Protein AF-0000000066211619 (afdb_homodimer)

Organism: Haloferax volcanii (strain ATCC 29605 / DSM 3757 / JCM 8879 / NBRC 14742 / NCIMB 2012 / VKM B-1768 / DS2) (NCBI:txid309800)

Solvent-accessible surface area (backbone atoms only — not comparable to full-atom values): 19968 Å² total; per-residue (Å²): 134,81,67,78,81,76,78,72,97,61,62,59,57,43,45,52,89,62,43,47,38,65,43,46,45,49,38,51,68,45,54,43,38,48,19,34,53,42,21,38,51,20,50,51,50,45,52,51,26,39,74,70,73,47,41,88,61,36,38,62,27,35,48,36,31,19,40,16,41,16,38,34,56,48,48,56,48,30,57,58,33,42,36,70,83,24,34,74,75,64,59,66,71,50,35,52,47,41,27,70,66,41,67,28,67,66,36,42,49,48,45,41,50,30,16,41,72,68,26,62,15,24,20,32,38,23,42,27,55,81,78,70,39,69,43,64,33,36,21,32,64,51,21,30,37,49,40,76,58,43,42,81,37,42,51,44,72,52,36,59,72,65,42,30,90,84,44,52,90,43,54,67,59,46,55,56,34,47,50,49,23,30,25,51,67,47,30,38,52,45,45,53,50,50,43,65,72,66,98,133,81,68,77,79,76,78,71,96,59,62,57,56,43,45,50,89,60,43,48,38,65,43,45,45,48,39,50,68,46,54,44,38,46,20,34,52,42,22,38,53,19,51,50,52,44,52,52,26,38,75,69,72,46,40,88,62,35,37,63,27,34,46,36,30,19,38,16,41,16,39,34,56,47,49,56,46,32,57,58,33,43,36,72,84,24,36,74,75,63,61,67,70,50,35,52,48,40,28,69,67,43,68,27,65,66,36,42,49,47,45,40,50,31,14,41,72,66,26,63,15,25,20,31,36,23,42,28,55,82,77,70,40,70,42,64,33,35,20,32,64,49,20,32,35,47,40,76,58,43,43,81,39,40,52,42,72,54,35,59,72,67,43,31,91,85,44,52,89,42,54,68,60,46,56,56,34,47,49,49,23,31,26,48,66,47,30,39,51,45,46,54,50,49,44,66,72,67,97

InterPro domains:
  IPR001189 Manganese/iron superoxide dismutase [PIRSF000349] (2-196)
  IPR001189 Manganese/iron superoxide dismutase [PR01703] (6-17)
  IPR001189 Manganese/iron superoxide dismutase [PR01703] (27-40)
  IPR001189 Manganese/iron superoxide dismutase [PR01703] (66-79)
  IPR001189 Manganese/iron superoxide dismutase [PR01703] (155-167)
  IPR019831 Manganese/iron superoxide dismutase, N-terminal [PF00081] (2-83)
  IPR019832 Manganese/iron superoxide dismutase, C-terminal [PF02777] (90-188)
  IPR019833 Manganese/iron superoxide dismutase, binding site [PS00088] (157-164)
  IPR036314 Manganese/iron superoxide dismutase, C-terminal domain superfamily [G3DSA:3.55.40.20] (84-197)
  IPR036314 Manganese/iron superoxide dismutase, C-terminal domain superfamily [SSF54719] (86-196)
  IPR036324 Manganese/iron superoxide dismutase, N-terminal domain superfamily [G3DSA:1.10.287.990] (20-83)
  IPR036324 Manganese/iron superoxide dismutase, N-terminal domain superfamily [SSF46609] (1-87)
  IPR050265 Iron/Manganese Superoxide Dismutase [PTHR11404] (3-195)
  IPR054865 Superoxide dismutase [Mn], archaeal [NF041312] (4-199)

Sequence (398 aa):
MSYELDPLPYEYDALEPHISEQVLTWHHDTHHQGYVNGWNAAEETLAENREAGEFGSSAGALRNVTHNGSGHILHDLFWQNMSPEGGDEPEGALAERIAEDFGSYEAWKGEFEAAAGAAGGWALLVYDSFSNQLRNVVVDKHDQGALWGSHPILALDVWEHSYYHDYGPARGDFVSAFFEVVDWDEPAARYEQAVELFEMSYELDPLPYEYDALEPHISEQVLTWHHDTHHQGYVNGWNAAEETLAENREAGEFGSSAGALRNVTHNGSGHILHDLFWQNMSPEGGDEPEGALAERIAEDFGSYEAWKGEFEAAAGAAGGWALLVYDSFSNQLRNVVVDKHDQGALWGSHPILALDVWEHSYYHDYGPARGDFVSAFFEVVDWDEPAARYEQAVELFE

pLDDT: mean 97.93, std 1.96, range [76.12, 98.94]

Foldseek 3Di:
DADDQDDQPDQLCFLPPLFHSVLSCCVRVPVLRVLRVQLRVLVVVCVVCVVVVHCVCVVVSVVSNQLSVLSNVQVVQASVQFGSPAQDDADDPVQVQCCVQQVHPVSVVVVQLVLLVVAQFKWFWWQQLVVRHIDIWHYHRRHRTDDPRIGTLYIDTQHCSNPCVPQNPPSSSSSNSSSRTGDNVRSVVVSVVSVVVRD/DADDQDDQPDQLCFLPPLFHSVLSCCVRVPVLRVLRVQLRVLVVVCVVCVVVVHCVCVVVSVVSNQLSVLSNVQVVQASVQFGSPAQDDADDPVQVQCCVQQVHPVSVVVVQLVLLVVAQFKWFWWQQLVVRHIDIWHYHRRHRTDDPRIGTLYIDTQHCSNPCVPQNPPSSSSSNSSSRTGDNVRSVVVSVVSVVVRD

Radius of gyration: 21.37 Å; Cα contacts (8 Å, |Δi|>4): 737; chains: 2; bounding box: 43×57×49 Å

Nearest PDB structures (foldseek):
  2p4k-assembly1_D  TM=9.548E-01  e=1.136E-19  Homo sapiens
  8vhw-assembly1_B  TM=9.535E-01  e=1.202E-19  Homo sapiens
  3c3t-assembly1_A  TM=9.528E-01  e=1.507E-19  Homo sapiens
  2cw2-assembly1_B  TM=8.379E-01  e=4.107E-17  Perkinsus marinus
  1coj-assembly1_A  TM=9.242E-01  e=1.631E-15  Aquifex pyrophilus

Secondary structure (DSSP, 8-state):
-----PPPSS-TTTTTTTS-HHHHHHIIIIIIHHHHHHHHHHHHHHHHHHHHT--TTHHHHHHHHHHHHHHHHHHHHHHHTB-TT------HHHHHHHHHHHSSHHHHHHHHHHHHHH-SSEEEEEEETTTTEEEEEEEBTTTBSPPTTEEEEEEEE-SGGGTHHHHTT-HHHHHHHHTTTB-THHHHHHHHHHHHHH-/-----PPPSS-TTTTTTTS-HHHHHHIIIIIIHHHHHHHHHHHHHHHHHHHHT--TTHHHHHHHHHHHHHHHHHHHHHHHTB-TT------HHHHHHHHHHHSSHHHHHHHHHHHHHH-SSEEEEEEETTTTEEEEEEEBTTTBSPPTTEEEEEEEE-SGGGTHHHHTT-HHHHHHHHTTTB-THHHHHHHHHHHHHH-

Structure (mmCIF, N/CA/C/O backbone):
data_AF-0000000066211619-model_v1
#
loop_
_entity.id
_entity.type
_entity.pdbx_description
1 polymer 'Superoxide dismutase'
#
loop_
_atom_site.group_PDB
_atom_site.id
_atom_site.type_symbol
_atom_site.label_atom_id
_atom_site.label_alt_id
_atom_site.label_comp_id
_atom_site.label_asym_id
_atom_site.label_entity_id
_atom_site.label_seq_id
_atom_site.pdbx_PDB_ins_code
_atom_site.Cartn_x
_atom_site.Cartn_y
_atom_site.Cartn_z
_atom_site.occupancy
_atom_site.B_iso_or_equiv
_atom_site.auth_seq_id
_atom_site.auth_comp_id
_atom_site.auth_asym_id
_atom_site.auth_atom_id
_atom_site.pdbx_PDB_model_num
ATOM 1 N N . MET A 1 1 ? 20.672 5.18 6.254 1 77.44 1 MET A N 1
ATOM 2 C CA . MET A 1 1 ? 20.406 3.748 6.156 1 77.44 1 MET A CA 1
ATOM 3 C C . MET A 1 1 ? 20.625 3.248 4.73 1 77.44 1 MET A C 1
ATOM 5 O O . MET A 1 1 ? 20.438 3.994 3.77 1 77.44 1 MET A O 1
ATOM 9 N N . SER A 1 2 ? 21.25 2.07 4.629 1 91.31 2 SER A N 1
ATOM 10 C CA . SER A 1 2 ? 21.469 1.497 3.307 1 91.31 2 SER A CA 1
ATOM 11 C C . SER A 1 2 ? 20.875 0.096 3.205 1 91.31 2 SER A C 1
ATOM 13 O O . SER A 1 2 ? 20.891 -0.66 4.18 1 91.31 2 SER A O 1
ATOM 15 N N . TYR A 1 3 ? 20.359 -0.18 2.02 1 97.25 3 TYR A N 1
ATOM 16 C CA . TYR A 1 3 ? 19.766 -1.48 1.733 1 97.25 3 TYR A CA 1
ATOM 17 C C . TYR A 1 3 ? 20.688 -2.316 0.845 1 97.25 3 TYR A C 1
ATOM 19 O O . TYR A 1 3 ? 21.5 -1.771 0.099 1 97.25 3 TYR A O 1
ATOM 27 N N . GLU A 1 4 ? 20.516 -3.611 1.01 1 98.12 4 GLU A N 1
ATOM 28 C CA . GLU A 1 4 ? 21.359 -4.531 0.244 1 98.12 4 GLU A CA 1
ATOM 29 C C . GLU A 1 4 ? 20.516 -5.625 -0.411 1 98.12 4 GLU A C 1
ATOM 31 O O . GLU A 1 4 ? 19.391 -5.879 0.004 1 98.12 4 GLU A O 1
ATOM 36 N N . LEU A 1 5 ? 21.062 -6.242 -1.399 1 98.38 5 LEU A N 1
ATOM 37 C CA . LEU A 1 5 ? 20.438 -7.371 -2.086 1 98.38 5 LEU A CA 1
ATOM 38 C C . LEU A 1 5 ? 20.875 -8.695 -1.456 1 98.38 5 LEU A C 1
ATOM 40 O O . LEU A 1 5 ? 22.047 -9.047 -1.496 1 98.38 5 LEU A O 1
ATOM 44 N N . ASP A 1 6 ? 19.969 -9.422 -0.883 1 97.81 6 ASP A N 1
ATOM 45 C CA . ASP A 1 6 ? 20.266 -10.742 -0.341 1 97.81 6 ASP A CA 1
ATOM 46 C C . ASP A 1 6 ? 20.484 -11.758 -1.46 1 97.81 6 ASP A C 1
ATOM 48 O O . ASP A 1 6 ? 19.906 -11.633 -2.543 1 97.81 6 ASP A O 1
ATOM 52 N N . PRO A 1 7 ? 21.312 -12.789 -1.156 1 98 7 PRO A N 1
ATOM 53 C CA . PRO A 1 7 ? 21.406 -13.875 -2.137 1 98 7 PRO A CA 1
ATOM 54 C C . PRO A 1 7 ? 20.094 -14.625 -2.318 1 98 7 PRO A C 1
ATOM 56 O O . PRO A 1 7 ? 19.234 -14.602 -1.43 1 98 7 PRO A O 1
ATOM 59 N N . LEU A 1 8 ? 19.984 -15.227 -3.496 1 97.81 8 LEU A N 1
ATOM 60 C CA . LEU A 1 8 ? 18.828 -16.109 -3.693 1 97.81 8 LEU A CA 1
ATOM 61 C C . LEU A 1 8 ? 18.828 -17.234 -2.67 1 97.81 8 LEU A C 1
ATOM 63 O O . LEU A 1 8 ? 19.891 -17.703 -2.25 1 97.81 8 LEU A O 1
ATOM 67 N N . PRO A 1 9 ? 17.656 -17.672 -2.309 1 97 9 PRO A N 1
ATOM 68 C CA . PRO A 1 9 ? 17.578 -18.766 -1.345 1 97 9 PRO A CA 1
ATOM 69 C C . PRO A 1 9 ? 17.828 -20.125 -1.986 1 97 9 PRO A C 1
ATOM 71 O O . PRO A 1 9 ? 17.75 -21.156 -1.31 1 97 9 PRO A O 1
ATOM 74 N N . TYR A 1 10 ? 18.125 -20.266 -3.275 1 97.94 10 TYR A N 1
ATOM 75 C CA . TYR A 1 10 ? 18.438 -21.469 -4.051 1 97.94 10 TYR A CA 1
ATOM 76 C C . TYR A 1 10 ? 19.391 -21.141 -5.195 1 97.94 10 TYR A C 1
ATOM 78 O O . TYR A 1 10 ? 19.672 -19.969 -5.461 1 97.94 10 TYR A O 1
ATOM 86 N N . GLU A 1 11 ? 19.875 -22.25 -5.805 1 98.25 11 GLU A N 1
ATOM 87 C CA . GLU A 1 11 ? 20.781 -22.062 -6.93 1 98.25 11 GLU A CA 1
ATOM 88 C C . GLU A 1 11 ? 20.078 -21.422 -8.117 1 98.25 11 GLU A C 1
ATOM 90 O O . GLU A 1 11 ? 18.859 -21.547 -8.266 1 98.25 11 GLU A O 1
ATOM 95 N N . TYR A 1 12 ? 20.781 -20.766 -8.953 1 98.44 12 TYR A N 1
ATOM 96 C CA . TYR A 1 12 ? 20.219 -20.031 -10.078 1 98.44 12 TYR A CA 1
ATOM 97 C C . TYR A 1 12 ? 19.516 -20.969 -11.055 1 98.44 12 TYR A C 1
ATOM 99 O O . TYR A 1 12 ? 18.656 -20.531 -11.82 1 98.44 12 TYR A O 1
ATOM 107 N N . ASP A 1 13 ? 19.859 -22.203 -11.07 1 98.56 13 ASP A N 1
ATOM 108 C CA . ASP A 1 13 ? 19.219 -23.125 -12.008 1 98.56 13 ASP A CA 1
ATOM 109 C C . ASP A 1 13 ? 18.172 -23.984 -11.297 1 98.56 13 ASP A C 1
ATOM 111 O O . ASP A 1 13 ? 17.672 -24.953 -11.867 1 98.56 13 ASP A O 1
ATOM 115 N N . ALA A 1 14 ? 17.875 -23.641 -10.102 1 98.44 14 ALA A N 1
ATOM 116 C CA . ALA A 1 14 ? 17.078 -24.5 -9.234 1 98.44 14 ALA A CA 1
ATOM 117 C C . ALA A 1 14 ? 15.625 -24.562 -9.727 1 98.44 14 ALA A C 1
ATOM 119 O O . ALA A 1 14 ? 14.914 -25.531 -9.438 1 98.44 14 ALA A O 1
ATOM 120 N N . LEU A 1 15 ? 15.148 -23.562 -10.453 1 98.62 15 LEU A N 1
ATOM 121 C CA . LEU A 1 15 ? 13.734 -23.484 -10.797 1 98.62 15 LEU A CA 1
ATOM 122 C C . LEU A 1 15 ? 13.484 -23.969 -12.219 1 98.62 15 LEU A C 1
ATOM 124 O O . LEU A 1 15 ? 12.367 -23.859 -12.727 1 98.62 15 LEU A O 1
ATOM 128 N N . GLU A 1 16 ? 14.555 -24.484 -12.805 1 98.44 16 GLU A N 1
ATOM 129 C CA . GLU A 1 16 ? 14.383 -25.078 -14.125 1 98.44 16 GLU A CA 1
ATOM 130 C C . GLU A 1 16 ? 13.531 -26.328 -14.062 1 98.44 16 GLU A C 1
ATOM 132 O O . GLU A 1 16 ? 13.57 -27.062 -13.07 1 98.44 16 GLU A O 1
ATOM 137 N N . PRO A 1 17 ? 12.719 -26.547 -15.094 1 98.19 17 PRO A N 1
ATOM 138 C CA . PRO A 1 17 ? 12.68 -25.844 -16.391 1 98.19 17 PRO A CA 1
ATOM 139 C C . PRO A 1 17 ? 11.68 -24.703 -16.406 1 98.19 17 PRO A C 1
ATOM 141 O O . PRO A 1 17 ? 11.422 -24.125 -17.469 1 98.19 17 PRO A O 1
ATOM 144 N N . HIS A 1 18 ? 11.102 -24.375 -15.336 1 98.62 18 HIS A N 1
ATOM 145 C CA . HIS A 1 18 ? 9.992 -23.422 -15.32 1 98.62 18 HIS A CA 1
ATOM 146 C C . HIS A 1 18 ? 10.492 -21.984 -15.438 1 98.62 18 HIS A C 1
ATOM 148 O O . HIS A 1 18 ? 9.844 -21.156 -16.062 1 98.62 18 HIS A O 1
ATOM 154 N N . ILE A 1 19 ? 11.633 -21.656 -14.797 1 98.56 19 ILE A N 1
ATOM 155 C CA . ILE A 1 19 ? 12.352 -20.391 -14.93 1 98.56 19 ILE A CA 1
ATOM 156 C C . ILE A 1 19 ? 13.844 -20.672 -15.133 1 98.56 19 ILE A C 1
ATOM 158 O O . ILE A 1 19 ? 14.469 -21.359 -14.328 1 98.56 19 ILE A O 1
ATOM 162 N N . SER A 1 20 ? 14.398 -20.094 -16.125 1 98.81 20 SER A N 1
ATOM 163 C CA . SER A 1 20 ? 15.758 -20.453 -16.516 1 98.81 20 SER A CA 1
ATOM 164 C C . SER A 1 20 ? 16.781 -19.766 -15.617 1 98.81 20 SER A C 1
ATOM 166 O O . SER A 1 20 ? 16.484 -18.719 -15.023 1 98.81 20 SER A O 1
ATOM 168 N N . GLU A 1 21 ? 17.938 -20.359 -15.609 1 98.69 21 GLU A N 1
ATOM 169 C CA . GLU A 1 21 ? 19.078 -19.766 -14.922 1 98.69 21 GLU A CA 1
ATOM 170 C C . GLU A 1 21 ? 19.344 -18.344 -15.406 1 98.69 21 GLU A C 1
ATOM 172 O O . GLU A 1 21 ? 19.656 -17.453 -14.609 1 98.69 21 GLU A O 1
ATOM 177 N N . GLN A 1 22 ? 19.219 -18.156 -16.641 1 98.69 22 GLN A N 1
ATOM 178 C CA . GLN A 1 22 ? 19.5 -16.844 -17.234 1 98.69 22 GLN A CA 1
ATOM 179 C C . GLN A 1 22 ? 18.516 -15.797 -16.734 1 98.69 22 GLN A C 1
ATOM 181 O O . GLN A 1 22 ? 18.922 -14.68 -16.391 1 98.69 22 GLN A O 1
ATOM 186 N N . VAL A 1 23 ? 17.266 -16.125 -16.688 1 98.75 23 VAL A N 1
ATOM 187 C CA . VAL A 1 23 ? 16.25 -15.203 -16.188 1 98.75 23 VAL A CA 1
ATOM 188 C C . VAL A 1 23 ? 16.516 -14.867 -14.727 1 98.75 23 VAL A C 1
ATOM 190 O O . VAL A 1 23 ? 16.5 -13.695 -14.336 1 98.75 23 VAL A O 1
ATOM 193 N N . LEU A 1 24 ? 16.781 -15.859 -13.914 1 98.62 24 LEU A N 1
ATOM 194 C CA . LEU A 1 24 ? 17.047 -15.602 -12.5 1 98.62 24 LEU A CA 1
ATOM 195 C C . LEU A 1 24 ? 18.266 -14.695 -12.328 1 98.62 24 LEU A C 1
ATOM 197 O O . LEU A 1 24 ? 18.266 -13.805 -11.477 1 98.62 24 LEU A O 1
ATOM 201 N N . THR A 1 25 ? 19.266 -14.969 -13.172 1 98.69 25 THR A N 1
ATOM 202 C CA . THR A 1 25 ? 20.484 -14.188 -13.086 1 98.69 25 THR A CA 1
ATOM 203 C C . THR A 1 25 ? 20.234 -12.727 -13.422 1 98.69 25 THR A C 1
ATOM 205 O O . THR A 1 25 ? 20.562 -11.828 -12.641 1 98.69 25 THR A O 1
ATOM 208 N N . TRP A 1 26 ? 19.578 -12.445 -14.555 1 98.75 26 TRP A N 1
ATOM 209 C CA . TRP A 1 26 ? 19.297 -11.078 -14.961 1 98.75 26 TRP A CA 1
ATOM 210 C C . TRP A 1 26 ? 18.328 -10.414 -13.977 1 98.75 26 TRP A C 1
ATOM 212 O O . TRP A 1 26 ? 18.531 -9.266 -13.578 1 98.75 26 TRP A O 1
ATOM 222 N N . HIS A 1 27 ? 17.359 -11.18 -13.602 1 98.81 27 HIS A N 1
ATOM 223 C CA . HIS A 1 27 ? 16.281 -10.672 -12.758 1 98.81 27 HIS A CA 1
ATOM 224 C C . HIS A 1 27 ? 16.797 -10.289 -11.375 1 98.81 27 HIS A C 1
ATOM 226 O O . HIS A 1 27 ? 16.5 -9.195 -10.883 1 98.81 27 HIS A O 1
ATOM 232 N N . HIS A 1 28 ? 17.547 -11.156 -10.75 1 98.75 28 HIS A N 1
ATOM 233 C CA . HIS A 1 28 ? 18.078 -10.922 -9.414 1 98.75 28 HIS A CA 1
ATOM 234 C C . HIS A 1 28 ? 19.25 -9.953 -9.438 1 98.75 28 HIS A C 1
ATOM 236 O O . HIS A 1 28 ? 19.219 -8.914 -8.773 1 98.75 28 HIS A O 1
ATOM 242 N N . ASP A 1 29 ? 20.219 -10.188 -10.281 1 98.62 29 ASP A N 1
ATOM 243 C CA . ASP A 1 29 ? 21.5 -9.492 -10.188 1 98.62 29 ASP A CA 1
ATOM 244 C C . ASP A 1 29 ? 21.422 -8.109 -10.82 1 98.62 29 ASP A C 1
ATOM 246 O O . ASP A 1 29 ? 22.203 -7.215 -10.484 1 98.62 29 ASP A O 1
ATOM 250 N N . THR A 1 30 ? 20.484 -7.949 -11.766 1 98.56 30 THR A N 1
ATOM 251 C CA . THR A 1 30 ? 20.438 -6.668 -12.469 1 98.56 30 THR A CA 1
ATOM 252 C C . THR A 1 30 ? 19.188 -5.879 -12.062 1 98.56 30 THR A C 1
ATOM 254 O O . THR A 1 30 ? 19.297 -4.789 -11.5 1 98.56 30 THR A O 1
ATOM 257 N N . HIS A 1 31 ? 18.062 -6.422 -12.297 1 98.69 31 HIS A N 1
ATOM 258 C CA . HIS A 1 31 ? 16.828 -5.672 -12.07 1 98.69 31 HIS A CA 1
ATOM 259 C C . HIS A 1 31 ? 16.609 -5.438 -10.578 1 98.69 31 HIS A C 1
ATOM 261 O O . HIS A 1 31 ? 16.375 -4.301 -10.156 1 98.69 31 HIS A O 1
ATOM 267 N N . HIS A 1 32 ? 16.625 -6.52 -9.734 1 98.81 32 HIS A N 1
ATOM 268 C CA . HIS A 1 32 ? 16.438 -6.348 -8.297 1 98.81 32 HIS A CA 1
ATOM 269 C C . HIS A 1 32 ? 17.516 -5.465 -7.703 1 98.81 32 HIS A C 1
ATOM 271 O O . HIS A 1 32 ? 17.234 -4.578 -6.895 1 98.81 32 HIS A O 1
ATOM 277 N N . GLN A 1 33 ? 18.781 -5.676 -8.164 1 98.81 33 GLN A N 1
ATOM 278 C CA . GLN A 1 33 ? 19.875 -4.816 -7.715 1 98.81 33 GLN A CA 1
ATOM 279 C C . GLN A 1 33 ? 19.578 -3.352 -8.047 1 98.81 33 GLN A C 1
ATOM 281 O O . GLN A 1 33 ? 19.922 -2.459 -7.262 1 98.81 33 GLN A O 1
ATOM 286 N N . GLY A 1 34 ? 19.031 -3.105 -9.234 1 98.81 34 GLY A N 1
ATOM 287 C CA . GLY A 1 34 ? 18.688 -1.747 -9.617 1 98.81 34 GLY A CA 1
ATOM 288 C C . GLY A 1 34 ? 17.734 -1.074 -8.648 1 98.81 34 GLY A C 1
ATOM 289 O O . GLY A 1 34 ? 17.875 0.113 -8.352 1 98.81 34 GLY A O 1
ATOM 290 N N . TYR A 1 35 ? 16.781 -1.808 -8.133 1 98.81 35 TYR A N 1
ATOM 291 C CA . TYR A 1 35 ? 15.82 -1.253 -7.18 1 98.81 35 TYR A CA 1
ATOM 292 C C . TYR A 1 35 ? 16.5 -0.932 -5.852 1 98.81 35 TYR A C 1
ATOM 294 O O . TYR A 1 35 ? 16.188 0.076 -5.215 1 98.81 35 TYR A O 1
ATOM 302 N N . VAL A 1 36 ? 17.422 -1.798 -5.434 1 98.81 36 VAL A N 1
ATOM 303 C CA . VAL A 1 36 ? 18.172 -1.548 -4.211 1 98.81 36 VAL A CA 1
ATOM 304 C C . VAL A 1 36 ? 18.984 -0.261 -4.355 1 98.81 36 VAL A C 1
ATOM 306 O O . VAL A 1 36 ? 18.938 0.606 -3.479 1 98.81 36 VAL A O 1
ATOM 309 N N . ASN A 1 37 ? 19.672 -0.141 -5.527 1 98.88 37 ASN A N 1
ATOM 310 C CA . ASN A 1 37 ? 20.453 1.062 -5.789 1 98.88 37 ASN A CA 1
ATOM 311 C C . ASN A 1 37 ? 19.578 2.309 -5.816 1 98.88 37 ASN A C 1
ATOM 313 O O . ASN A 1 37 ? 19.938 3.338 -5.242 1 98.88 37 ASN A O 1
ATOM 317 N N . GLY A 1 38 ? 18.469 2.17 -6.492 1 98.81 38 GLY A N 1
ATOM 318 C CA . GLY A 1 38 ? 17.547 3.299 -6.598 1 98.81 38 GLY A CA 1
ATOM 319 C C . GLY A 1 38 ? 17 3.75 -5.258 1 98.81 38 GLY A C 1
ATOM 320 O O . GLY A 1 38 ? 16.859 4.949 -5.012 1 98.81 38 GLY A O 1
ATOM 321 N N . TRP A 1 39 ? 16.672 2.773 -4.395 1 98.62 39 TRP A N 1
ATOM 322 C CA . TRP A 1 39 ? 16.188 3.09 -3.059 1 98.62 39 TRP A CA 1
ATOM 323 C C . TRP A 1 39 ? 17.234 3.846 -2.254 1 98.62 39 TRP A C 1
ATOM 325 O O . TRP A 1 39 ? 16.953 4.898 -1.68 1 98.62 39 TRP A O 1
ATOM 335 N N . ASN A 1 40 ? 18.438 3.363 -2.275 1 98.81 40 ASN A N 1
ATOM 336 C CA . ASN A 1 40 ? 19.531 4.004 -1.548 1 98.81 40 ASN A CA 1
ATOM 337 C C . ASN A 1 40 ? 19.781 5.422 -2.047 1 98.81 40 ASN A C 1
ATOM 339 O O . ASN A 1 40 ? 19.969 6.344 -1.249 1 98.81 40 ASN A O 1
ATOM 343 N N . ALA A 1 41 ? 19.766 5.594 -3.35 1 98.81 41 ALA A N 1
ATOM 344 C CA . ALA A 1 41 ? 19.984 6.914 -3.928 1 98.81 41 ALA A CA 1
ATOM 345 C C . ALA A 1 41 ? 18.891 7.891 -3.518 1 98.81 41 ALA A C 1
ATOM 347 O O . ALA A 1 41 ? 19.156 9.062 -3.238 1 98.81 41 ALA A O 1
ATOM 348 N N . ALA A 1 42 ? 17.688 7.434 -3.496 1 98.69 42 ALA A N 1
ATOM 349 C CA . ALA A 1 42 ? 16.562 8.281 -3.111 1 98.69 42 ALA A CA 1
ATOM 350 C C . ALA A 1 42 ? 16.656 8.703 -1.648 1 98.69 42 ALA A C 1
ATOM 352 O O . ALA A 1 42 ? 16.375 9.852 -1.305 1 98.69 42 ALA A O 1
ATOM 353 N N . GLU A 1 43 ? 17.047 7.75 -0.814 1 98.38 43 GLU A N 1
ATOM 354 C CA . GLU A 1 43 ? 17.234 8.055 0.6 1 98.38 43 GLU A CA 1
ATOM 355 C C . GLU A 1 43 ? 18.297 9.141 0.787 1 98.38 43 GLU A C 1
ATOM 357 O O . GLU A 1 43 ? 18.141 10.039 1.62 1 98.38 43 GLU A O 1
ATOM 362 N N . GLU A 1 44 ? 19.344 9.008 0.05 1 98.5 44 GLU A N 1
ATOM 363 C CA . GLU A 1 44 ? 20.406 10.008 0.126 1 98.5 44 GLU A CA 1
ATOM 364 C C . GLU A 1 44 ? 19.891 11.391 -0.265 1 98.5 44 GLU A C 1
ATOM 366 O O . GLU A 1 44 ? 20.203 12.383 0.396 1 98.5 44 GLU A O 1
ATOM 371 N N . THR A 1 45 ? 19.141 11.438 -1.305 1 98.69 45 THR A N 1
ATOM 372 C CA . THR A 1 45 ? 18.562 12.711 -1.757 1 98.69 45 THR A CA 1
ATOM 373 C C . THR A 1 45 ? 17.688 13.32 -0.675 1 98.69 45 THR A C 1
ATOM 375 O O . THR A 1 45 ? 17.766 14.523 -0.407 1 98.69 45 THR A O 1
ATOM 378 N N . LEU A 1 46 ? 16.891 12.562 -0.027 1 98.56 46 LEU A N 1
ATOM 379 C CA . LEU A 1 46 ? 16 13.055 1.02 1 98.56 46 LEU A CA 1
ATOM 380 C C . LEU A 1 46 ? 16.797 13.586 2.205 1 98.56 46 LEU A C 1
ATOM 382 O O . LEU A 1 46 ? 16.484 14.633 2.762 1 98.56 46 LEU A O 1
ATOM 386 N N . ALA A 1 47 ? 17.812 12.852 2.58 1 97.88 47 ALA A N 1
ATOM 387 C CA . ALA A 1 47 ? 18.656 13.289 3.689 1 97.88 47 ALA A CA 1
ATOM 388 C C . ALA A 1 47 ? 19.312 14.633 3.383 1 97.88 47 ALA A C 1
ATOM 390 O O . ALA A 1 47 ? 19.359 15.523 4.234 1 97.88 47 ALA A O 1
ATOM 391 N N . GLU A 1 48 ? 19.797 14.742 2.186 1 98.25 48 GLU A N 1
ATOM 392 C CA . GLU A 1 48 ? 20.422 15.992 1.762 1 98.25 48 GLU A CA 1
ATOM 393 C C . GLU A 1 48 ? 19.438 17.141 1.775 1 98.25 48 GLU A C 1
ATOM 395 O O . GLU A 1 48 ? 19.766 18.266 2.184 1 98.25 48 GLU A O 1
ATOM 400 N N . ASN A 1 49 ? 18.25 16.906 1.287 1 98.62 49 ASN A N 1
ATOM 401 C CA . ASN A 1 49 ? 17.203 17.922 1.279 1 98.62 49 ASN A CA 1
ATOM 402 C C . ASN A 1 49 ? 16.875 18.406 2.689 1 98.62 49 ASN A C 1
ATOM 404 O O . ASN A 1 49 ? 16.766 19.609 2.926 1 98.62 49 ASN A O 1
ATOM 408 N N . ARG A 1 50 ? 16.766 17.5 3.617 1 97.94 50 ARG A N 1
ATOM 409 C CA . ARG A 1 50 ? 16.453 17.859 4.996 1 97.94 50 ARG A CA 1
ATOM 410 C C . ARG A 1 50 ? 17.578 18.656 5.637 1 97.94 50 ARG A C 1
ATOM 412 O O . ARG A 1 50 ? 17.328 19.656 6.328 1 97.94 50 ARG A O 1
ATOM 419 N N . GLU A 1 51 ? 18.734 18.219 5.418 1 96.62 51 GLU A N 1
ATOM 420 C CA . GLU A 1 51 ? 19.906 18.922 5.957 1 96.62 51 GLU A CA 1
ATOM 421 C C . GLU A 1 51 ? 19.984 20.344 5.414 1 96.62 51 GLU A C 1
ATOM 423 O O . GLU A 1 51 ? 20.281 21.281 6.16 1 96.62 51 GLU A O 1
ATOM 428 N N . ALA A 1 52 ? 19.672 20.562 4.191 1 97.81 52 ALA A N 1
ATOM 429 C CA . ALA A 1 52 ? 19.781 21.859 3.539 1 97.81 52 ALA A CA 1
ATOM 430 C C . ALA A 1 52 ? 18.547 22.719 3.818 1 97.81 52 ALA A C 1
ATOM 432 O O . ALA A 1 52 ? 18.578 23.938 3.617 1 97.81 52 ALA A O 1
ATOM 433 N N . GLY A 1 53 ? 17.484 22.078 4.254 1 97.75 53 GLY A N 1
ATOM 434 C CA . GLY A 1 53 ? 16.219 22.781 4.402 1 97.75 53 GLY A CA 1
ATOM 435 C C . GLY A 1 53 ? 15.594 23.172 3.078 1 97.75 53 GLY A C 1
ATOM 436 O O . GLY A 1 53 ? 14.961 24.234 2.975 1 97.75 53 GLY A O 1
ATOM 437 N N . GLU A 1 54 ? 15.945 22.453 2.021 1 98.19 54 GLU A N 1
ATOM 438 C CA . GLU A 1 54 ? 15.414 22.641 0.673 1 98.19 54 GLU A CA 1
ATOM 439 C C . GLU A 1 54 ? 14.617 21.406 0.224 1 98.19 54 GLU A C 1
ATOM 441 O O . GLU A 1 54 ? 15.172 20.312 0.095 1 98.19 54 GLU A O 1
ATOM 446 N N . PHE A 1 55 ? 13.375 21.609 -0.142 1 98.5 55 PHE A N 1
ATOM 447 C CA . PHE A 1 55 ? 12.508 20.453 -0.291 1 98.5 55 PHE A CA 1
ATOM 448 C C . PHE A 1 55 ? 11.977 20.344 -1.714 1 98.5 55 PHE A C 1
ATOM 450 O O . PHE A 1 55 ? 11.109 19.516 -2.004 1 98.5 55 PHE A O 1
ATOM 457 N N . GLY A 1 56 ? 12.469 21.125 -2.646 1 97.94 56 GLY A N 1
ATOM 458 C CA . GLY A 1 56 ? 11.961 21.188 -4.008 1 97.94 56 GLY A CA 1
ATOM 459 C C . GLY A 1 56 ? 11.992 19.844 -4.715 1 97.94 56 GLY A C 1
ATOM 460 O O . GLY A 1 56 ? 11.117 19.547 -5.539 1 97.94 56 GLY A O 1
ATOM 461 N N . SER A 1 57 ? 12.984 18.984 -4.422 1 98.44 57 SER A N 1
ATOM 462 C CA . SER A 1 57 ? 13.109 17.703 -5.094 1 98.44 57 SER A CA 1
ATOM 463 C C . SER A 1 57 ? 12.586 16.562 -4.219 1 98.44 57 SER A C 1
ATOM 465 O O . SER A 1 57 ? 12.711 15.398 -4.574 1 98.44 57 SER A O 1
ATOM 467 N N . SER A 1 58 ? 11.992 16.922 -3.082 1 98.75 58 SER A N 1
ATOM 468 C CA . SER A 1 58 ? 11.633 15.898 -2.098 1 98.75 58 SER A CA 1
ATOM 469 C C . SER A 1 58 ? 10.492 15.023 -2.6 1 98.75 58 SER A C 1
ATOM 471 O O . SER A 1 58 ? 10.516 13.805 -2.426 1 98.75 58 SER A O 1
ATOM 473 N N . ALA A 1 59 ? 9.531 15.617 -3.266 1 98.69 59 ALA A N 1
ATOM 474 C CA . ALA A 1 59 ? 8.406 14.812 -3.74 1 98.69 59 ALA A CA 1
ATOM 475 C C . ALA A 1 59 ? 8.867 13.742 -4.723 1 98.69 59 ALA A C 1
ATOM 477 O O . ALA A 1 59 ? 8.422 12.594 -4.648 1 98.69 59 ALA A O 1
ATOM 478 N N . GLY A 1 60 ? 9.719 14.156 -5.668 1 98.69 60 GLY A N 1
ATOM 479 C CA . GLY A 1 60 ? 10.281 13.195 -6.598 1 98.69 60 GLY A CA 1
ATOM 480 C C . GLY A 1 60 ? 11.078 12.102 -5.914 1 98.69 60 GLY A C 1
ATOM 481 O O . GLY A 1 60 ? 10.961 10.922 -6.266 1 98.69 60 GLY A O 1
ATOM 482 N N . ALA A 1 61 ? 11.898 12.477 -4.926 1 98.81 61 ALA A N 1
ATOM 483 C CA . ALA A 1 61 ? 12.695 11.508 -4.18 1 98.81 61 ALA A CA 1
ATOM 484 C C . ALA A 1 61 ? 11.805 10.555 -3.393 1 98.81 61 ALA A C 1
ATOM 486 O O . ALA A 1 61 ? 12.094 9.359 -3.303 1 98.81 61 ALA A O 1
ATOM 487 N N . LEU A 1 62 ? 10.734 11.078 -2.818 1 98.88 62 LEU A N 1
ATOM 488 C CA . LEU A 1 62 ? 9.781 10.242 -2.096 1 98.88 62 LEU A CA 1
ATOM 489 C C . LEU A 1 62 ? 9.156 9.203 -3.023 1 98.88 62 LEU A C 1
ATOM 491 O O . LEU A 1 62 ? 9.031 8.039 -2.654 1 98.88 62 LEU A O 1
ATOM 495 N N . ARG A 1 63 ? 8.781 9.594 -4.234 1 98.81 63 ARG A N 1
ATOM 496 C CA . ARG A 1 63 ? 8.242 8.648 -5.207 1 98.81 63 ARG A CA 1
ATOM 497 C C . ARG A 1 63 ? 9.266 7.574 -5.562 1 98.81 63 ARG A C 1
ATOM 499 O O . ARG A 1 63 ? 8.914 6.41 -5.746 1 98.81 63 ARG A O 1
ATOM 506 N N . ASN A 1 64 ? 10.492 8 -5.629 1 98.81 64 ASN A N 1
ATOM 507 C CA . ASN A 1 64 ? 11.547 7.047 -5.934 1 98.81 64 ASN A CA 1
ATOM 508 C C . ASN A 1 64 ? 11.758 6.062 -4.789 1 98.81 64 ASN A C 1
ATOM 510 O O . ASN A 1 64 ? 12.062 4.891 -5.02 1 98.81 64 ASN A O 1
ATOM 514 N N . VAL A 1 65 ? 11.664 6.555 -3.518 1 98.69 65 VAL A N 1
ATOM 515 C CA . VAL A 1 65 ? 11.734 5.652 -2.375 1 98.69 65 VAL A CA 1
ATOM 516 C C . VAL A 1 65 ? 10.625 4.609 -2.479 1 98.69 65 VAL A C 1
ATOM 518 O O . VAL A 1 65 ? 10.875 3.41 -2.332 1 98.69 65 VAL A O 1
ATOM 521 N N . THR A 1 66 ? 9.445 5.016 -2.791 1 98.75 66 THR A N 1
ATOM 522 C CA . THR A 1 66 ? 8.289 4.121 -2.82 1 98.75 66 THR A CA 1
ATOM 523 C C . THR A 1 66 ? 8.414 3.117 -3.961 1 98.75 66 THR A C 1
ATOM 525 O O . THR A 1 66 ? 8.211 1.917 -3.764 1 98.75 66 THR A O 1
ATOM 528 N N . HIS A 1 67 ? 8.773 3.6 -5.148 1 98.62 67 HIS A N 1
ATOM 529 C CA . HIS A 1 67 ? 8.898 2.73 -6.312 1 98.62 67 HIS A CA 1
ATOM 530 C C . HIS A 1 67 ? 9.992 1.684 -6.109 1 98.62 67 HIS A C 1
ATOM 532 O O . HIS A 1 67 ? 9.734 0.483 -6.23 1 98.62 67 HIS A O 1
ATOM 538 N N . ASN A 1 68 ? 11.18 2.168 -5.734 1 98.75 68 ASN A N 1
ATOM 539 C CA . ASN A 1 68 ? 12.32 1.266 -5.613 1 98.75 68 ASN A CA 1
ATOM 540 C C . ASN A 1 68 ? 12.219 0.397 -4.363 1 98.75 68 ASN A C 1
ATOM 542 O O . ASN A 1 68 ? 12.594 -0.777 -4.387 1 98.75 68 ASN A O 1
ATOM 546 N N . GLY A 1 69 ? 11.742 0.985 -3.289 1 98.62 69 GLY A N 1
ATOM 547 C CA . GLY A 1 69 ? 11.531 0.206 -2.08 1 98.62 69 GLY A CA 1
ATOM 548 C C . GLY A 1 69 ? 10.523 -0.915 -2.266 1 98.62 69 GLY A C 1
ATOM 549 O O . GLY A 1 69 ? 10.773 -2.053 -1.86 1 98.62 69 GLY A O 1
ATOM 550 N N . SER A 1 70 ? 9.383 -0.6 -2.859 1 98.75 70 SER A N 1
ATOM 551 C CA . SER A 1 70 ? 8.375 -1.62 -3.143 1 98.75 70 SER A CA 1
ATOM 552 C C . SER A 1 70 ? 8.914 -2.68 -4.094 1 98.75 70 SER A C 1
ATOM 554 O O . SER A 1 70 ? 8.625 -3.869 -3.939 1 98.75 70 SER A O 1
ATOM 556 N N . GLY A 1 71 ? 9.703 -2.18 -5.098 1 98.69 71 GLY A N 1
ATOM 557 C CA . GLY A 1 71 ? 10.375 -3.133 -5.965 1 98.69 71 GLY A CA 1
ATOM 558 C C . GLY A 1 71 ? 11.25 -4.109 -5.207 1 98.69 71 GLY A C 1
ATOM 559 O O . GLY A 1 71 ? 11.227 -5.312 -5.473 1 98.69 71 GLY A O 1
ATOM 560 N N . HIS A 1 72 ? 12.008 -3.605 -4.301 1 98.75 72 HIS A N 1
ATOM 561 C CA . HIS A 1 72 ? 12.898 -4.43 -3.492 1 98.75 72 HIS A CA 1
ATOM 562 C C . HIS A 1 72 ? 12.109 -5.395 -2.613 1 98.75 72 HIS A C 1
ATOM 564 O O . HIS A 1 72 ? 12.352 -6.605 -2.635 1 98.75 72 HIS A O 1
ATOM 570 N N . ILE A 1 73 ? 11.125 -4.902 -1.9 1 98.25 73 ILE A N 1
ATOM 571 C CA . ILE A 1 73 ? 10.344 -5.664 -0.926 1 98.25 73 ILE A CA 1
ATOM 572 C C . ILE A 1 73 ? 9.586 -6.785 -1.632 1 98.25 73 ILE A C 1
ATOM 574 O O . ILE A 1 73 ? 9.609 -7.934 -1.184 1 98.25 73 ILE A O 1
ATOM 578 N N . LEU A 1 74 ? 9.016 -6.5 -2.771 1 98.62 74 LEU A N 1
ATOM 579 C CA . LEU A 1 74 ? 8.211 -7.492 -3.479 1 98.62 74 LEU A CA 1
ATOM 580 C C . LEU A 1 74 ? 9.102 -8.547 -4.129 1 98.62 74 LEU A C 1
ATOM 582 O O . LEU A 1 74 ? 8.734 -9.719 -4.199 1 98.62 74 LEU A O 1
ATOM 586 N N . HIS A 1 75 ? 10.289 -8.117 -4.621 1 98.88 75 HIS A N 1
ATOM 587 C CA . HIS A 1 75 ? 11.195 -9.109 -5.188 1 98.88 75 HIS A CA 1
ATOM 588 C C . HIS A 1 75 ? 11.703 -10.062 -4.113 1 98.88 75 HIS A C 1
ATOM 590 O O . HIS A 1 75 ? 11.828 -11.266 -4.355 1 98.88 75 HIS A O 1
ATOM 596 N N . ASP A 1 76 ? 12.008 -9.477 -2.961 1 98.06 76 ASP A N 1
ATOM 597 C CA . ASP A 1 76 ? 12.422 -10.344 -1.858 1 98.06 76 ASP A CA 1
ATOM 598 C C . ASP A 1 76 ? 11.383 -11.422 -1.58 1 98.06 76 ASP A C 1
ATOM 600 O O . ASP A 1 76 ? 11.719 -12.594 -1.418 1 98.06 76 ASP A O 1
ATOM 604 N N . LEU A 1 77 ? 10.18 -11.031 -1.532 1 98.12 77 LEU A N 1
ATOM 605 C CA . LEU A 1 77 ? 9.078 -11.961 -1.3 1 98.12 77 LEU A CA 1
ATOM 606 C C . LEU A 1 77 ? 8.961 -12.961 -2.445 1 98.12 77 LEU A C 1
ATOM 608 O O . LEU A 1 77 ? 8.773 -14.156 -2.215 1 98.12 77 LEU A O 1
ATOM 612 N N . PHE A 1 78 ? 9.078 -12.5 -3.664 1 98.81 78 PHE A N 1
ATOM 613 C CA . PHE A 1 78 ? 8.945 -13.305 -4.875 1 98.81 78 PHE A CA 1
ATOM 614 C C . PHE A 1 78 ? 9.938 -14.453 -4.871 1 98.81 78 PHE A C 1
ATOM 616 O O . PHE A 1 78 ? 9.57 -15.602 -5.152 1 98.81 78 PHE A O 1
ATOM 623 N N . TRP A 1 79 ? 11.172 -14.141 -4.539 1 98.69 79 TRP A N 1
ATOM 624 C CA . TRP A 1 79 ? 12.18 -15.195 -4.5 1 98.69 79 TRP A CA 1
ATOM 625 C C . TRP A 1 79 ? 11.844 -16.234 -3.449 1 98.69 79 TRP A C 1
ATOM 627 O O . TRP A 1 79 ? 11.984 -17.438 -3.691 1 98.69 79 TRP A O 1
ATOM 637 N N . GLN A 1 80 ? 11.359 -15.773 -2.336 1 97.75 80 GLN A N 1
ATOM 638 C CA . GLN A 1 80 ? 11.086 -16.656 -1.212 1 97.75 80 GLN A CA 1
ATOM 639 C C . GLN A 1 80 ? 9.844 -17.516 -1.475 1 97.75 80 GLN A C 1
ATOM 641 O O . GLN A 1 80 ? 9.672 -18.578 -0.864 1 97.75 80 GLN A O 1
ATOM 646 N N . ASN A 1 81 ? 9.039 -17.109 -2.408 1 97.38 81 ASN A N 1
ATOM 647 C CA . ASN A 1 81 ? 7.789 -17.797 -2.719 1 97.38 81 ASN A CA 1
ATOM 648 C C . ASN A 1 81 ? 8.023 -19.016 -3.607 1 97.38 81 ASN A C 1
ATOM 650 O O . ASN A 1 81 ? 7.09 -19.766 -3.885 1 97.38 81 ASN A O 1
ATOM 654 N N . MET A 1 82 ? 9.258 -19.219 -4.043 1 98.5 82 MET A N 1
ATOM 655 C CA . MET A 1 82 ? 9.516 -20.281 -5.008 1 98.5 82 MET A CA 1
ATOM 656 C C . MET A 1 82 ? 10.578 -21.25 -4.492 1 98.5 82 MET A C 1
ATOM 658 O O . MET A 1 82 ? 11.422 -20.859 -3.678 1 98.5 82 MET A O 1
ATOM 662 N N . SER A 1 83 ? 10.508 -22.438 -4.957 1 97.56 83 SER A N 1
ATOM 663 C CA . SER A 1 83 ? 11.5 -23.469 -4.648 1 97.56 83 SER A CA 1
ATOM 664 C C . SER A 1 83 ? 11.484 -24.578 -5.691 1 97.56 83 SER A C 1
ATOM 666 O O . SER A 1 83 ? 10.469 -24.797 -6.355 1 97.56 83 SER A O 1
ATOM 668 N N . PRO A 1 84 ? 12.625 -25.297 -5.828 1 96.75 84 PRO A N 1
ATOM 669 C CA . PRO A 1 84 ? 12.641 -26.438 -6.75 1 96.75 84 PRO A CA 1
ATOM 670 C C . PRO A 1 84 ? 11.68 -27.547 -6.328 1 96.75 84 PRO A C 1
ATOM 672 O O . PRO A 1 84 ? 11.328 -28.406 -7.141 1 96.75 84 PRO A O 1
ATOM 675 N N . GLU A 1 85 ? 11.273 -27.531 -5.094 1 95.5 85 GLU A N 1
ATOM 676 C CA . GLU A 1 85 ? 10.367 -28.547 -4.57 1 95.5 85 GLU A CA 1
ATOM 677 C C . GLU A 1 85 ? 8.938 -28.031 -4.496 1 95.5 85 GLU A C 1
ATOM 679 O O . GLU A 1 85 ? 8.078 -28.656 -3.867 1 95.5 85 GLU A O 1
ATOM 684 N N . GLY A 1 86 ? 8.734 -26.922 -5.129 1 95.12 86 GLY A N 1
ATOM 685 C CA . GLY A 1 86 ? 7.414 -26.312 -5.082 1 95.12 86 GLY A CA 1
ATOM 686 C C . GLY A 1 86 ? 6.418 -26.984 -6.012 1 95.12 86 GLY A C 1
ATOM 687 O O . GLY A 1 86 ? 6.703 -28.047 -6.574 1 95.12 86 GLY A O 1
ATOM 688 N N . GLY A 1 87 ? 5.145 -26.344 -6.078 1 93.06 87 GLY A N 1
ATOM 689 C CA . GLY A 1 87 ? 4.168 -26.781 -7.066 1 93.06 87 GLY A CA 1
ATOM 690 C C . GLY A 1 87 ? 2.918 -27.375 -6.449 1 93.06 87 GLY A C 1
ATOM 691 O O . GLY A 1 87 ? 1.926 -27.609 -7.145 1 93.06 87 GLY A O 1
ATOM 692 N N . ASP A 1 88 ? 2.832 -27.672 -5.207 1 92.5 88 ASP A N 1
ATOM 693 C CA . ASP A 1 88 ? 1.652 -28.234 -4.559 1 92.5 88 ASP A CA 1
ATOM 694 C C . ASP A 1 88 ? 0.592 -27.172 -4.312 1 92.5 88 ASP A C 1
ATOM 696 O O . ASP A 1 88 ? 0.605 -26.109 -4.957 1 92.5 88 ASP A O 1
ATOM 700 N N . GLU A 1 89 ? -0.408 -27.531 -3.672 1 96.38 89 GLU A N 1
ATOM 701 C CA . GLU A 1 89 ? -1.418 -26.594 -3.193 1 96.38 89 GLU A CA 1
ATOM 702 C C . GLU A 1 89 ? -1.222 -26.281 -1.713 1 96.38 89 GLU A C 1
ATOM 704 O O . GLU A 1 89 ? -0.59 -27.047 -0.988 1 96.38 89 GLU A O 1
ATOM 709 N N . PRO A 1 90 ? -1.704 -25.094 -1.356 1 97.81 90 PRO A N 1
ATOM 710 C CA . PRO A 1 90 ? -1.584 -24.812 0.076 1 97.81 90 PRO A CA 1
ATOM 711 C C . PRO A 1 90 ? -2.35 -25.812 0.941 1 97.81 90 PRO A C 1
ATOM 713 O O . PRO A 1 90 ? -3.334 -26.406 0.486 1 97.81 90 PRO A O 1
ATOM 716 N N . GLU A 1 91 ? -1.932 -26 2.176 1 97.19 91 GLU A N 1
ATOM 717 C CA . GLU A 1 91 ? -2.578 -26.844 3.178 1 97.19 91 GLU A CA 1
ATOM 718 C C . GLU A 1 91 ? -2.766 -26.094 4.492 1 97.19 91 GLU A C 1
ATOM 720 O O . GLU A 1 91 ? -2.352 -24.938 4.621 1 97.19 91 GLU A O 1
ATOM 725 N N . GLY A 1 92 ? -3.482 -26.703 5.406 1 97.69 92 GLY A N 1
ATOM 726 C CA . GLY A 1 92 ? -3.609 -26.156 6.742 1 97.69 92 GLY A CA 1
ATOM 727 C C . GLY A 1 92 ? -4.426 -24.875 6.785 1 97.69 92 GLY A C 1
ATOM 728 O O . GLY A 1 92 ? -5.426 -24.75 6.074 1 97.69 92 GLY A O 1
ATOM 729 N N . ALA A 1 93 ? -4 -24 7.648 1 98.31 93 ALA A N 1
ATOM 730 C CA . ALA A 1 93 ? -4.777 -22.797 7.949 1 98.31 93 ALA A CA 1
ATOM 731 C C . ALA A 1 93 ? -4.941 -21.922 6.707 1 98.31 93 ALA A C 1
ATOM 733 O O . ALA A 1 93 ? -6 -21.328 6.496 1 98.31 93 ALA A O 1
ATOM 734 N N . LEU A 1 94 ? -3.908 -21.828 5.91 1 98.62 94 LEU A N 1
ATOM 735 C CA . LEU A 1 94 ? -3.994 -21.016 4.707 1 98.62 94 LEU A CA 1
ATOM 736 C C . LEU A 1 94 ? -5.027 -21.578 3.736 1 98.62 94 LEU A C 1
ATOM 738 O O . LEU A 1 94 ? -5.836 -20.828 3.18 1 98.62 94 LEU A O 1
ATOM 742 N N . ALA A 1 95 ? -4.992 -22.844 3.502 1 98.5 95 ALA A N 1
ATOM 743 C CA . ALA A 1 95 ? -5.957 -23.484 2.617 1 98.5 95 ALA A CA 1
ATOM 744 C C . ALA A 1 95 ? -7.387 -23.266 3.111 1 98.5 95 ALA A C 1
ATOM 746 O O . ALA A 1 95 ? -8.289 -23 2.316 1 98.5 95 ALA A O 1
ATOM 747 N N . GLU A 1 96 ? -7.547 -23.438 4.383 1 98.56 96 GLU A N 1
ATOM 748 C CA . GLU A 1 96 ? -8.867 -23.234 4.98 1 98.56 96 GLU A CA 1
ATOM 749 C C . GLU A 1 96 ? -9.352 -21.797 4.777 1 98.56 96 GLU A C 1
ATOM 751 O O . GLU A 1 96 ? -10.523 -21.578 4.453 1 98.56 96 GLU A O 1
ATOM 756 N N . ARG A 1 97 ? -8.453 -20.875 4.965 1 98.62 97 ARG A N 1
ATOM 757 C CA . ARG A 1 97 ? -8.828 -19.469 4.793 1 98.62 97 ARG A CA 1
ATOM 758 C C . ARG A 1 97 ? -9.148 -19.156 3.334 1 98.62 97 ARG A C 1
ATOM 760 O O . ARG A 1 97 ? -10.07 -18.406 3.041 1 98.62 97 ARG A O 1
ATOM 767 N N . ILE A 1 98 ? -8.367 -19.672 2.426 1 98.62 98 ILE A N 1
ATOM 768 C CA . ILE A 1 98 ? -8.641 -19.5 1.005 1 98.62 98 ILE A CA 1
ATOM 769 C C . ILE A 1 98 ? -10.039 -20.016 0.678 1 98.62 98 ILE A C 1
ATOM 771 O O . ILE A 1 98 ? -10.82 -19.344 0.001 1 98.62 98 ILE A O 1
ATOM 775 N N . ALA A 1 99 ? -10.328 -21.156 1.171 1 98.25 99 ALA A N 1
ATOM 776 C CA . ALA A 1 99 ? -11.656 -21.719 0.933 1 98.25 99 ALA A CA 1
ATOM 777 C C . ALA A 1 99 ? -12.742 -20.828 1.529 1 98.25 99 ALA A C 1
ATOM 779 O O . ALA A 1 99 ? -13.805 -20.625 0.923 1 98.25 99 ALA A O 1
ATOM 780 N N . GLU A 1 100 ? -12.516 -20.312 2.635 1 98 100 GLU A N 1
ATOM 781 C CA . GLU A 1 100 ? -13.484 -19.469 3.322 1 98 100 GLU A CA 1
ATOM 782 C C . GLU A 1 100 ? -13.695 -18.156 2.576 1 98 100 GLU A C 1
ATOM 784 O O . GLU A 1 100 ? -14.836 -17.734 2.375 1 98 100 GLU A O 1
ATOM 789 N N . ASP A 1 101 ? -12.648 -17.562 2.143 1 98.19 101 ASP A N 1
ATOM 790 C CA . ASP A 1 101 ? -12.727 -16.203 1.615 1 98.19 101 ASP A CA 1
ATOM 791 C C . ASP A 1 101 ? -13.078 -16.203 0.13 1 98.19 101 ASP A C 1
ATOM 793 O O . ASP A 1 101 ? -13.688 -15.258 -0.371 1 98.19 101 ASP A O 1
ATOM 797 N N . PHE A 1 102 ? -12.695 -17.281 -0.537 1 98.5 102 PHE A N 1
ATOM 798 C CA . PHE A 1 102 ? -12.859 -17.266 -1.985 1 98.5 102 PHE A CA 1
ATOM 799 C C . PHE A 1 102 ? -13.852 -18.344 -2.422 1 98.5 102 PHE A C 1
ATOM 801 O O . PHE A 1 102 ? -14.273 -18.375 -3.578 1 98.5 102 PHE A O 1
ATOM 808 N N . GLY A 1 103 ? -14.203 -19.234 -1.552 1 97.75 103 GLY A N 1
ATOM 809 C CA . GLY A 1 103 ? -15.086 -20.344 -1.864 1 97.75 103 GLY A CA 1
ATOM 810 C C . GLY A 1 103 ? -14.336 -21.641 -2.143 1 97.75 103 GLY A C 1
ATOM 811 O O . GLY A 1 103 ? -14.766 -22.719 -1.724 1 97.75 103 GLY A O 1
ATOM 812 N N . SER A 1 104 ? -13.242 -21.594 -2.869 1 97.44 104 SER A N 1
ATOM 813 C CA . SER A 1 104 ? -12.398 -22.734 -3.178 1 97.44 104 SER A CA 1
ATOM 814 C C . SER A 1 104 ? -11.016 -22.297 -3.645 1 97.44 104 SER A C 1
ATOM 816 O O . SER A 1 104 ? -10.805 -21.109 -3.947 1 97.44 104 SER A O 1
ATOM 818 N N . TYR A 1 105 ? -10.125 -23.266 -3.617 1 97.81 105 TYR A N 1
ATOM 819 C CA . TYR A 1 105 ? -8.805 -23.016 -4.18 1 97.81 105 TYR A CA 1
ATOM 820 C C . TYR A 1 105 ? -8.898 -22.641 -5.648 1 97.81 105 TYR A C 1
ATOM 822 O O . TYR A 1 105 ? -8.211 -21.719 -6.105 1 97.81 105 TYR A O 1
ATOM 830 N N . GLU A 1 106 ? -9.75 -23.281 -6.387 1 97.38 106 GLU A N 1
ATOM 831 C CA . GLU A 1 106 ? -9.922 -23.016 -7.812 1 97.38 106 GLU A CA 1
ATOM 832 C C . GLU A 1 106 ? -10.461 -21.609 -8.055 1 97.38 106 GLU A C 1
ATOM 834 O O . GLU A 1 106 ? -10.039 -20.938 -9 1 97.38 106 GLU A O 1
ATOM 839 N N . ALA A 1 107 ? -11.391 -21.25 -7.25 1 98.12 107 ALA A N 1
ATOM 840 C CA . ALA A 1 107 ? -11.945 -19.906 -7.371 1 98.12 107 ALA A 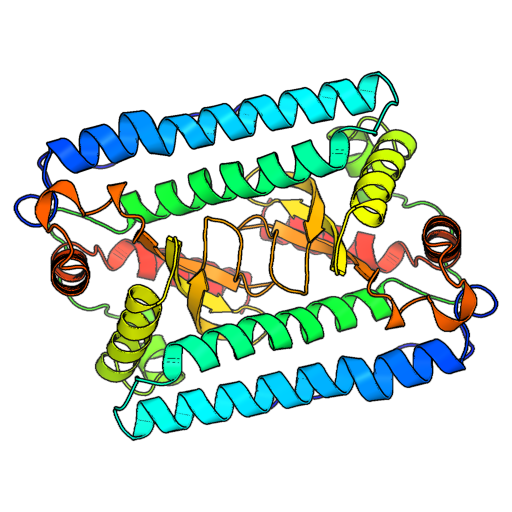CA 1
ATOM 841 C C . ALA A 1 107 ? -10.883 -18.844 -7.086 1 98.12 107 ALA A C 1
ATOM 843 O O . ALA A 1 107 ? -10.781 -17.844 -7.805 1 98.12 107 ALA A O 1
ATOM 844 N N . TRP A 1 108 ? -10.102 -19.078 -6.02 1 98.69 108 TRP A N 1
ATOM 845 C CA . TRP A 1 108 ? -9 -18.188 -5.719 1 98.69 108 TRP A CA 1
ATOM 846 C C . TRP A 1 108 ? -8.039 -18.094 -6.895 1 98.69 108 TRP A C 1
ATOM 848 O O . TRP A 1 108 ? -7.668 -16.984 -7.32 1 98.69 108 TRP A O 1
ATOM 858 N N . LYS A 1 109 ? -7.605 -19.219 -7.383 1 98.44 109 LYS A N 1
ATOM 859 C CA . LYS A 1 109 ? -6.586 -19.297 -8.422 1 98.44 109 LYS A CA 1
ATOM 860 C C . LYS A 1 109 ? -7.055 -18.609 -9.711 1 98.44 109 LYS A C 1
ATOM 862 O O . LYS A 1 109 ? -6.285 -17.906 -10.359 1 98.44 109 LYS A O 1
ATOM 867 N N . GLY A 1 110 ? -8.305 -18.891 -10.078 1 98.5 110 GLY A N 1
ATOM 868 C CA . GLY A 1 110 ? -8.844 -18.203 -11.242 1 98.5 110 GLY A CA 1
ATOM 869 C C . GLY A 1 110 ? -8.781 -16.688 -11.133 1 98.5 110 GLY A C 1
ATOM 870 O O . GLY A 1 110 ? -8.383 -16.016 -12.086 1 98.5 110 GLY A O 1
ATOM 871 N N . GLU A 1 111 ? -9.234 -16.172 -10.016 1 98.88 111 GLU A N 1
ATOM 872 C CA . GLU A 1 111 ? -9.172 -14.734 -9.766 1 98.88 111 GLU A CA 1
ATOM 873 C C . GLU A 1 111 ? -7.734 -14.234 -9.773 1 98.88 111 GLU A C 1
ATOM 875 O O . GLU A 1 111 ? -7.449 -13.164 -10.32 1 98.88 111 GLU A O 1
ATOM 880 N N . PHE A 1 112 ? -6.824 -14.977 -9.195 1 98.88 112 PHE A N 1
ATOM 881 C CA . PHE A 1 112 ? -5.41 -14.625 -9.141 1 98.88 112 PHE A CA 1
ATOM 882 C C . PHE A 1 112 ? -4.805 -14.578 -10.539 1 98.88 112 PHE A C 1
ATOM 884 O O . PHE A 1 112 ? -4.031 -13.672 -10.859 1 98.88 112 PHE A O 1
ATOM 891 N N . GLU A 1 113 ? -5.137 -15.523 -11.328 1 98.81 113 GLU A N 1
ATOM 892 C CA . GLU A 1 113 ? -4.637 -15.57 -12.703 1 98.81 113 GLU A CA 1
ATOM 893 C C . GLU A 1 113 ? -5.176 -14.398 -13.523 1 98.81 113 GLU A C 1
ATOM 895 O O . GLU A 1 113 ? -4.48 -13.867 -14.391 1 98.81 113 GLU A O 1
ATOM 900 N N . ALA A 1 114 ? -6.445 -14.047 -13.266 1 98.81 114 ALA A N 1
ATOM 901 C CA . ALA A 1 114 ? -6.992 -12.859 -13.906 1 98.81 114 ALA A CA 1
ATOM 902 C C . ALA A 1 114 ? -6.191 -11.617 -13.523 1 98.81 114 ALA A C 1
ATOM 904 O O . ALA A 1 114 ? -5.902 -10.766 -14.367 1 98.81 114 ALA A O 1
ATOM 905 N N . ALA A 1 115 ? -5.84 -11.5 -12.266 1 98.88 115 ALA A N 1
ATOM 906 C CA . ALA A 1 115 ? -5 -10.398 -11.805 1 98.88 115 ALA A CA 1
ATOM 907 C C . ALA A 1 115 ? -3.646 -10.406 -12.516 1 98.88 115 ALA A C 1
ATOM 909 O O . ALA A 1 115 ? -3.197 -9.375 -13.016 1 98.88 115 ALA A O 1
ATOM 910 N N . ALA A 1 116 ? -3.041 -11.547 -12.562 1 98.88 116 ALA A N 1
ATOM 911 C CA . ALA A 1 116 ? -1.729 -11.695 -13.188 1 98.88 116 ALA A CA 1
ATOM 912 C C . ALA A 1 116 ? -1.776 -11.32 -14.664 1 98.88 116 ALA A C 1
ATOM 914 O O . ALA A 1 116 ? -0.838 -10.719 -15.188 1 98.88 116 ALA A O 1
ATOM 915 N N . GLY A 1 117 ? -2.812 -11.688 -15.273 1 98.62 117 GLY A N 1
ATOM 916 C CA . GLY A 1 117 ? -2.957 -11.414 -16.703 1 98.62 117 GLY A CA 1
ATOM 917 C C . GLY A 1 117 ? -3.115 -9.938 -17.016 1 98.62 117 GLY A C 1
ATOM 918 O O . GLY A 1 117 ? -2.727 -9.484 -18.094 1 98.62 117 GLY A O 1
ATOM 919 N N . ALA A 1 118 ? -3.627 -9.211 -16.078 1 98.5 118 ALA A N 1
ATOM 920 C CA . ALA A 1 118 ? -3.982 -7.82 -16.344 1 98.5 118 ALA A CA 1
ATOM 921 C C . ALA A 1 118 ? -2.947 -6.863 -15.766 1 98.5 118 ALA A C 1
ATOM 923 O O . ALA A 1 118 ? -2.918 -5.684 -16.109 1 98.5 118 ALA A O 1
ATOM 924 N N . ALA A 1 119 ? -2.068 -7.312 -14.922 1 98.56 119 ALA A N 1
ATOM 925 C CA . ALA A 1 119 ? -1.191 -6.438 -14.148 1 98.56 119 ALA A CA 1
ATOM 926 C C . ALA A 1 119 ? -0.013 -5.957 -14.984 1 98.56 119 ALA A C 1
ATOM 928 O O . ALA A 1 119 ? 0.524 -6.707 -15.805 1 98.56 119 ALA A O 1
ATOM 929 N N . GLY A 1 120 ? 0.385 -4.75 -14.719 1 98.12 120 GLY A N 1
ATOM 930 C CA . GLY A 1 120 ? 1.591 -4.219 -15.336 1 98.12 120 GLY A CA 1
ATOM 931 C C . GLY A 1 120 ? 2.855 -4.57 -14.578 1 98.12 120 GLY A C 1
ATOM 932 O O . GLY A 1 120 ? 3.965 -4.34 -15.062 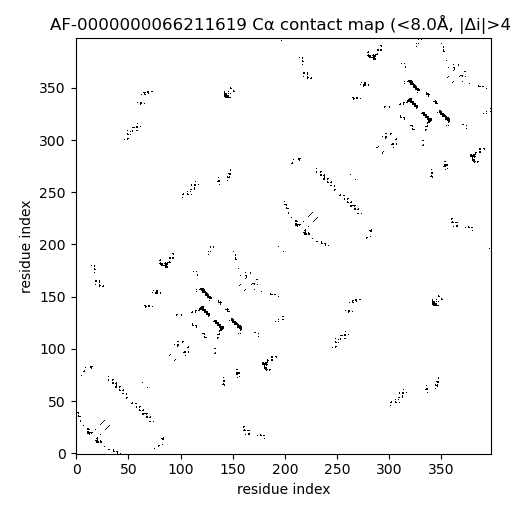1 98.12 120 GLY A O 1
ATOM 933 N N . GLY A 1 121 ? 2.652 -5.168 -13.367 1 98.56 121 GLY A N 1
ATOM 934 C CA . GLY A 1 121 ? 3.818 -5.438 -12.539 1 98.56 121 GLY A CA 1
ATOM 935 C C . GLY A 1 121 ? 3.699 -6.723 -11.734 1 98.56 121 GLY A C 1
ATOM 936 O O . GLY A 1 121 ? 4.516 -7.633 -11.891 1 98.56 121 GLY A O 1
ATOM 937 N N . TRP A 1 122 ? 2.609 -6.77 -10.875 1 98.88 122 TRP A N 1
ATOM 938 C CA . TRP A 1 122 ? 2.529 -7.887 -9.938 1 98.88 122 TRP A CA 1
ATOM 939 C C . TRP A 1 122 ? 1.085 -8.344 -9.758 1 98.88 122 TRP A C 1
ATOM 941 O O . TRP A 1 122 ? 0.161 -7.523 -9.781 1 98.88 122 TRP A O 1
ATOM 951 N N . ALA A 1 123 ? 0.834 -9.602 -9.562 1 98.94 123 ALA A N 1
ATOM 952 C CA . ALA A 1 123 ? -0.332 -10.148 -8.867 1 98.94 123 ALA A CA 1
ATOM 953 C C . ALA A 1 123 ? 0.03 -10.602 -7.461 1 98.94 123 ALA A C 1
ATOM 955 O O . ALA A 1 123 ? 0.982 -11.367 -7.273 1 98.94 123 ALA A O 1
ATOM 956 N N . LEU A 1 124 ? -0.717 -10.164 -6.48 1 98.94 124 LEU A N 1
ATOM 957 C CA . LEU A 1 124 ? -0.414 -10.523 -5.102 1 98.94 124 LEU A CA 1
ATOM 958 C C . LEU A 1 124 ? -1.617 -11.188 -4.434 1 98.94 124 LEU A C 1
ATOM 960 O O . LEU A 1 124 ? -2.762 -10.82 -4.711 1 98.94 124 LEU A O 1
ATOM 964 N N . LEU A 1 125 ? -1.354 -12.133 -3.625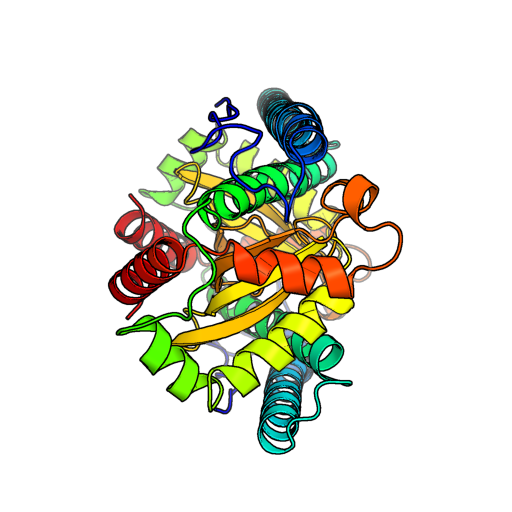 1 98.94 125 LEU A N 1
ATOM 965 C CA . LEU A 1 125 ? -2.242 -12.492 -2.525 1 98.94 125 LEU A CA 1
ATOM 966 C C . LEU A 1 125 ? -1.845 -11.766 -1.244 1 98.94 125 LEU A C 1
ATOM 968 O O . LEU A 1 125 ? -0.688 -11.828 -0.824 1 98.94 125 LEU A O 1
ATOM 972 N N . VAL A 1 126 ? -2.771 -11.062 -0.662 1 98.81 126 VAL A N 1
ATOM 973 C CA . VAL A 1 126 ? -2.469 -10.289 0.535 1 98.81 126 VAL A CA 1
ATOM 974 C C . VAL A 1 126 ? -3.434 -10.664 1.655 1 98.81 126 VAL A C 1
ATOM 976 O O . VAL A 1 126 ? -4.508 -11.219 1.398 1 98.81 126 VAL A O 1
ATOM 979 N N . TYR A 1 127 ? -3.014 -10.484 2.865 1 98.69 127 TYR A N 1
ATOM 980 C CA . TYR A 1 127 ? -3.922 -10.445 4.004 1 98.69 127 TYR A CA 1
ATOM 981 C C . TYR A 1 127 ? -4.375 -9.016 4.293 1 98.69 127 TYR A C 1
ATOM 983 O O . TYR A 1 127 ? -3.555 -8.148 4.609 1 98.69 127 TYR A O 1
ATOM 991 N N . ASP A 1 128 ? -5.574 -8.75 4.109 1 97.56 128 ASP A N 1
ATOM 992 C CA . ASP A 1 128 ? -6.195 -7.465 4.406 1 97.56 128 ASP A CA 1
ATOM 993 C C . ASP A 1 128 ? -6.586 -7.371 5.879 1 97.56 128 ASP A C 1
ATOM 995 O O . ASP A 1 128 ? -7.582 -7.957 6.301 1 97.56 128 ASP A O 1
ATOM 999 N N . SER A 1 129 ? -5.867 -6.574 6.641 1 96 129 SER A N 1
ATOM 1000 C CA . SER A 1 129 ? -6.082 -6.523 8.086 1 96 129 SER A CA 1
ATOM 1001 C C . SER A 1 129 ? -7.293 -5.664 8.43 1 96 129 SER A C 1
ATOM 1003 O O . SER A 1 129 ? -7.789 -5.711 9.555 1 96 129 SER A O 1
ATOM 1005 N N . PHE A 1 130 ? -7.715 -4.836 7.469 1 94.88 130 PHE A N 1
ATOM 1006 C CA . PHE A 1 130 ? -8.906 -4.031 7.711 1 94.88 130 PHE A CA 1
ATOM 1007 C C . PHE A 1 130 ? -10.148 -4.91 7.77 1 94.88 130 PHE A C 1
ATOM 1009 O O . PHE A 1 130 ? -10.992 -4.742 8.648 1 94.88 130 PHE A O 1
ATOM 1016 N N . SER A 1 131 ? -10.211 -5.891 6.836 1 95.12 131 SER A N 1
ATOM 1017 C CA . SER A 1 131 ? -11.398 -6.73 6.734 1 95.12 131 SER A CA 1
ATOM 1018 C C . SER A 1 131 ? -11.133 -8.125 7.285 1 95.12 131 SER A C 1
ATOM 1020 O O . SER A 1 131 ? -12.047 -8.953 7.363 1 95.12 131 SER A O 1
ATOM 1022 N N . ASN A 1 132 ? -9.898 -8.438 7.645 1 96.56 132 ASN A N 1
ATOM 1023 C CA . ASN A 1 132 ? -9.484 -9.758 8.117 1 96.56 132 ASN A CA 1
ATOM 1024 C C . ASN A 1 132 ? -9.797 -10.844 7.086 1 96.56 132 ASN A C 1
ATOM 1026 O O . ASN A 1 132 ? -10.438 -11.844 7.41 1 96.56 132 ASN A O 1
ATOM 1030 N N . GLN A 1 133 ? -9.336 -10.617 5.918 1 97.44 133 GLN A N 1
ATOM 1031 C CA . GLN A 1 133 ? -9.547 -11.586 4.852 1 97.44 133 GLN A CA 1
ATOM 1032 C C . GLN A 1 133 ? -8.359 -11.633 3.898 1 97.44 133 GLN A C 1
ATOM 1034 O O . GLN A 1 133 ? -7.547 -10.703 3.867 1 97.44 133 GLN A O 1
ATOM 1039 N N . LEU A 1 134 ? -8.273 -12.711 3.174 1 98.69 134 LEU A N 1
ATOM 1040 C CA . LEU A 1 134 ? -7.355 -12.781 2.043 1 98.69 134 LEU A CA 1
ATOM 1041 C C . LEU A 1 134 ? -7.953 -12.109 0.812 1 98.69 134 LEU A C 1
ATOM 1043 O O . LEU A 1 134 ? -9.156 -12.219 0.561 1 98.69 134 LEU A O 1
ATOM 1047 N N . ARG A 1 135 ? -7.055 -11.43 0.06 1 98.5 135 ARG A N 1
ATOM 1048 C CA . ARG A 1 135 ? -7.465 -10.773 -1.179 1 98.5 135 ARG A CA 1
ATOM 1049 C C . ARG A 1 135 ? -6.375 -10.883 -2.242 1 98.5 135 ARG A C 1
ATOM 1051 O O . ARG A 1 135 ? -5.188 -10.836 -1.928 1 98.5 135 ARG A O 1
ATOM 1058 N N . ASN A 1 136 ? -6.832 -11.039 -3.492 1 98.88 136 ASN A N 1
ATOM 1059 C CA . ASN A 1 136 ? -5.922 -10.781 -4.605 1 98.88 136 ASN A CA 1
ATOM 1060 C C . ASN A 1 136 ? -5.863 -9.297 -4.953 1 98.88 136 ASN A C 1
ATOM 1062 O O . ASN A 1 136 ? -6.867 -8.594 -4.84 1 98.88 136 ASN A O 1
ATOM 1066 N N . VAL A 1 137 ? -4.734 -8.828 -5.344 1 98.69 137 VAL A N 1
ATOM 1067 C CA . VAL A 1 137 ? -4.637 -7.438 -5.789 1 98.69 137 VAL A CA 1
ATOM 1068 C C . VAL A 1 137 ? -3.807 -7.363 -7.066 1 98.69 137 VAL A C 1
ATOM 1070 O O . VAL A 1 137 ? -2.879 -8.156 -7.262 1 98.69 137 VAL A O 1
ATOM 1073 N N . VAL A 1 138 ? -4.199 -6.453 -7.93 1 98.88 138 VAL A N 1
ATOM 1074 C CA . VAL A 1 138 ? -3.473 -6.113 -9.148 1 98.88 138 VAL A CA 1
ATOM 1075 C C . VAL A 1 138 ? -2.539 -4.934 -8.883 1 98.88 138 VAL A C 1
ATOM 1077 O O . VAL A 1 138 ? -2.982 -3.869 -8.438 1 98.88 138 VAL A O 1
ATOM 1080 N N . VAL A 1 139 ? -1.276 -5.09 -9.117 1 98.69 139 VAL A N 1
ATOM 1081 C CA . VAL A 1 139 ? -0.31 -4.027 -8.852 1 98.69 139 VAL A CA 1
ATOM 1082 C C . VAL A 1 139 ? 0.425 -3.66 -10.133 1 98.69 139 VAL A C 1
ATOM 1084 O O . VAL A 1 139 ? 1.098 -4.5 -10.734 1 98.69 139 VAL A O 1
ATOM 1087 N N . ASP A 1 140 ? 0.27 -2.432 -10.57 1 98.25 140 ASP A N 1
ATOM 1088 C CA . ASP A 1 140 ? 1.054 -1.898 -11.68 1 98.25 140 ASP A CA 1
ATOM 1089 C C . ASP A 1 140 ? 2.352 -1.265 -11.18 1 98.25 140 ASP A C 1
ATOM 1091 O O . ASP A 1 140 ? 2.398 -0.725 -10.07 1 98.25 140 ASP A O 1
ATOM 1095 N N . LYS A 1 141 ? 3.404 -1.39 -11.969 1 96.62 141 LYS A N 1
ATOM 1096 C CA . LYS A 1 141 ? 4.742 -0.99 -11.531 1 96.62 141 LYS A CA 1
ATOM 1097 C C . LYS A 1 141 ? 5.125 -1.682 -10.227 1 96.62 141 LYS A C 1
ATOM 1099 O O . LYS A 1 141 ? 5.023 -2.904 -10.117 1 96.62 141 LYS A O 1
ATOM 1104 N N . HIS A 1 142 ? 5.414 -1.068 -9.211 1 98.31 142 HIS A N 1
ATOM 1105 C CA . HIS A 1 142 ? 5.73 -1.666 -7.914 1 98.31 142 HIS A CA 1
ATOM 1106 C C . HIS A 1 142 ? 4.828 -1.11 -6.82 1 98.31 142 HIS A C 1
ATOM 1108 O O . HIS A 1 142 ? 4.703 -1.711 -5.75 1 98.31 142 HIS A O 1
ATOM 1114 N N . ASP A 1 143 ? 4.176 -0.005 -7.148 1 98.12 143 ASP A N 1
ATOM 1115 C CA . ASP A 1 143 ? 3.592 0.74 -6.039 1 98.12 143 ASP A CA 1
ATOM 1116 C C . ASP A 1 143 ? 2.238 1.334 -6.426 1 98.12 143 ASP A C 1
ATOM 1118 O O . ASP A 1 143 ? 1.814 2.346 -5.863 1 98.12 143 ASP A O 1
ATOM 1122 N N . GLN A 1 144 ? 1.57 0.77 -7.461 1 98 144 GLN A N 1
ATOM 1123 C CA . GLN A 1 144 ? 0.241 1.199 -7.883 1 98 144 GLN A CA 1
ATOM 1124 C C . GLN A 1 144 ? -0.768 0.061 -7.762 1 98 144 GLN A C 1
ATOM 1126 O O . GLN A 1 144 ? -0.775 -0.86 -8.586 1 98 144 GLN A O 1
ATOM 1131 N N . GLY A 1 145 ? -1.6 0.183 -6.707 1 97.81 145 GLY A N 1
ATOM 1132 C CA . GLY A 1 145 ? -2.607 -0.85 -6.527 1 97.81 145 GLY A CA 1
ATOM 1133 C C . GLY A 1 145 ? -2.551 -1.512 -5.164 1 97.81 145 GLY A C 1
ATOM 1134 O O . GLY A 1 145 ? -3.039 -2.629 -4.992 1 97.81 145 GLY A O 1
ATOM 1135 N N . ALA A 1 146 ? -1.969 -0.871 -4.227 1 96.69 146 ALA A N 1
ATOM 1136 C CA . ALA A 1 146 ? -1.939 -1.4 -2.865 1 96.69 146 ALA A CA 1
ATOM 1137 C C . ALA A 1 146 ? -3.18 -0.975 -2.084 1 96.69 146 ALA A C 1
ATOM 1139 O O . ALA A 1 146 ? -3.514 0.211 -2.037 1 96.69 146 ALA A O 1
ATOM 1140 N N . LEU A 1 147 ? -3.83 -1.931 -1.553 1 98 147 LEU A N 1
ATOM 1141 C CA . LEU A 1 147 ? -4.859 -1.642 -0.562 1 98 147 LEU A CA 1
ATOM 1142 C C . LEU A 1 147 ? -4.238 -1.33 0.795 1 98 147 LEU A C 1
ATOM 1144 O O . LEU A 1 147 ? -3.549 -2.172 1.375 1 98 147 LEU A O 1
ATOM 1148 N N . TRP A 1 148 ? -4.457 -0.139 1.309 1 97.81 148 TRP A N 1
ATOM 1149 C CA . TRP A 1 148 ? -3.869 0.238 2.59 1 97.81 148 TRP A CA 1
ATOM 1150 C C . TRP A 1 148 ? -4.309 -0.719 3.693 1 97.81 148 TRP A C 1
ATOM 1152 O O . TRP A 1 148 ? -5.492 -1.05 3.805 1 97.81 148 TRP A O 1
ATOM 1162 N N . GLY A 1 149 ? -3.318 -1.221 4.465 1 96.12 149 GLY A N 1
ATOM 1163 C CA . GLY A 1 149 ? -3.584 -2.189 5.516 1 96.12 149 GLY A CA 1
ATOM 1164 C C . GLY A 1 149 ? -3.439 -3.627 5.055 1 96.12 149 GLY A C 1
ATOM 1165 O O . GLY A 1 149 ? -3.631 -4.559 5.836 1 96.12 149 GLY A O 1
ATOM 1166 N N . SER A 1 150 ? -3.082 -3.791 3.826 1 97.44 150 SER A N 1
ATOM 1167 C CA . SER A 1 150 ? -2.895 -5.145 3.316 1 97.44 150 SER A CA 1
ATOM 1168 C C . SER A 1 150 ? -1.439 -5.582 3.432 1 97.44 150 SER A C 1
ATOM 1170 O O . SER A 1 150 ? -0.529 -4.754 3.371 1 97.44 150 SER A O 1
ATOM 1172 N N . HIS A 1 151 ? -1.188 -6.871 3.564 1 97.62 151 HIS A N 1
ATOM 1173 C CA . HIS A 1 151 ? 0.118 -7.48 3.785 1 97.62 151 HIS A CA 1
ATOM 1174 C C . HIS A 1 151 ? 0.38 -8.602 2.785 1 97.62 151 HIS A C 1
ATOM 1176 O O . HIS A 1 151 ? -0.285 -9.641 2.82 1 97.62 151 HIS A O 1
ATOM 1182 N N . PRO A 1 152 ? 1.324 -8.453 1.938 1 98.19 152 PRO A N 1
ATOM 1183 C CA . PRO A 1 152 ? 1.573 -9.453 0.9 1 98.19 152 PRO A CA 1
ATOM 1184 C C . PRO A 1 152 ? 1.934 -10.82 1.475 1 98.19 152 PRO A C 1
ATOM 1186 O O . PRO A 1 152 ? 2.727 -10.914 2.414 1 98.19 152 PRO A O 1
ATOM 1189 N N . ILE A 1 153 ? 1.39 -11.867 0.869 1 98.06 153 ILE A N 1
ATOM 1190 C CA . ILE A 1 153 ? 1.609 -13.242 1.294 1 98.06 153 ILE A CA 1
ATOM 1191 C C . ILE A 1 153 ? 2.236 -14.039 0.153 1 98.06 153 ILE A C 1
ATOM 1193 O O . ILE A 1 153 ? 3.102 -14.891 0.383 1 98.06 153 ILE A O 1
ATOM 1197 N N . LEU A 1 154 ? 1.748 -13.812 -1.022 1 98.69 154 LEU A N 1
ATOM 1198 C CA . LEU A 1 154 ? 2.246 -14.398 -2.262 1 98.69 154 LEU A CA 1
ATOM 1199 C C . LEU A 1 154 ? 2.418 -13.336 -3.336 1 98.69 154 LEU A C 1
ATOM 1201 O O . LEU A 1 154 ? 1.556 -12.469 -3.502 1 98.69 154 LEU A O 1
ATOM 1205 N N . ALA A 1 155 ? 3.537 -13.352 -4.027 1 98.81 155 ALA A N 1
ATOM 1206 C CA . ALA A 1 155 ? 3.812 -12.359 -5.066 1 98.81 155 ALA A CA 1
ATOM 1207 C C . ALA A 1 155 ? 4.23 -13.023 -6.371 1 98.81 155 ALA A C 1
ATOM 1209 O O . ALA A 1 155 ? 5.098 -13.906 -6.375 1 98.81 155 ALA A O 1
ATOM 1210 N N . LEU A 1 156 ? 3.615 -12.656 -7.422 1 98.88 156 LEU A N 1
ATOM 1211 C CA . LEU A 1 156 ? 4 -13.062 -8.773 1 98.88 156 LEU A CA 1
ATOM 1212 C C . LEU A 1 156 ? 4.406 -11.852 -9.609 1 98.88 156 LEU A C 1
ATOM 1214 O O . LEU A 1 156 ? 3.586 -10.969 -9.859 1 98.88 156 LEU A O 1
ATOM 1218 N N . ASP A 1 157 ? 5.676 -11.812 -9.961 1 98.88 157 ASP A N 1
ATOM 1219 C CA . ASP A 1 157 ? 6.199 -10.773 -10.844 1 98.88 157 ASP A CA 1
ATOM 1220 C C . ASP A 1 157 ? 5.809 -11.047 -12.297 1 98.88 157 ASP A C 1
ATOM 1222 O O . ASP A 1 157 ? 6.211 -12.062 -12.875 1 98.88 157 ASP A O 1
ATOM 1226 N N . VAL A 1 158 ? 5.113 -10.125 -12.93 1 98.75 158 VAL A N 1
ATOM 1227 C CA . VAL A 1 158 ? 4.723 -10.367 -14.312 1 98.75 158 VAL A CA 1
ATOM 1228 C C . VAL A 1 158 ? 5.328 -9.289 -15.211 1 98.75 158 VAL A C 1
ATOM 1230 O O . VAL A 1 158 ? 4.844 -9.055 -16.328 1 98.75 158 VAL A O 1
ATOM 1233 N N . TRP A 1 159 ? 6.273 -8.492 -14.703 1 98.44 159 TRP A N 1
ATOM 1234 C CA . TRP A 1 159 ? 7.09 -7.699 -15.617 1 98.44 159 TRP A CA 1
ATOM 1235 C C . TRP A 1 159 ? 7.715 -8.578 -16.688 1 98.44 159 TRP A C 1
ATOM 1237 O O . TRP A 1 159 ? 8.117 -9.711 -16.422 1 98.44 159 TRP A O 1
ATOM 1247 N N . GLU A 1 160 ? 7.969 -8.055 -17.797 1 98 160 GLU A N 1
ATOM 1248 C CA . GLU A 1 160 ? 8.461 -8.844 -18.922 1 98 160 GLU A CA 1
ATOM 1249 C C . GLU A 1 160 ? 9.836 -9.438 -18.609 1 98 160 GLU A C 1
ATOM 1251 O O . GLU A 1 160 ? 10.148 -10.547 -19.062 1 98 160 GLU A O 1
ATOM 1256 N N . HIS A 1 161 ? 10.625 -8.766 -17.859 1 98.19 161 HIS A N 1
ATOM 1257 C CA . HIS A 1 161 ? 11.953 -9.289 -17.562 1 98.19 161 HIS A CA 1
ATOM 1258 C C . HIS A 1 161 ? 11.859 -10.578 -16.75 1 98.19 161 HIS A C 1
ATOM 1260 O O . HIS A 1 161 ? 12.852 -11.312 -16.625 1 98.19 161 HIS A O 1
ATOM 1266 N N . SER A 1 162 ? 10.734 -10.852 -16.188 1 98.31 162 SER A N 1
ATOM 1267 C CA . SER A 1 162 ? 10.562 -12.023 -15.336 1 98.31 162 SER A CA 1
ATOM 1268 C C . SER A 1 162 ? 10.312 -13.281 -16.172 1 98.31 162 SER A C 1
ATOM 1270 O O . SER A 1 162 ? 10.477 -14.398 -15.68 1 98.31 162 SER A O 1
ATOM 1272 N N . TYR A 1 163 ? 9.867 -13.078 -17.438 1 98.19 163 TYR A N 1
ATOM 1273 C CA . TYR A 1 163 ? 9.43 -14.312 -18.062 1 98.19 163 TYR A CA 1
ATOM 1274 C C . TYR A 1 163 ? 9.656 -14.273 -19.578 1 98.19 163 TYR A C 1
ATOM 1276 O O . TYR A 1 163 ? 9.602 -15.305 -20.25 1 98.19 163 TYR A O 1
ATOM 1284 N N . TYR A 1 164 ? 9.945 -13.086 -20.172 1 98.44 164 TYR A N 1
ATOM 1285 C CA . TYR A 1 164 ? 9.867 -12.938 -21.625 1 98.44 164 TYR A CA 1
ATOM 1286 C C . TYR A 1 164 ? 10.953 -13.75 -22.312 1 98.44 164 TYR A C 1
ATOM 1288 O O . TYR A 1 164 ? 10.742 -14.281 -23.406 1 98.44 164 TYR A O 1
ATOM 1296 N N . HIS A 1 165 ? 12.094 -13.828 -21.734 1 98.62 165 HIS A N 1
ATOM 1297 C CA . HIS A 1 165 ? 13.172 -14.641 -22.281 1 98.62 165 HIS A CA 1
ATOM 1298 C C . HIS A 1 165 ? 12.742 -16.094 -22.453 1 98.62 165 HIS A C 1
ATOM 1300 O O . HIS A 1 165 ? 13.078 -16.734 -23.453 1 98.62 165 HIS A O 1
ATOM 1306 N N . ASP A 1 166 ? 12.039 -16.672 -21.562 1 98.75 166 ASP A N 1
ATOM 1307 C CA . ASP A 1 166 ? 11.68 -18.094 -21.547 1 98.75 166 ASP A CA 1
ATOM 1308 C C . ASP A 1 166 ? 10.383 -18.344 -22.312 1 98.75 166 ASP A C 1
ATOM 1310 O O . ASP A 1 166 ? 10.234 -19.375 -22.969 1 98.75 166 ASP A O 1
ATOM 1314 N N . TYR A 1 167 ? 9.469 -17.328 -22.281 1 98.75 167 TYR A N 1
ATOM 1315 C CA . TYR A 1 167 ? 8.109 -17.641 -22.734 1 98.75 167 TYR A CA 1
ATOM 1316 C C . TYR A 1 167 ? 7.664 -16.672 -23.828 1 98.75 167 TYR A C 1
ATOM 1318 O O . TYR A 1 167 ? 6.578 -16.828 -24.391 1 98.75 167 TYR A O 1
ATOM 1326 N N . GLY A 1 168 ? 8.43 -15.711 -24.203 1 98.38 168 GLY A N 1
ATOM 1327 C CA . GLY A 1 168 ? 7.973 -14.695 -25.125 1 98.38 168 GLY A CA 1
ATOM 1328 C C . GLY A 1 168 ? 6.699 -14 -24.688 1 98.38 168 GLY A C 1
ATOM 1329 O O . GLY A 1 168 ? 6.582 -13.602 -23.516 1 98.38 168 GLY A O 1
ATOM 1330 N N . PRO A 1 169 ? 5.711 -13.82 -25.625 1 97.94 169 PRO A N 1
ATOM 1331 C CA . PRO A 1 169 ? 4.484 -13.109 -25.25 1 97.94 169 PRO A CA 1
ATOM 1332 C C . PRO A 1 169 ? 3.514 -13.984 -24.469 1 97.94 169 PRO A C 1
ATOM 1334 O O . PRO A 1 169 ? 2.447 -13.516 -24.047 1 97.94 169 PRO A O 1
ATOM 1337 N N . ALA A 1 170 ? 3.873 -15.281 -24.219 1 98.5 170 ALA A N 1
ATOM 1338 C CA . ALA A 1 170 ? 2.953 -16.234 -23.594 1 98.5 170 ALA A CA 1
ATOM 1339 C C . ALA A 1 170 ? 2.967 -16.094 -22.078 1 98.5 170 ALA A C 1
ATOM 1341 O O . ALA A 1 170 ? 3.385 -17.016 -21.359 1 98.5 170 ALA A O 1
ATOM 1342 N N . ARG A 1 171 ? 2.361 -15.055 -21.594 1 98.44 171 ARG A N 1
ATOM 1343 C CA . ARG A 1 171 ? 2.312 -14.773 -20.172 1 98.44 171 ARG A CA 1
ATOM 1344 C C . ARG A 1 171 ? 1.537 -15.859 -19.422 1 98.44 171 ARG A C 1
ATOM 1346 O O . ARG A 1 171 ? 1.905 -16.234 -18.312 1 98.44 171 ARG A O 1
ATOM 1353 N N . GLY A 1 172 ? 0.501 -16.25 -19.953 1 98.56 172 GLY A N 1
ATOM 1354 C CA . GLY A 1 172 ? -0.294 -17.297 -19.328 1 98.56 172 GLY A CA 1
ATOM 1355 C C . GLY A 1 172 ? 0.5 -18.562 -19.047 1 98.56 172 GLY A C 1
ATOM 1356 O O . GLY A 1 172 ? 0.338 -19.156 -17.984 1 98.56 172 GLY A O 1
ATOM 1357 N N . ASP A 1 173 ? 1.371 -18.953 -20 1 98.75 173 ASP A N 1
ATOM 1358 C CA . ASP A 1 173 ? 2.23 -20.109 -19.797 1 98.75 173 ASP A CA 1
ATOM 1359 C C . ASP A 1 173 ? 3.197 -19.891 -18.641 1 98.75 173 ASP A C 1
ATOM 1361 O O . ASP A 1 173 ? 3.479 -20.812 -17.875 1 98.75 173 ASP A O 1
ATOM 1365 N N . PHE A 1 174 ? 3.678 -18.75 -18.531 1 98.81 174 PHE A N 1
ATOM 1366 C CA . PHE A 1 174 ? 4.562 -18.406 -17.422 1 98.81 174 PHE A CA 1
ATOM 1367 C C . PHE A 1 174 ? 3.82 -18.484 -16.094 1 98.81 174 PHE A C 1
ATOM 1369 O O . PHE A 1 174 ? 4.344 -19.047 -15.117 1 98.81 174 PHE A O 1
ATOM 1376 N N . VAL A 1 175 ? 2.607 -17.922 -16.031 1 98.81 175 VAL A N 1
ATOM 1377 C CA . VAL A 1 175 ? 1.822 -17.969 -14.805 1 98.81 175 VAL A CA 1
ATOM 1378 C C . VAL A 1 175 ? 1.604 -19.422 -14.398 1 98.81 175 VAL A C 1
ATOM 1380 O O . VAL A 1 175 ? 1.732 -19.766 -13.219 1 98.81 175 VAL A O 1
ATOM 1383 N N . SER A 1 176 ? 1.321 -20.25 -15.391 1 98.38 176 SER A N 1
ATOM 1384 C CA . SER A 1 176 ? 1.174 -21.672 -15.109 1 98.38 176 SER A CA 1
ATOM 1385 C C . SER A 1 176 ? 2.471 -22.281 -14.578 1 98.38 176 SER A C 1
ATOM 1387 O O . SER A 1 176 ? 2.451 -23.078 -13.641 1 98.38 176 SER A O 1
ATOM 1389 N N . ALA A 1 177 ? 3.559 -21.906 -15.172 1 98.56 177 ALA A N 1
ATOM 1390 C CA . ALA A 1 177 ? 4.871 -22.391 -14.75 1 98.56 177 ALA A CA 1
ATOM 1391 C C . ALA A 1 177 ? 5.199 -21.922 -13.336 1 98.56 177 ALA A C 1
ATOM 1393 O O . ALA A 1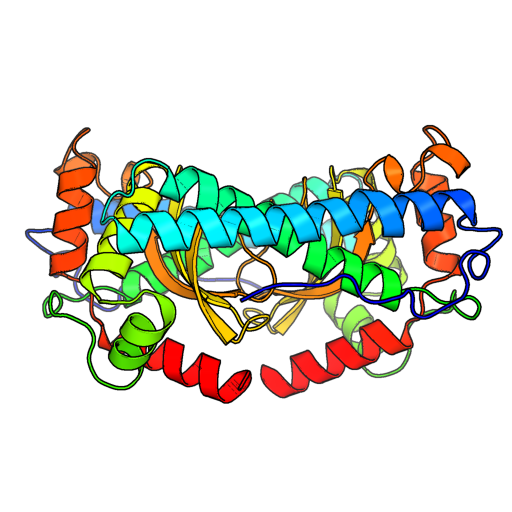 177 ? 5.828 -22.656 -12.562 1 98.56 177 ALA A O 1
ATOM 1394 N N . PHE A 1 178 ? 4.809 -20.719 -13 1 98.69 178 PHE A N 1
ATOM 1395 C CA . PHE A 1 178 ? 5 -20.188 -11.656 1 98.69 178 PHE A CA 1
ATOM 1396 C C . PHE A 1 178 ? 4.375 -21.094 -10.617 1 98.69 178 PHE A C 1
ATOM 1398 O O . PHE A 1 178 ? 4.996 -21.406 -9.594 1 98.69 178 PHE A O 1
ATOM 1405 N N . PHE A 1 179 ? 3.188 -21.547 -10.852 1 98.69 179 PHE A N 1
ATOM 1406 C CA . PHE A 1 179 ? 2.477 -22.359 -9.875 1 98.69 179 PHE A CA 1
ATOM 1407 C C . PHE A 1 179 ? 3.145 -23.734 -9.719 1 98.69 179 PHE A C 1
ATOM 1409 O O . PHE A 1 179 ? 2.875 -24.453 -8.758 1 98.69 179 PHE A O 1
ATOM 1416 N N . GLU A 1 180 ? 4.094 -24.078 -10.625 1 98.5 180 GLU A N 1
ATOM 1417 C CA . GLU A 1 180 ? 4.844 -25.328 -10.516 1 98.5 180 GLU A CA 1
ATOM 1418 C C . GLU A 1 180 ? 6 -25.188 -9.531 1 98.5 180 GLU A C 1
ATOM 1420 O O . GLU A 1 180 ? 6.586 -26.188 -9.109 1 98.5 180 GLU A O 1
ATOM 1425 N N . VAL A 1 181 ? 6.309 -24.016 -9.141 1 98.56 181 VAL A N 1
ATOM 1426 C CA . VAL A 1 181 ? 7.48 -23.844 -8.289 1 98.56 181 VAL A CA 1
ATOM 1427 C C . VAL A 1 181 ? 7.094 -23.062 -7.031 1 98.56 181 VAL A C 1
ATOM 1429 O O . VAL A 1 181 ? 7.941 -22.797 -6.176 1 98.56 181 VAL A O 1
ATOM 1432 N N . VAL A 1 182 ? 5.863 -22.719 -6.805 1 98.56 182 VAL A N 1
ATOM 1433 C CA . VAL A 1 182 ? 5.434 -22.016 -5.602 1 98.56 182 VAL A CA 1
ATOM 1434 C C . VAL A 1 182 ? 5.691 -22.891 -4.371 1 98.56 182 VAL A C 1
ATOM 1436 O O . VAL A 1 182 ? 5.266 -24.047 -4.324 1 98.56 182 VAL A O 1
ATOM 1439 N N . ASP A 1 183 ? 6.41 -22.375 -3.441 1 98 183 ASP A N 1
ATOM 1440 C CA . ASP A 1 183 ? 6.633 -22.984 -2.139 1 98 183 ASP A CA 1
ATOM 1441 C C . ASP A 1 183 ? 5.605 -22.5 -1.117 1 98 183 ASP A C 1
ATOM 1443 O O . ASP A 1 183 ? 5.875 -21.578 -0.355 1 98 183 ASP A O 1
ATOM 1447 N N . TRP A 1 184 ? 4.543 -23.172 -0.945 1 98.12 184 TRP A N 1
ATOM 1448 C CA . TRP A 1 184 ? 3.375 -22.719 -0.2 1 98.12 184 TRP A CA 1
ATOM 1449 C C . TRP A 1 184 ? 3.674 -22.641 1.294 1 98.12 184 TRP A C 1
ATOM 1451 O O . TRP A 1 184 ? 2.91 -22.062 2.061 1 98.12 184 TRP A O 1
ATOM 1461 N N . ASP A 1 185 ? 4.781 -23.219 1.729 1 97.19 185 ASP A N 1
ATOM 1462 C CA . ASP A 1 185 ? 5.16 -23.094 3.135 1 97.19 185 ASP A CA 1
ATOM 1463 C C . ASP A 1 185 ? 5.43 -21.641 3.508 1 97.19 185 ASP A C 1
ATOM 1465 O O . ASP A 1 185 ? 5.113 -21.219 4.617 1 97.19 185 ASP A O 1
ATOM 1469 N N . GLU A 1 186 ? 6 -20.922 2.584 1 96.94 186 GLU A N 1
ATOM 1470 C CA . GLU A 1 186 ? 6.355 -19.531 2.854 1 96.94 186 GLU A CA 1
ATOM 1471 C C . GLU A 1 186 ? 5.109 -18.656 2.955 1 96.94 186 GLU A C 1
ATOM 1473 O O . GLU A 1 186 ? 4.922 -17.953 3.945 1 96.94 186 GLU A O 1
ATOM 1478 N N . PRO A 1 187 ? 4.195 -18.688 1.95 1 97.88 187 PRO A N 1
ATOM 1479 C CA . PRO A 1 187 ? 2.947 -17.922 2.102 1 9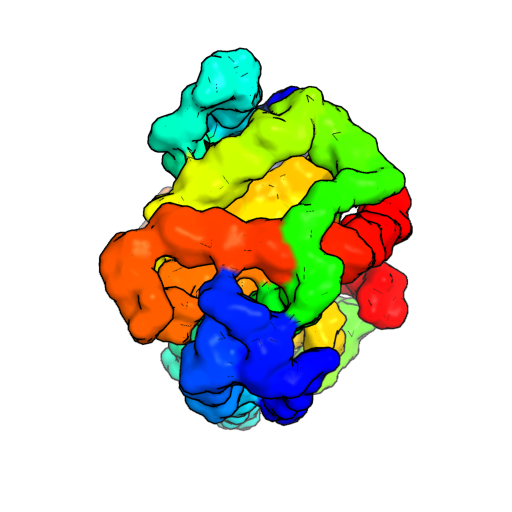7.88 187 PRO A CA 1
ATOM 1480 C C . PRO A 1 187 ? 2.15 -18.359 3.334 1 97.88 187 PRO A C 1
ATOM 1482 O O . PRO A 1 187 ? 1.531 -17.516 3.992 1 97.88 187 PRO A O 1
ATOM 1485 N N . ALA A 1 188 ? 2.172 -19.656 3.629 1 98.25 188 ALA A N 1
ATOM 1486 C CA . ALA A 1 188 ? 1.453 -20.141 4.805 1 98.25 188 ALA A CA 1
ATOM 1487 C C . ALA A 1 188 ? 2.02 -19.531 6.086 1 98.25 188 ALA A C 1
ATOM 1489 O O . ALA A 1 188 ? 1.267 -19.094 6.965 1 98.25 188 ALA A O 1
ATOM 1490 N N . ALA A 1 189 ? 3.326 -19.531 6.188 1 98 189 ALA A N 1
ATOM 1491 C CA . ALA A 1 189 ? 3.979 -18.938 7.352 1 98 189 ALA A CA 1
ATOM 1492 C C . ALA A 1 189 ? 3.658 -17.453 7.469 1 98 189 ALA A C 1
ATOM 1494 O O . ALA A 1 189 ? 3.387 -16.953 8.562 1 98 189 ALA A O 1
ATOM 1495 N N . ARG A 1 190 ? 3.688 -16.734 6.398 1 97.81 190 ARG A N 1
ATOM 1496 C CA . ARG A 1 190 ? 3.393 -15.305 6.395 1 97.81 190 ARG A CA 1
ATOM 1497 C C . ARG A 1 190 ? 1.94 -15.047 6.781 1 97.81 190 ARG A C 1
ATOM 1499 O O . ARG A 1 190 ? 1.642 -14.078 7.48 1 97.81 190 ARG A O 1
ATOM 1506 N N . TYR A 1 191 ? 1.08 -15.891 6.238 1 98.5 191 TYR A N 1
ATOM 1507 C CA . TYR A 1 191 ? -0.327 -15.789 6.609 1 98.5 191 TYR A CA 1
ATOM 1508 C C . TYR A 1 191 ? -0.508 -15.938 8.117 1 98.5 191 TYR A C 1
ATOM 1510 O O . TYR A 1 191 ? -1.196 -15.133 8.742 1 98.5 191 TYR A O 1
ATOM 1518 N N . GLU A 1 192 ? 0.099 -16.938 8.68 1 98.19 192 GLU A N 1
ATOM 1519 C CA . GLU A 1 192 ? -0.016 -17.188 10.109 1 98.19 192 GLU A CA 1
ATOM 1520 C C . GLU A 1 192 ? 0.53 -16 10.914 1 98.19 192 GLU A C 1
ATOM 1522 O O . GLU A 1 192 ? -0.042 -15.625 11.945 1 98.19 192 GLU A O 1
ATOM 1527 N N . GLN A 1 193 ? 1.596 -15.445 10.469 1 96.75 193 GLN A N 1
ATOM 1528 C CA . GLN A 1 193 ? 2.172 -14.281 11.125 1 96.75 193 GLN A CA 1
ATOM 1529 C C . GLN A 1 193 ? 1.216 -13.094 11.07 1 96.75 193 GLN A C 1
ATOM 1531 O O . GLN A 1 193 ? 1.067 -12.359 12.055 1 96.75 193 GLN A O 1
ATOM 1536 N N . ALA A 1 194 ? 0.641 -12.867 9.914 1 96.62 194 ALA A N 1
ATOM 1537 C CA . ALA A 1 194 ? -0.304 -11.758 9.758 1 96.62 194 ALA A CA 1
ATOM 1538 C C . ALA A 1 194 ? -1.506 -11.93 10.688 1 96.62 194 ALA A C 1
ATOM 1540 O O . ALA A 1 194 ? -1.939 -10.977 11.336 1 96.62 194 ALA A O 1
ATOM 1541 N N . VAL A 1 195 ? -1.99 -13.164 10.695 1 97.12 195 VAL A N 1
ATOM 1542 C CA . VAL A 1 195 ? -3.137 -13.461 11.555 1 97.12 195 VAL A CA 1
ATOM 1543 C C . VAL A 1 195 ? -2.768 -13.219 13.016 1 97.12 195 VAL A C 1
ATOM 1545 O O . VAL A 1 195 ? -3.549 -12.633 13.773 1 97.12 195 VAL A O 1
ATOM 1548 N N . GLU A 1 196 ? -1.63 -13.664 13.445 1 95.62 196 GLU A N 1
ATOM 1549 C CA . GLU A 1 196 ? -1.157 -13.469 14.812 1 95.62 196 GLU A CA 1
ATOM 1550 C C . GLU A 1 196 ? -1.05 -11.984 15.164 1 95.62 196 GLU A C 1
ATOM 1552 O O . GLU A 1 196 ? -1.356 -11.586 16.281 1 95.62 196 GLU A O 1
ATOM 1557 N N . LEU A 1 197 ? -0.7 -11.203 14.234 1 94 197 LEU A N 1
ATOM 1558 C CA . LEU A 1 197 ? -0.473 -9.781 14.477 1 94 197 LEU A CA 1
ATOM 1559 C C . LEU A 1 197 ? -1.793 -9.016 14.5 1 94 197 LEU A C 1
ATOM 1561 O O . LEU A 1 197 ? -1.95 -8.062 15.266 1 94 197 LEU A O 1
ATOM 1565 N N . PHE A 1 198 ? -2.799 -9.438 13.656 1 93.44 198 PHE A N 1
ATOM 1566 C CA . PHE A 1 198 ? -3.879 -8.5 13.383 1 93.44 198 PHE A CA 1
ATOM 1567 C C . PHE A 1 198 ? -5.219 -9.062 13.844 1 93.44 198 PHE A C 1
ATOM 1569 O O . PHE A 1 198 ? -6.23 -8.359 13.836 1 93.44 198 PHE A O 1
ATOM 1576 N N . GLU A 1 199 ? -5.176 -10.406 14.031 1 90.88 199 GLU A N 1
ATOM 1577 C CA . GLU A 1 199 ? -6.406 -10.977 14.562 1 90.88 199 GLU A CA 1
ATOM 1578 C C . GLU A 1 199 ? -6.273 -11.273 16.062 1 90.88 199 GLU A C 1
ATOM 1580 O O . GLU A 1 199 ? -5.176 -11.555 16.547 1 90.88 199 GLU A O 1
ATOM 1585 N N . MET B 1 1 ? -19.578 -9.406 2.602 1 76.12 1 MET B N 1
ATOM 1586 C CA . MET B 1 1 ? -19.266 -8.375 3.588 1 76.12 1 MET B CA 1
ATOM 1587 C C . MET B 1 1 ? -19.609 -6.988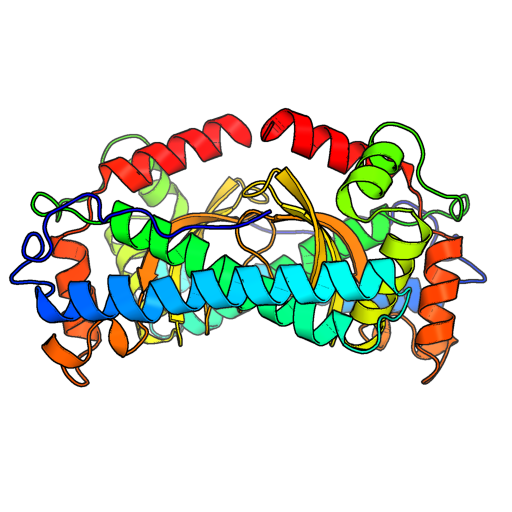 3.051 1 76.12 1 MET B C 1
ATOM 1589 O O . MET B 1 1 ? -19.547 -6.754 1.845 1 76.12 1 MET B O 1
ATOM 1593 N N . SER B 1 2 ? -20.219 -6.156 3.92 1 91.25 2 SER B N 1
ATOM 1594 C CA . SER B 1 2 ? -20.547 -4.797 3.498 1 91.25 2 SER B CA 1
ATOM 1595 C C . SER B 1 2 ? -19.891 -3.764 4.402 1 91.25 2 SER B C 1
ATOM 1597 O O . SER B 1 2 ? -19.766 -3.979 5.609 1 91.25 2 SER B O 1
ATOM 1599 N N . TYR B 1 3 ? -19.469 -2.693 3.777 1 97.12 3 TYR B N 1
ATOM 1600 C CA . TYR B 1 3 ? -18.844 -1.585 4.484 1 97.12 3 TYR B CA 1
ATOM 1601 C C . TYR B 1 3 ? -19.797 -0.416 4.641 1 97.12 3 TYR B C 1
ATOM 1603 O O . TYR B 1 3 ? -20.734 -0.259 3.842 1 97.12 3 TYR B O 1
ATOM 1611 N N . GLU B 1 4 ? -19.562 0.328 5.695 1 98.06 4 GLU B N 1
ATOM 1612 C CA . GLU B 1 4 ? -20.422 1.465 5.984 1 98.06 4 GLU B CA 1
ATOM 1613 C C . GLU B 1 4 ? -19.609 2.723 6.27 1 98.06 4 GLU B C 1
ATOM 1615 O O . GLU B 1 4 ? -18.422 2.641 6.59 1 98.06 4 GLU B O 1
ATOM 1620 N N . LEU B 1 5 ? -20.234 3.842 6.156 1 98.38 5 LEU B N 1
ATOM 1621 C CA . LEU B 1 5 ? -19.641 5.137 6.473 1 98.38 5 LEU B CA 1
ATOM 1622 C C . LEU B 1 5 ? -19.922 5.52 7.922 1 98.38 5 LEU B C 1
ATOM 1624 O O . LEU B 1 5 ? -21.078 5.727 8.305 1 98.38 5 LEU B O 1
ATOM 1628 N N . ASP B 1 6 ? -18.906 5.633 8.734 1 97.81 6 ASP B N 1
ATOM 1629 C CA . ASP B 1 6 ? -19.078 6.09 10.117 1 97.81 6 ASP B CA 1
ATOM 1630 C C . ASP B 1 6 ? -19.359 7.586 10.164 1 97.81 6 ASP B C 1
ATOM 1632 O O . ASP B 1 6 ? -18.922 8.336 9.289 1 97.81 6 ASP B O 1
ATOM 1636 N N . PRO B 1 7 ? -20.094 7.996 11.227 1 98 7 PRO B N 1
ATOM 1637 C CA . PRO B 1 7 ? -20.25 9.438 11.406 1 98 7 PRO B CA 1
ATOM 1638 C C . PRO B 1 7 ? -18.922 10.148 11.695 1 98 7 PRO B C 1
ATOM 1640 O O . PRO B 1 7 ? -17.984 9.516 12.164 1 98 7 PRO B O 1
ATOM 1643 N N . LEU B 1 8 ? -18.922 11.438 11.344 1 97.81 8 LEU B N 1
ATOM 1644 C CA . LEU B 1 8 ? -17.75 12.227 11.734 1 97.81 8 LEU B CA 1
ATOM 1645 C C . LEU B 1 8 ? -17.562 12.203 13.25 1 97.81 8 LEU B C 1
ATOM 1647 O O . LEU B 1 8 ? -18.547 12.148 14 1 97.81 8 LEU B O 1
ATOM 1651 N N . PRO B 1 9 ? -16.344 12.273 13.672 1 97 9 PRO B N 1
ATOM 1652 C CA . PRO B 1 9 ? -16.094 12.289 15.117 1 97 9 PRO B CA 1
ATOM 1653 C C . PRO B 1 9 ? -16.344 13.656 15.742 1 97 9 PRO B C 1
ATOM 1655 O O . PRO B 1 9 ? -16.125 13.836 16.938 1 97 9 PRO B O 1
ATOM 1658 N N . TYR B 1 10 ? -16.781 14.695 15.047 1 97.94 10 TYR B N 1
ATOM 1659 C CA . TYR B 1 10 ? -17.109 16.047 15.469 1 97.94 10 TYR B CA 1
ATOM 1660 C C . TYR B 1 10 ? -18.203 16.641 14.594 1 97.94 10 TYR B C 1
ATOM 1662 O O . TYR B 1 10 ? -18.594 16.047 13.578 1 97.94 10 TYR B O 1
ATOM 1670 N N . GLU B 1 11 ? -18.703 17.797 15.078 1 98.25 11 GLU B N 1
ATOM 1671 C CA . GLU B 1 11 ? -19.75 18.469 14.312 1 98.25 11 GLU B CA 1
ATOM 1672 C C . GLU B 1 11 ? -19.219 18.969 12.977 1 98.25 11 GLU B C 1
ATOM 1674 O O . GLU B 1 11 ? -18.031 19.234 12.828 1 98.25 11 GLU B O 1
ATOM 1679 N N . TYR B 1 12 ? -20.062 19.125 12.016 1 98.44 12 TYR B N 1
ATOM 1680 C CA . TYR B 1 12 ? -19.688 19.516 10.664 1 98.44 12 TYR B CA 1
ATOM 1681 C C . TYR B 1 12 ? -19.047 20.891 10.641 1 98.44 12 TYR B C 1
ATOM 1683 O O . TYR B 1 12 ? -18.297 21.234 9.719 1 98.44 12 TYR B O 1
ATOM 1691 N N . ASP B 1 13 ? -19.328 21.719 11.609 1 98.56 13 ASP B N 1
ATOM 1692 C CA . ASP B 1 13 ? -18.75 23.062 11.609 1 98.56 13 ASP B CA 1
ATOM 1693 C C . ASP B 1 13 ? -17.594 23.156 12.594 1 98.56 13 ASP B C 1
ATOM 1695 O O . ASP B 1 13 ? -17.094 24.25 12.883 1 98.56 13 ASP B O 1
ATOM 1699 N N . ALA B 1 14 ? -17.172 22.047 13.07 1 98.44 14 ALA B N 1
ATOM 1700 C CA . ALA B 1 14 ? -16.219 22.016 14.188 1 98.44 14 ALA B CA 1
ATOM 1701 C C . ALA B 1 14 ? -14.836 22.5 13.75 1 98.44 14 ALA B C 1
ATOM 1703 O O . ALA B 1 14 ? -14.047 22.969 14.57 1 98.44 14 ALA B O 1
ATOM 1704 N N . LEU B 1 15 ? -14.508 22.406 12.469 1 98.62 15 LEU B N 1
ATOM 1705 C CA . LEU B 1 15 ? -13.148 22.672 12.008 1 98.62 15 LEU B CA 1
ATOM 1706 C C . LEU B 1 15 ? -13.047 24.078 11.422 1 98.62 15 LEU B C 1
ATOM 1708 O O . LEU B 1 15 ? -12.008 24.453 10.875 1 98.62 15 LEU B O 1
ATOM 1712 N N . GLU B 1 16 ? -14.148 24.797 11.555 1 98.44 16 GLU B N 1
ATOM 1713 C CA . GLU B 1 16 ? -14.109 26.188 11.109 1 98.44 16 GLU B CA 1
ATOM 1714 C C . GLU B 1 16 ? -13.18 27.031 11.992 1 98.44 16 GLU B C 1
ATOM 1716 O O . GLU B 1 16 ? -13.062 26.766 13.195 1 98.44 16 GLU B O 1
ATOM 1721 N N . PRO B 1 17 ? -12.5 27.969 11.367 1 98.19 17 PRO B N 1
ATOM 1722 C CA . PRO B 1 17 ? -12.656 28.484 10 1 98.19 17 PRO B CA 1
ATOM 1723 C C . PRO B 1 17 ? -11.727 27.781 9.008 1 98.19 17 PRO B C 1
ATOM 1725 O O . PRO B 1 17 ? -11.625 28.203 7.852 1 98.19 17 PRO B O 1
ATOM 1728 N N . HIS B 1 18 ? -11.039 26.797 9.406 1 98.62 18 HIS B N 1
ATOM 1729 C CA . HIS B 1 18 ? -9.984 26.203 8.578 1 98.62 18 HIS B CA 1
ATOM 1730 C C . HIS B 1 18 ? -10.578 25.328 7.48 1 98.62 18 HIS B C 1
ATOM 1732 O O . HIS B 1 18 ? -10.047 25.281 6.367 1 98.62 18 HIS B O 1
ATOM 1738 N N . ILE B 1 19 ? -11.648 24.578 7.781 1 98.5 19 ILE B N 1
ATOM 1739 C CA . ILE B 1 19 ? -12.445 23.797 6.836 1 98.5 19 ILE B CA 1
ATOM 1740 C C . ILE B 1 19 ? -13.93 24.047 7.086 1 98.5 19 ILE B C 1
ATOM 1742 O O . ILE B 1 19 ? -14.414 23.875 8.203 1 98.5 19 ILE B O 1
ATOM 1746 N N . SER B 1 20 ? -14.625 24.391 6.078 1 98.81 20 SER B N 1
ATOM 1747 C CA . SER B 1 20 ? -16.016 24.844 6.254 1 98.81 20 SER B CA 1
ATOM 1748 C C . SER B 1 20 ? -16.953 23.656 6.445 1 98.81 20 SER B C 1
ATOM 1750 O O . SER B 1 20 ? -16.656 22.547 6.016 1 98.81 20 SER B O 1
ATOM 1752 N N . GLU B 1 21 ? -18.062 24 7.043 1 98.69 21 GLU B N 1
ATOM 1753 C CA . GLU B 1 21 ? -19.156 23.031 7.188 1 98.69 21 GLU B CA 1
ATOM 1754 C C . GLU B 1 21 ? -19.547 22.438 5.84 1 98.69 21 GLU B C 1
ATOM 1756 O O . GLU B 1 21 ? -19.797 21.234 5.734 1 98.69 21 GLU B O 1
ATOM 1761 N N . GLN B 1 22 ? -19.578 23.234 4.863 1 98.69 22 GLN B N 1
ATOM 1762 C CA . GLN B 1 22 ? -20 22.797 3.537 1 98.69 22 GLN B CA 1
ATOM 1763 C C . GLN B 1 22 ? -19.031 21.781 2.963 1 98.69 22 GLN B C 1
ATOM 1765 O O . GLN B 1 22 ? -19.438 20.766 2.395 1 98.69 22 GLN B O 1
ATOM 1770 N N . VAL B 1 23 ? -17.766 22.016 3.1 1 98.75 23 VAL B N 1
ATOM 1771 C CA . VAL B 1 23 ? -16.75 21.094 2.602 1 98.75 23 VAL B CA 1
ATOM 1772 C C . VAL B 1 23 ? -16.844 19.766 3.342 1 98.75 23 VAL B C 1
ATOM 1774 O O . VAL B 1 23 ? -16.844 18.703 2.717 1 98.75 23 VAL B O 1
ATOM 1777 N N . LEU B 1 24 ? -16.969 19.797 4.641 1 98.62 24 LEU B N 1
ATOM 1778 C CA . LEU B 1 24 ? -17.062 18.562 5.406 1 98.62 24 LEU B CA 1
ATOM 1779 C C . LEU B 1 24 ? -18.297 17.766 4.988 1 98.62 24 LEU B C 1
ATOM 1781 O O . LEU B 1 24 ? -18.25 16.547 4.883 1 98.62 24 LEU B O 1
ATOM 1785 N N . THR B 1 25 ? -19.375 18.531 4.758 1 98.69 25 THR B N 1
ATOM 1786 C CA . THR B 1 25 ? -20.625 17.875 4.379 1 98.69 25 THR B CA 1
ATOM 1787 C C . THR B 1 25 ? -20.484 17.172 3.033 1 98.69 25 THR B C 1
ATOM 1789 O O . THR B 1 25 ? -20.766 15.984 2.92 1 98.69 25 THR B O 1
ATOM 1792 N N . TRP B 1 26 ? -19.984 17.875 2.006 1 98.75 26 TRP B N 1
ATOM 1793 C CA . TRP B 1 26 ? -19.812 17.281 0.683 1 98.75 26 TRP B CA 1
ATOM 1794 C C . TRP B 1 26 ? -18.781 16.172 0.715 1 98.75 26 TRP B C 1
ATOM 1796 O O . TRP B 1 26 ? -19 15.094 0.139 1 98.75 26 TRP B O 1
ATOM 1806 N N . HIS B 1 27 ? -17.734 16.453 1.427 1 98.75 27 HIS B N 1
ATOM 1807 C CA . HIS B 1 27 ? -16.594 15.539 1.474 1 98.75 27 HIS B CA 1
ATOM 1808 C C . HIS B 1 27 ? -16.953 14.227 2.148 1 98.75 27 HIS B C 1
ATOM 1810 O O . HIS B 1 27 ? -16.672 13.148 1.617 1 98.75 27 HIS B O 1
ATOM 1816 N N . HIS B 1 28 ? -17.594 14.281 3.285 1 98.75 28 HIS B N 1
ATOM 1817 C CA . HIS B 1 28 ? -17.969 13.102 4.051 1 98.75 28 HIS B CA 1
ATOM 1818 C C . HIS B 1 28 ? -19.188 12.414 3.449 1 98.75 28 HIS B C 1
ATOM 1820 O O . HIS B 1 28 ? -19.125 11.234 3.094 1 98.75 28 HIS B O 1
ATOM 1826 N N . ASP B 1 29 ? -20.234 13.148 3.193 1 98.62 29 ASP B N 1
ATOM 1827 C CA . ASP B 1 29 ? -21.531 12.555 2.887 1 98.62 29 ASP B CA 1
ATOM 1828 C C . ASP B 1 29 ? -21.594 12.117 1.426 1 98.62 29 ASP B C 1
ATOM 1830 O O . ASP B 1 29 ? -22.391 11.234 1.074 1 98.62 29 ASP B O 1
ATOM 1834 N N . THR B 1 30 ? -20.797 12.766 0.577 1 98.56 30 THR B N 1
ATOM 1835 C CA . THR B 1 30 ? -20.906 12.445 -0.842 1 98.56 30 THR B CA 1
ATOM 1836 C C . THR B 1 30 ? -19.656 11.688 -1.316 1 98.56 30 THR B C 1
ATOM 1838 O O . THR B 1 30 ? -19.766 10.539 -1.752 1 98.56 30 THR B O 1
ATOM 1841 N N . HIS B 1 31 ? -18.531 12.281 -1.198 1 98.69 31 HIS B N 1
ATOM 1842 C CA . HIS B 1 31 ? -17.328 11.68 -1.756 1 98.69 31 HIS B CA 1
ATOM 1843 C C . HIS B 1 31 ? -16.938 10.422 -0.986 1 98.69 31 HIS B C 1
ATOM 1845 O O . HIS B 1 31 ? -16.734 9.359 -1.582 1 98.69 31 HIS B O 1
ATOM 1851 N N . HIS B 1 32 ? -16.797 10.508 0.374 1 98.75 32 HIS B N 1
ATOM 1852 C CA . HIS B 1 32 ? -16.453 9.328 1.161 1 98.75 32 HIS B CA 1
ATOM 1853 C C . HIS B 1 32 ? -17.516 8.242 1.021 1 98.75 32 HIS B C 1
ATOM 1855 O O . HIS B 1 32 ? -17.188 7.062 0.855 1 98.75 32 HIS B O 1
ATOM 1861 N N . GLN B 1 33 ? -18.812 8.656 1.029 1 98.81 33 GLN B N 1
ATOM 1862 C CA . GLN B 1 33 ? -19.875 7.691 0.808 1 98.81 33 GLN B CA 1
ATOM 1863 C C . GLN B 1 33 ? -19.719 6.984 -0.534 1 98.81 33 GLN B C 1
ATOM 1865 O O . GLN B 1 33 ? -20 5.789 -0.65 1 98.81 33 GLN B O 1
ATOM 1870 N N . GLY B 1 34 ? -19.328 7.742 -1.56 1 98.81 34 GLY B N 1
ATOM 1871 C CA . GLY B 1 34 ? -19.094 7.152 -2.869 1 98.81 34 GLY B CA 1
ATOM 1872 C C . GLY B 1 34 ? -18.078 6.027 -2.848 1 98.81 34 GLY B C 1
ATOM 1873 O O . GLY B 1 34 ? -18.25 5.012 -3.523 1 98.81 34 GLY B O 1
ATOM 1874 N N . TYR B 1 35 ? -17.031 6.18 -2.08 1 98.75 35 TYR B N 1
ATOM 1875 C CA . TYR B 1 35 ? -16 5.148 -1.984 1 98.75 35 TYR B CA 1
ATOM 1876 C C . TYR B 1 35 ? -16.531 3.91 -1.275 1 98.75 35 TYR B C 1
ATOM 1878 O O . TYR B 1 35 ? -16.203 2.781 -1.65 1 98.75 35 TYR B O 1
ATOM 1886 N N . VAL B 1 36 ? -17.359 4.129 -0.244 1 98.81 36 VAL B N 1
ATOM 1887 C CA . VAL B 1 36 ? -17.969 3.008 0.458 1 98.81 36 VAL B CA 1
ATOM 1888 C C . VAL B 1 36 ? -18.859 2.219 -0.502 1 98.81 36 VAL B C 1
ATOM 1890 O O . VAL B 1 36 ? -18.766 0.993 -0.582 1 98.81 36 VAL B O 1
ATOM 1893 N N . ASN B 1 37 ? -19.672 2.977 -1.271 1 98.88 37 ASN B N 1
ATOM 1894 C CA . ASN B 1 37 ? -20.547 2.334 -2.248 1 98.88 37 ASN B CA 1
ATOM 1895 C C . ASN B 1 37 ? -19.75 1.574 -3.303 1 98.88 37 ASN B C 1
ATOM 1897 O O . ASN B 1 37 ? -20.094 0.444 -3.652 1 98.88 37 ASN B O 1
ATOM 1901 N N . GLY B 1 38 ? -18.734 2.229 -3.771 1 98.81 38 GLY B N 1
ATOM 1902 C CA . GLY B 1 38 ? -17.906 1.607 -4.793 1 98.81 38 GLY B CA 1
ATOM 1903 C C . GLY B 1 38 ? -17.219 0.339 -4.316 1 98.81 38 GLY B C 1
ATOM 1904 O O . GLY B 1 38 ? -17.109 -0.633 -5.066 1 98.81 38 GLY B O 1
ATOM 1905 N N . TRP B 1 39 ? -16.734 0.357 -3.07 1 98.62 39 TRP B N 1
ATOM 1906 C CA . TRP B 1 39 ? -16.094 -0.824 -2.49 1 98.62 39 TRP B CA 1
ATOM 1907 C C . TRP B 1 39 ? -17.078 -1.983 -2.402 1 98.62 39 TRP B C 1
ATOM 1909 O O . TRP B 1 39 ? -16.781 -3.094 -2.85 1 98.62 39 TRP B O 1
ATOM 1919 N N . ASN B 1 40 ? -18.266 -1.713 -1.904 1 98.81 40 ASN B N 1
ATOM 1920 C CA . ASN B 1 40 ? -19.297 -2.74 -1.777 1 98.81 40 ASN B CA 1
ATOM 1921 C C . ASN B 1 40 ? -19.672 -3.32 -3.135 1 98.81 40 ASN B C 1
ATOM 1923 O O . ASN B 1 40 ? -19.812 -4.539 -3.279 1 98.81 40 ASN B O 1
ATOM 1927 N N . ALA B 1 41 ? -19.828 -2.459 -4.117 1 98.81 41 ALA B N 1
ATOM 1928 C CA . ALA B 1 41 ? -20.188 -2.914 -5.457 1 98.81 41 ALA B CA 1
ATOM 1929 C C . ALA B 1 41 ? -19.109 -3.805 -6.047 1 98.81 41 ALA B C 1
ATOM 1931 O O . ALA B 1 41 ? -19.406 -4.805 -6.707 1 98.81 41 ALA B O 1
ATOM 1932 N N . ALA B 1 42 ? -17.875 -3.455 -5.84 1 98.69 42 ALA B N 1
ATOM 1933 C CA . ALA B 1 42 ? -16.766 -4.238 -6.359 1 98.69 42 ALA B CA 1
ATOM 1934 C C . ALA B 1 42 ? -16.703 -5.617 -5.703 1 98.69 42 ALA B C 1
ATOM 1936 O O . ALA B 1 42 ? -16.438 -6.621 -6.375 1 98.69 42 ALA B O 1
ATOM 1937 N N . GLU B 1 43 ? -16.938 -5.633 -4.406 1 98.31 43 GLU B N 1
ATOM 1938 C CA . GLU B 1 43 ? -16.969 -6.906 -3.691 1 98.31 43 GLU B CA 1
ATOM 1939 C C . GLU B 1 43 ? -18.062 -7.82 -4.254 1 98.31 43 GLU B C 1
ATOM 1941 O O . GLU B 1 43 ? -17.844 -9.031 -4.395 1 98.31 43 GLU B O 1
ATOM 1946 N N . GLU B 1 44 ? -19.188 -7.238 -4.5 1 98.5 44 GLU B N 1
ATOM 1947 C CA . GLU B 1 44 ? -20.281 -8.016 -5.07 1 98.5 44 GLU B CA 1
ATOM 1948 C C . GLU B 1 44 ? -19.891 -8.609 -6.422 1 98.5 44 GLU B C 1
ATOM 1950 O O . GLU B 1 44 ? -20.172 -9.781 -6.695 1 98.5 44 GLU B O 1
ATOM 1955 N N . THR B 1 45 ? -19.266 -7.828 -7.23 1 98.69 45 THR B N 1
ATOM 1956 C CA . THR B 1 45 ? -18.828 -8.297 -8.539 1 98.69 45 THR B CA 1
ATOM 1957 C C . THR B 1 45 ? -17.859 -9.461 -8.406 1 98.69 45 THR B C 1
ATOM 1959 O O . THR B 1 45 ? -17.969 -10.461 -9.117 1 98.69 45 THR B O 1
ATOM 1962 N N . LEU B 1 46 ? -16.953 -9.406 -7.504 1 98.5 46 LEU B N 1
ATOM 1963 C CA . LEU B 1 46 ? -15.977 -10.469 -7.297 1 98.5 46 LEU B CA 1
ATOM 1964 C C . LEU B 1 46 ? -16.656 -11.75 -6.824 1 98.5 46 LEU B C 1
ATOM 1966 O O . LEU B 1 46 ? -16.328 -12.844 -7.293 1 98.5 46 LEU B O 1
ATOM 1970 N N . ALA B 1 47 ? -17.562 -11.594 -5.914 1 97.81 47 ALA B N 1
ATOM 1971 C CA . ALA B 1 47 ? -18.297 -12.758 -5.414 1 97.81 47 ALA B CA 1
ATOM 1972 C C . ALA B 1 47 ? -19.062 -13.453 -6.543 1 97.81 47 ALA B C 1
ATOM 1974 O O . ALA B 1 47 ? -19.047 -14.68 -6.648 1 97.81 47 ALA B O 1
ATOM 1975 N N . GLU B 1 48 ? -19.688 -12.656 -7.34 1 98.19 48 GLU B N 1
ATOM 1976 C CA . GLU B 1 48 ? -20.438 -13.203 -8.477 1 98.19 48 GLU B CA 1
ATOM 1977 C C . GLU B 1 48 ? -19.5 -13.922 -9.445 1 98.19 48 GLU B C 1
ATOM 1979 O O . GLU B 1 48 ? -19.859 -14.984 -9.969 1 98.19 48 GLU B O 1
ATOM 1984 N N . ASN B 1 49 ? -18.375 -13.328 -9.734 1 98.62 49 ASN B N 1
ATOM 1985 C CA . ASN B 1 49 ? -17.406 -13.945 -10.625 1 98.62 49 ASN B CA 1
ATOM 1986 C C . ASN B 1 49 ? -16.938 -15.305 -10.102 1 98.62 49 ASN B C 1
ATOM 1988 O O . ASN B 1 49 ? -16.859 -16.266 -10.859 1 98.62 49 ASN B O 1
ATOM 1992 N N . ARG B 1 50 ? -16.656 -15.398 -8.836 1 97.94 50 ARG B N 1
ATOM 1993 C CA . ARG B 1 50 ? -16.203 -16.641 -8.234 1 97.94 50 ARG B CA 1
ATOM 1994 C C . ARG B 1 50 ? -17.281 -17.719 -8.281 1 97.94 50 ARG B C 1
ATOM 1996 O O . ARG B 1 50 ? -17 -18.875 -8.602 1 97.94 50 ARG B O 1
ATOM 2003 N N . GLU B 1 51 ? -18.438 -17.312 -7.949 1 96.56 51 GLU B N 1
ATOM 2004 C CA . GLU B 1 51 ? -19.547 -18.25 -7.984 1 96.56 51 GLU B CA 1
ATOM 2005 C C . GLU B 1 51 ? -19.781 -18.797 -9.391 1 96.56 51 GLU B C 1
ATOM 2007 O O . GLU B 1 51 ? -20.031 -19.984 -9.57 1 96.56 51 GLU B O 1
ATOM 2012 N N . ALA B 1 52 ? -19.625 -18 -10.383 1 97.75 52 ALA B N 1
ATOM 2013 C CA . ALA B 1 52 ? -19.891 -18.391 -11.773 1 97.75 52 ALA B CA 1
ATOM 2014 C C . ALA B 1 52 ? -18.688 -19.094 -12.375 1 97.75 52 ALA B C 1
ATOM 2016 O O . ALA B 1 52 ? -18.797 -19.75 -13.414 1 97.75 52 ALA B O 1
ATOM 2017 N N . GLY B 1 53 ? -17.547 -18.938 -11.758 1 97.75 53 GLY B N 1
ATOM 2018 C CA . GLY B 1 53 ? -16.312 -19.453 -12.336 1 97.75 53 GLY B CA 1
ATOM 2019 C C . GLY B 1 53 ? -15.875 -18.688 -13.57 1 97.75 53 GLY B C 1
ATOM 2020 O O . GLY B 1 53 ? -15.312 -19.266 -14.5 1 97.75 53 GLY B O 1
ATOM 2021 N N . GLU B 1 54 ? -16.297 -17.438 -13.672 1 98.19 54 GLU B N 1
ATOM 2022 C CA . GLU B 1 54 ? -15.945 -16.531 -14.758 1 98.19 54 GLU B CA 1
ATOM 2023 C C . GLU B 1 54 ? -15.141 -15.336 -14.234 1 98.19 54 GLU B C 1
ATOM 2025 O O . GLU B 1 54 ? -15.641 -14.547 -13.438 1 98.19 54 GLU B O 1
ATOM 2030 N N . PHE B 1 55 ? -13.969 -15.117 -14.781 1 98.5 55 PHE B N 1
ATOM 2031 C CA . PHE B 1 55 ? -13.062 -14.195 -14.109 1 98.5 55 PHE B CA 1
ATOM 2032 C C . PHE B 1 55 ? -12.695 -13.039 -15.039 1 98.5 55 PHE B C 1
ATOM 2034 O O . PHE B 1 55 ? -11.828 -12.227 -14.711 1 98.5 55 PHE B O 1
ATOM 2041 N N . GLY B 1 56 ? -13.344 -12.875 -16.156 1 97.94 56 GLY B N 1
ATOM 2042 C CA . GLY B 1 56 ? -13.008 -11.867 -17.156 1 97.94 56 GLY B CA 1
ATOM 2043 C C . GLY B 1 56 ? -13.047 -10.453 -16.609 1 97.94 56 GLY B C 1
ATOM 2044 O O . GLY B 1 56 ? -12.266 -9.602 -17.031 1 97.94 56 GLY B O 1
ATOM 2045 N N . SER B 1 57 ? -13.953 -10.164 -15.656 1 98.38 57 SER B N 1
ATOM 2046 C CA . SER B 1 57 ? -14.086 -8.82 -15.109 1 98.38 57 SER B CA 1
ATOM 2047 C C . SER B 1 57 ? -13.406 -8.695 -13.758 1 98.38 57 SER B C 1
ATOM 2049 O O . SER B 1 57 ? -13.516 -7.668 -13.086 1 98.38 57 SER B O 1
ATOM 2051 N N . SER B 1 58 ? -12.695 -9.742 -13.352 1 98.75 58 SER B N 1
ATOM 2052 C CA . SER B 1 58 ? -12.172 -9.789 -11.992 1 98.75 58 SER B CA 1
ATOM 2053 C C . SER B 1 58 ? -11.047 -8.773 -11.797 1 98.75 58 SER B C 1
ATOM 2055 O O . SER B 1 58 ? -10.984 -8.094 -10.766 1 98.75 58 SER B O 1
ATOM 2057 N N . ALA B 1 59 ? -10.203 -8.617 -12.781 1 98.69 59 ALA B N 1
ATOM 2058 C CA . ALA B 1 59 ? -9.102 -7.668 -12.633 1 98.69 59 ALA B CA 1
ATOM 2059 C C . ALA B 1 59 ? -9.625 -6.25 -12.414 1 98.69 59 ALA B C 1
ATOM 2061 O O . ALA B 1 59 ? -9.109 -5.52 -11.562 1 98.69 59 ALA B O 1
ATOM 2062 N N . GLY B 1 60 ? -10.602 -5.863 -13.242 1 98.69 60 GLY B N 1
ATOM 2063 C CA . GLY B 1 60 ? -11.219 -4.559 -13.055 1 98.69 60 GLY B CA 1
ATOM 2064 C C . GLY B 1 60 ? -11.867 -4.395 -11.695 1 98.69 60 GLY B C 1
ATOM 2065 O O . GLY B 1 60 ? -11.734 -3.344 -11.062 1 98.69 60 GLY B O 1
ATOM 2066 N N . ALA B 1 61 ? -12.578 -5.426 -11.234 1 98.81 61 ALA B N 1
ATOM 2067 C CA . ALA B 1 61 ? -13.227 -5.387 -9.93 1 98.81 61 ALA B CA 1
ATOM 2068 C C . ALA B 1 61 ? -12.203 -5.293 -8.805 1 98.81 61 ALA B C 1
ATOM 2070 O O . ALA B 1 61 ? -12.414 -4.586 -7.82 1 98.81 61 ALA B O 1
ATOM 2071 N N . LEU B 1 62 ? -11.102 -6.02 -8.961 1 98.88 62 LEU B N 1
ATOM 2072 C CA . LEU B 1 62 ? -10.031 -5.953 -7.973 1 98.88 62 LEU B CA 1
ATOM 2073 C C . LEU B 1 62 ? -9.461 -4.539 -7.879 1 98.88 62 LEU B C 1
ATOM 2075 O O . LEU B 1 62 ? -9.227 -4.031 -6.781 1 98.88 62 LEU B O 1
ATOM 2079 N N . ARG B 1 63 ? -9.25 -3.855 -9.008 1 98.75 63 ARG B N 1
ATOM 2080 C CA . ARG B 1 63 ? -8.773 -2.475 -9.008 1 98.75 63 ARG B CA 1
ATOM 2081 C C . ARG B 1 63 ? -9.781 -1.556 -8.312 1 98.75 63 ARG B C 1
ATOM 2083 O O . ARG B 1 63 ? -9.391 -0.625 -7.605 1 98.75 63 ARG B O 1
ATOM 2090 N N . ASN B 1 64 ? -11.023 -1.854 -8.523 1 98.81 64 ASN B N 1
ATOM 2091 C CA . ASN B 1 64 ? -12.062 -1.053 -7.883 1 98.81 64 ASN B CA 1
ATOM 2092 C C . ASN B 1 64 ? -12.086 -1.265 -6.371 1 98.81 64 ASN B C 1
ATOM 2094 O O . ASN B 1 64 ? -12.344 -0.328 -5.613 1 98.81 64 ASN B O 1
ATOM 2098 N N . VAL B 1 65 ? -11.875 -2.537 -5.922 1 98.69 65 VAL B N 1
ATOM 2099 C CA . VAL B 1 65 ? -11.75 -2.795 -4.492 1 98.69 65 VAL B CA 1
ATOM 2100 C C . VAL B 1 65 ? -10.609 -1.966 -3.914 1 98.69 65 VAL B C 1
ATOM 2102 O O . VAL B 1 65 ? -10.773 -1.294 -2.893 1 98.69 65 VAL B O 1
ATOM 2105 N N . THR B 1 66 ? -9.492 -1.949 -4.562 1 98.75 66 THR B N 1
ATOM 2106 C CA . THR B 1 66 ? -8.305 -1.271 -4.059 1 98.75 66 THR B CA 1
ATOM 2107 C C . THR B 1 66 ? -8.516 0.241 -4.035 1 98.75 66 THR B C 1
ATOM 2109 O O . THR B 1 66 ? -8.242 0.896 -3.027 1 98.75 66 THR B O 1
ATOM 2112 N N . HIS B 1 67 ? -9.039 0.797 -5.125 1 98.62 67 HIS B N 1
ATOM 2113 C CA . HIS B 1 67 ? -9.25 2.236 -5.223 1 98.62 67 HIS B CA 1
ATOM 2114 C C . HIS B 1 67 ? -10.25 2.721 -4.18 1 98.62 67 HIS B C 1
ATOM 2116 O O . HIS B 1 67 ? -9.953 3.623 -3.396 1 98.62 67 HIS B O 1
ATOM 2122 N N . ASN B 1 68 ? -11.406 2.055 -4.145 1 98.75 68 ASN B N 1
ATOM 2123 C CA . ASN B 1 68 ? -12.477 2.502 -3.258 1 98.75 68 ASN B CA 1
ATOM 2124 C C . ASN B 1 68 ? -12.18 2.152 -1.803 1 98.75 68 ASN B C 1
ATOM 2126 O O . ASN B 1 68 ? -12.492 2.926 -0.897 1 98.75 68 ASN B O 1
ATOM 2130 N N . GLY B 1 69 ? -11.609 0.977 -1.604 1 98.62 69 GLY B N 1
ATOM 2131 C CA . GLY B 1 69 ? -11.211 0.606 -0.257 1 98.62 69 GLY B CA 1
ATOM 2132 C C . GLY B 1 69 ? -10.172 1.544 0.336 1 98.62 69 GLY B C 1
ATOM 2133 O O . GLY B 1 69 ? -10.312 1.982 1.48 1 98.62 69 GLY B O 1
ATOM 2134 N N . SER B 1 70 ? -9.125 1.84 -0.429 1 98.75 70 SER B N 1
ATOM 2135 C CA . SER B 1 70 ? -8.109 2.785 0.022 1 98.75 70 SER B CA 1
ATOM 2136 C C . SER B 1 70 ? -8.703 4.168 0.258 1 98.75 70 SER B C 1
ATOM 2138 O O . SER B 1 70 ? -8.336 4.855 1.212 1 98.75 70 SER B O 1
ATOM 2140 N N . GLY B 1 71 ? -9.633 4.547 -0.667 1 98.69 71 GLY B N 1
ATOM 2141 C CA . GLY B 1 71 ? -10.352 5.789 -0.441 1 98.69 71 GLY B CA 1
ATOM 2142 C C . GLY B 1 71 ? -11.078 5.824 0.891 1 98.69 71 GLY B C 1
ATOM 2143 O O . GLY B 1 71 ? -11.023 6.824 1.609 1 98.69 71 GLY B O 1
ATOM 2144 N N . HIS B 1 72 ? -11.742 4.762 1.195 1 98.75 72 HIS B N 1
ATOM 2145 C CA . HIS B 1 72 ? -12.484 4.66 2.447 1 98.75 72 HIS B CA 1
ATOM 2146 C C . HIS B 1 72 ? -11.539 4.688 3.648 1 98.75 72 HIS B C 1
ATOM 2148 O O . HIS B 1 72 ? -11.719 5.492 4.566 1 98.75 72 HIS B O 1
ATOM 2154 N N . ILE B 1 73 ? -10.508 3.883 3.621 1 98.31 73 ILE B N 1
ATOM 2155 C CA . ILE B 1 73 ? -9.578 3.701 4.734 1 98.31 73 ILE B CA 1
ATOM 2156 C C . ILE B 1 73 ? -8.852 5.012 5.02 1 98.31 73 ILE B C 1
ATOM 2158 O O . ILE B 1 73 ? -8.758 5.438 6.172 1 98.31 73 ILE B O 1
ATOM 2162 N N . LEU B 1 74 ? -8.438 5.707 3.994 1 98.62 74 LEU B N 1
ATOM 2163 C CA . LEU B 1 74 ? -7.672 6.938 4.176 1 98.62 74 LEU B CA 1
ATOM 2164 C C . LEU B 1 74 ? -8.578 8.078 4.645 1 98.62 74 LEU B C 1
ATOM 2166 O O . LEU B 1 74 ? -8.156 8.922 5.434 1 98.62 74 LEU B O 1
ATOM 2170 N N . HIS B 1 75 ? -9.828 8.094 4.148 1 98.88 75 HIS B N 1
ATOM 2171 C CA . HIS B 1 75 ? -10.742 9.125 4.629 1 98.88 75 HIS B CA 1
ATOM 2172 C C . HIS B 1 75 ? -11.07 8.93 6.105 1 98.88 75 HIS B C 1
ATOM 2174 O O . HIS B 1 75 ? -11.148 9.898 6.863 1 98.88 75 HIS B O 1
ATOM 2180 N N . ASP B 1 76 ? -11.258 7.664 6.453 1 98.06 76 ASP B N 1
ATOM 2181 C CA . ASP B 1 76 ? -11.5 7.383 7.867 1 98.06 76 ASP B CA 1
ATOM 2182 C C . ASP B 1 76 ? -10.375 7.941 8.734 1 98.06 76 ASP B C 1
ATOM 2184 O O . ASP B 1 76 ? -10.633 8.57 9.766 1 98.06 76 ASP B O 1
ATOM 2188 N N . LEU B 1 77 ? -9.203 7.711 8.328 1 98.19 77 LEU B N 1
ATOM 2189 C CA . LEU B 1 77 ? -8.031 8.211 9.047 1 98.19 77 LEU B CA 1
ATOM 2190 C C . LEU B 1 77 ? -8 9.734 9.031 1 98.19 77 LEU B C 1
ATOM 2192 O O . LEU B 1 77 ? -7.719 10.359 10.055 1 98.19 77 LEU B O 1
ATOM 2196 N N . PHE B 1 78 ? -8.273 10.336 7.906 1 98.81 78 PHE B N 1
ATOM 2197 C CA . PHE B 1 78 ? -8.242 11.781 7.703 1 98.81 78 PHE B CA 1
ATOM 2198 C C . PHE B 1 78 ? -9.164 12.484 8.688 1 98.81 78 PHE B C 1
ATOM 2200 O O . PHE B 1 78 ? -8.766 13.469 9.32 1 98.81 78 PHE B O 1
ATOM 2207 N N . TRP B 1 79 ? -10.359 11.969 8.82 1 98.69 79 TRP B N 1
ATOM 2208 C CA . TRP B 1 79 ? -11.297 12.578 9.758 1 98.69 79 TRP B CA 1
ATOM 2209 C C . TRP B 1 79 ? -10.773 12.508 11.188 1 98.69 79 TRP B C 1
ATOM 2211 O O . TRP B 1 79 ? -10.883 13.469 11.945 1 98.69 79 TRP B O 1
ATOM 2221 N N . GLN B 1 80 ? -10.195 11.391 11.5 1 97.81 80 GLN B N 1
ATOM 2222 C CA . GLN B 1 80 ? -9.742 11.148 12.867 1 97.81 80 GLN B CA 1
ATOM 2223 C C . GLN B 1 80 ? -8.492 11.969 13.188 1 97.81 80 GLN B C 1
ATOM 2225 O O . GLN B 1 80 ? -8.195 12.227 14.352 1 97.81 80 GLN B O 1
ATOM 2230 N N . ASN B 1 81 ? -7.824 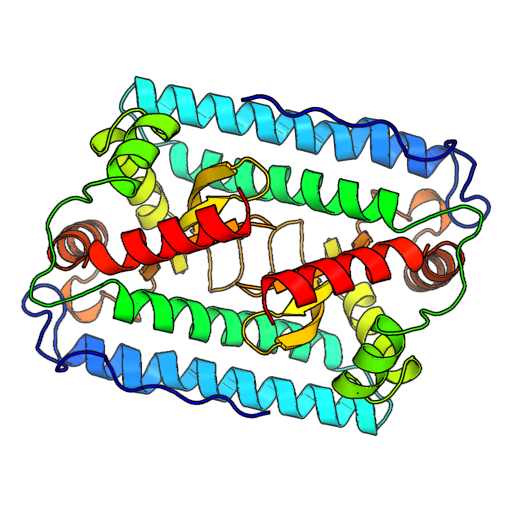12.438 12.18 1 97.5 81 ASN B N 1
ATOM 2231 C CA . ASN B 1 81 ? -6.586 13.195 12.344 1 97.5 81 ASN B CA 1
ATOM 2232 C C . ASN B 1 81 ? -6.859 14.656 12.68 1 97.5 81 ASN B C 1
ATOM 2234 O O . ASN B 1 81 ? -5.926 15.422 12.938 1 97.5 81 ASN B O 1
ATOM 2238 N N . MET B 1 82 ? -8.133 15.047 12.703 1 98.56 82 MET B N 1
ATOM 2239 C CA . MET B 1 82 ? -8.445 16.453 12.898 1 98.56 82 MET B CA 1
ATOM 2240 C C . MET B 1 82 ? -9.383 16.656 14.086 1 98.56 82 MET B C 1
ATOM 2242 O O . MET B 1 82 ? -10.141 15.742 14.438 1 98.56 82 MET B O 1
ATOM 2246 N N . SER B 1 83 ? -9.305 17.797 14.656 1 97.62 83 SER B N 1
ATOM 2247 C CA . SER B 1 83 ? -10.195 18.203 15.742 1 97.62 83 SER B CA 1
ATOM 2248 C C . SER B 1 83 ? -10.242 19.719 15.891 1 97.62 83 SER B C 1
ATOM 2250 O O . SER B 1 83 ? -9.305 20.406 15.5 1 97.62 83 SER B O 1
ATOM 2252 N N . PRO B 1 84 ? -11.359 20.234 16.484 1 96.81 84 PRO B N 1
ATOM 2253 C CA . PRO B 1 84 ? -11.422 21.672 16.734 1 96.81 84 PRO B CA 1
ATOM 2254 C C . PRO B 1 84 ? -10.359 22.141 17.734 1 96.81 84 PRO B C 1
ATOM 2256 O O . PRO B 1 84 ? -10.055 23.344 17.797 1 96.81 84 PRO B O 1
ATOM 2259 N N . GLU B 1 85 ? -9.812 21.234 18.453 1 95.56 85 GLU B N 1
ATOM 2260 C CA . GLU B 1 85 ? -8.805 21.562 19.469 1 95.56 85 GLU B CA 1
ATOM 2261 C C . GLU B 1 85 ? -7.398 21.25 18.953 1 95.56 85 GLU B C 1
ATOM 2263 O O . GLU B 1 85 ? -6.441 21.25 19.734 1 95.56 85 GLU B O 1
ATOM 2268 N N . GLY B 1 86 ? -7.336 20.984 17.688 1 95.25 86 GLY B N 1
ATOM 2269 C CA . GLY B 1 86 ? -6.051 20.625 17.109 1 95.25 86 GLY B CA 1
ATOM 2270 C C . GLY B 1 86 ? -5.137 21.812 16.875 1 95.25 86 GLY B C 1
ATOM 2271 O O . GLY B 1 86 ? -5.434 22.922 17.328 1 95.25 86 GLY B O 1
ATOM 2272 N N . GLY B 1 87 ? -3.898 21.516 16.219 1 93.19 87 GLY B N 1
ATOM 2273 C CA . GLY B 1 87 ? -3.025 22.594 15.773 1 93.19 87 GLY B CA 1
ATOM 2274 C C . GLY B 1 87 ? -1.676 22.594 16.469 1 93.19 87 GLY B C 1
ATOM 2275 O O . GLY B 1 87 ? -0.76 23.312 16.062 1 93.19 87 GLY B O 1
ATOM 2276 N N . ASP B 1 88 ? -1.428 21.859 17.5 1 92.62 88 ASP B N 1
ATOM 2277 C CA . ASP B 1 88 ? -0.148 21.812 18.203 1 92.62 88 ASP B CA 1
ATOM 2278 C C . ASP B 1 88 ? 0.869 20.969 17.438 1 92.62 88 ASP B C 1
ATOM 2280 O O . ASP B 1 88 ? 0.728 20.766 16.234 1 92.62 88 ASP B O 1
ATOM 2284 N N . GLU B 1 89 ? 1.956 20.781 18 1 96.5 89 GLU B N 1
ATOM 2285 C CA . GLU B 1 89 ? 2.959 19.859 17.5 1 96.5 89 GLU B CA 1
ATOM 2286 C C . GLU B 1 89 ? 2.918 18.531 18.266 1 96.5 89 GLU B C 1
ATOM 2288 O O . GLU B 1 89 ? 2.422 18.469 19.391 1 96.5 89 GLU B O 1
ATOM 2293 N N . PRO B 1 90 ? 3.365 17.516 17.547 1 97.88 90 PRO B N 1
ATOM 2294 C CA . PRO B 1 90 ? 3.398 16.25 18.297 1 97.88 90 PRO B CA 1
ATOM 2295 C C . PRO B 1 90 ? 4.316 16.312 19.516 1 97.88 90 PRO B C 1
ATOM 2297 O O . PRO B 1 90 ? 5.27 17.094 19.531 1 97.88 90 PRO B O 1
ATOM 2300 N N . GLU B 1 91 ? 4.062 15.484 20.516 1 97.19 91 GLU B N 1
ATOM 2301 C CA . GLU B 1 91 ? 4.871 15.336 21.734 1 97.19 91 GLU B CA 1
ATOM 2302 C C . GLU B 1 91 ? 5.176 13.867 22 1 97.19 91 GLU B C 1
ATOM 2304 O O . GLU B 1 91 ? 4.719 12.984 21.266 1 97.19 91 GLU B O 1
ATOM 2309 N N . GLY B 1 92 ? 6.023 13.625 22.953 1 97.69 92 GLY B N 1
ATOM 2310 C CA . GLY B 1 92 ? 6.277 12.266 23.406 1 97.69 92 GLY B CA 1
ATOM 2311 C C . GLY B 1 92 ? 7.023 11.43 22.375 1 97.69 92 GLY B C 1
ATOM 2312 O O . GLY B 1 92 ? 7.922 11.93 21.703 1 97.69 92 GLY B O 1
ATOM 2313 N N . ALA B 1 93 ? 6.66 10.18 22.328 1 98.38 93 ALA B N 1
ATOM 2314 C CA . ALA B 1 93 ? 7.395 9.203 21.531 1 98.38 93 ALA B CA 1
ATOM 2315 C C . ALA B 1 93 ? 7.363 9.562 20.047 1 98.38 93 ALA B C 1
ATOM 2317 O O . ALA B 1 93 ? 8.352 9.383 19.344 1 98.38 93 ALA B O 1
ATOM 2318 N N . LEU B 1 94 ? 6.238 10.039 19.594 1 98.62 94 LEU B N 1
ATOM 2319 C CA . LEU B 1 94 ? 6.133 10.406 18.188 1 98.62 94 LEU B CA 1
ATOM 2320 C C . LEU B 1 94 ? 7.07 11.562 17.844 1 98.62 94 LEU B C 1
ATOM 2322 O O . LEU B 1 94 ? 7.766 11.523 16.828 1 98.62 94 LEU B O 1
ATOM 2326 N N . ALA B 1 95 ? 7.082 12.578 18.656 1 98.56 95 ALA B N 1
ATOM 2327 C CA . ALA B 1 95 ? 7.969 13.711 18.438 1 98.56 95 ALA B CA 1
ATOM 2328 C C . ALA B 1 95 ? 9.43 13.273 18.422 1 98.56 95 ALA B C 1
ATOM 2330 O O . ALA B 1 95 ? 10.219 13.742 17.594 1 98.56 95 ALA B O 1
ATOM 2331 N N . GLU B 1 96 ? 9.758 12.438 19.344 1 98.56 96 GLU B N 1
ATOM 2332 C CA . GLU B 1 96 ? 11.125 11.93 19.438 1 98.56 96 GLU B CA 1
ATOM 2333 C C . GLU B 1 96 ? 11.5 11.164 18.172 1 98.56 96 GLU B C 1
ATOM 2335 O O . GLU B 1 96 ? 12.609 11.32 17.656 1 98.56 96 GLU B O 1
ATOM 2340 N N . ARG B 1 97 ? 10.578 10.352 17.703 1 98.62 97 ARG B N 1
ATOM 2341 C CA . ARG B 1 97 ? 10.852 9.578 16.5 1 98.62 97 ARG B CA 1
ATOM 2342 C C . ARG B 1 97 ? 10.977 10.484 15.281 1 98.62 97 ARG B C 1
ATOM 2344 O O . ARG B 1 97 ? 11.812 10.25 14.406 1 98.62 97 ARG B O 1
ATOM 2351 N N . ILE B 1 98 ? 10.125 11.461 15.164 1 98.62 98 ILE B N 1
ATOM 2352 C CA . ILE B 1 98 ? 10.219 12.422 14.07 1 98.62 98 ILE B CA 1
ATOM 2353 C C . ILE B 1 98 ? 11.594 13.078 14.078 1 98.62 98 ILE B C 1
ATOM 2355 O O . ILE B 1 98 ? 12.242 13.18 13.031 1 98.62 98 ILE B O 1
ATOM 2359 N N . ALA B 1 99 ? 12 13.492 15.211 1 98.25 99 ALA B N 1
ATOM 2360 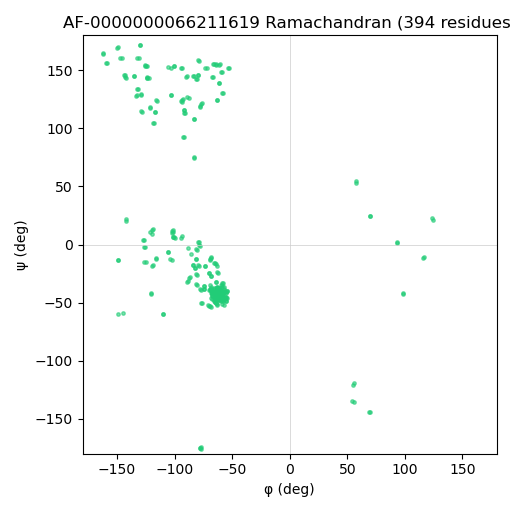C CA . ALA B 1 99 ? 13.32 14.109 15.32 1 98.25 99 ALA B CA 1
ATOM 2361 C C . ALA B 1 99 ? 14.422 13.125 14.914 1 98.25 99 ALA B C 1
ATOM 2363 O O . ALA B 1 99 ? 15.383 13.508 14.242 1 98.25 99 ALA B O 1
ATOM 2364 N N . GLU B 1 100 ? 14.297 11.945 15.281 1 98 100 GLU B N 1
ATOM 2365 C CA . GLU B 1 100 ? 15.297 10.922 14.984 1 98 100 GLU B CA 1
ATOM 2366 C C . GLU B 1 100 ? 15.344 10.625 13.492 1 98 100 GLU B C 1
ATOM 2368 O O . GLU B 1 100 ? 16.422 10.555 12.906 1 98 100 GLU B O 1
ATOM 2373 N N . ASP B 1 101 ? 14.219 10.508 12.883 1 98.25 101 ASP B N 1
ATOM 2374 C CA . ASP B 1 101 ? 14.156 10.008 11.516 1 98.25 101 ASP B CA 1
ATOM 2375 C C . ASP B 1 101 ? 14.328 11.141 10.508 1 98.25 101 ASP B C 1
ATOM 2377 O O . ASP B 1 101 ? 14.836 10.93 9.406 1 98.25 101 ASP B O 1
ATOM 2381 N N . PHE B 1 102 ? 13.922 12.328 10.922 1 98.5 102 PHE B N 1
ATOM 2382 C CA . PHE B 1 102 ? 13.922 13.414 9.953 1 98.5 102 PHE B CA 1
ATOM 2383 C C . PHE B 1 102 ? 14.906 14.5 10.352 1 98.5 102 PHE B C 1
ATOM 2385 O O . PHE B 1 102 ? 15.195 15.406 9.57 1 98.5 102 PHE B O 1
ATOM 2392 N N . GLY B 1 103 ? 15.414 14.461 11.539 1 97.81 103 GLY B N 1
ATOM 2393 C CA . GLY B 1 103 ? 16.312 15.484 12.062 1 97.81 103 GLY B CA 1
ATOM 2394 C C . GLY B 1 103 ? 15.609 16.5 12.945 1 97.81 103 GLY B C 1
ATOM 2395 O O . GLY B 1 103 ? 16.141 16.922 13.969 1 97.81 103 GLY B O 1
ATOM 2396 N N . SER B 1 104 ? 14.43 16.953 12.562 1 97.5 104 SER B N 1
ATOM 2397 C CA . SER B 1 104 ? 13.609 17.891 13.32 1 97.5 104 SER B CA 1
ATOM 2398 C C . SER B 1 104 ? 12.164 17.875 12.844 1 97.5 104 SER B C 1
ATOM 2400 O O . SER B 1 104 ? 11.852 17.312 11.797 1 97.5 104 SER B O 1
ATOM 2402 N N . TYR B 1 105 ? 11.336 18.469 13.711 1 97.88 105 TYR B N 1
ATOM 2403 C CA . TYR B 1 105 ? 9.945 18.641 13.305 1 97.88 105 TYR B CA 1
ATOM 2404 C C . TYR B 1 105 ? 9.844 19.5 12.047 1 97.88 105 TYR B C 1
ATOM 2406 O O . TYR B 1 105 ? 9.062 19.188 11.148 1 97.88 105 TYR B O 1
ATOM 2414 N N . GLU B 1 106 ? 10.648 20.531 11.953 1 97.44 106 GLU B N 1
ATOM 2415 C CA . GLU B 1 106 ? 10.633 21.422 10.805 1 97.44 106 GLU B CA 1
ATOM 2416 C C . GLU B 1 106 ? 11.062 20.703 9.531 1 97.44 106 GLU B C 1
ATOM 2418 O O . GLU B 1 106 ? 10.5 20.938 8.461 1 97.44 106 GLU B O 1
ATOM 2423 N N . ALA B 1 107 ? 12.062 19.906 9.68 1 98.25 107 ALA B N 1
ATOM 2424 C CA . ALA B 1 107 ? 12.523 19.125 8.531 1 98.25 107 ALA B CA 1
ATOM 2425 C C . ALA B 1 107 ? 11.438 18.156 8.055 1 98.25 107 ALA B C 1
ATOM 2427 O O . ALA B 1 107 ? 11.203 18.031 6.848 1 98.25 107 ALA B O 1
ATOM 2428 N N . TRP B 1 108 ? 10.805 17.484 9.016 1 98.69 108 TRP B N 1
ATOM 2429 C CA . TRP B 1 108 ? 9.703 16.594 8.664 1 98.69 108 TRP B CA 1
ATOM 2430 C C . TRP B 1 108 ? 8.602 17.375 7.941 1 98.69 108 TRP B C 1
ATOM 2432 O O . TRP B 1 108 ? 8.125 16.938 6.887 1 98.69 108 TRP B O 1
ATOM 2442 N N . LYS B 1 109 ? 8.18 18.453 8.523 1 98.5 109 LYS B N 1
ATOM 2443 C CA . LYS B 1 109 ? 7.043 19.234 8.016 1 98.5 109 LYS B CA 1
ATOM 2444 C C . LYS B 1 109 ? 7.324 19.766 6.617 1 98.5 109 LYS B C 1
ATOM 2446 O O . LYS B 1 109 ? 6.441 19.766 5.754 1 98.5 109 LYS B O 1
ATOM 2451 N N . GLY B 1 110 ? 8.539 20.297 6.426 1 98.56 110 GLY B N 1
ATOM 2452 C CA . GLY B 1 110 ? 8.898 20.734 5.09 1 98.56 110 GLY B CA 1
ATOM 2453 C C . GLY B 1 110 ? 8.766 19.656 4.039 1 98.56 110 GLY B C 1
ATOM 2454 O O . GLY B 1 110 ? 8.227 19.891 2.957 1 98.56 110 GLY B O 1
ATOM 2455 N N . GLU B 1 111 ? 9.312 18.5 4.328 1 98.88 111 GLU B N 1
ATOM 2456 C CA . GLU B 1 111 ? 9.203 17.359 3.424 1 98.88 111 GLU B CA 1
ATOM 2457 C C . GLU B 1 111 ? 7.746 16.969 3.211 1 98.88 111 GLU B C 1
ATOM 2459 O O . GLU B 1 111 ? 7.34 16.656 2.09 1 98.88 111 GLU B O 1
ATOM 2464 N N . PHE B 1 112 ? 6.953 16.969 4.25 1 98.88 112 PHE B N 1
ATOM 2465 C CA . PHE B 1 112 ? 5.539 16.625 4.191 1 98.88 112 PHE B CA 1
ATOM 2466 C C . PHE B 1 112 ? 4.773 17.609 3.316 1 98.88 112 PHE B C 1
ATOM 2468 O O . PHE B 1 112 ? 3.918 17.203 2.523 1 98.88 112 PHE B O 1
ATOM 2475 N N . GLU B 1 113 ? 5.062 18.844 3.475 1 98.81 113 GLU B N 1
ATOM 2476 C CA . GLU B 1 113 ? 4.402 19.875 2.668 1 98.81 113 GLU B CA 1
ATOM 2477 C C . GLU B 1 113 ? 4.777 19.734 1.195 1 98.81 113 GLU B C 1
ATOM 2479 O O . GLU B 1 113 ? 3.959 20 0.314 1 98.81 113 GLU B O 1
ATOM 2484 N N . ALA B 1 114 ? 6.051 19.391 0.946 1 98.81 114 ALA B N 1
ATOM 2485 C CA . ALA B 1 114 ? 6.449 19.109 -0.431 1 98.81 114 ALA B CA 1
ATOM 2486 C C . ALA B 1 114 ? 5.641 17.953 -1.016 1 98.81 114 ALA B C 1
ATOM 2488 O O . ALA B 1 114 ? 5.203 18.016 -2.168 1 98.81 114 ALA B O 1
ATOM 2489 N N . ALA B 1 115 ? 5.434 16.922 -0.245 1 98.88 115 ALA B N 1
ATOM 2490 C CA . ALA B 1 115 ? 4.598 15.805 -0.663 1 98.88 115 ALA B CA 1
ATOM 2491 C C . ALA B 1 115 ? 3.172 16.266 -0.959 1 98.88 115 ALA B C 1
ATOM 2493 O O . ALA B 1 115 ? 2.609 15.93 -2.006 1 98.88 115 ALA B O 1
ATOM 2494 N N . ALA B 1 116 ? 2.625 17.016 -0.066 1 98.88 116 ALA B N 1
ATOM 2495 C CA . ALA B 1 116 ? 1.257 17.516 -0.205 1 98.88 116 ALA B CA 1
ATOM 2496 C C . ALA B 1 116 ? 1.108 18.375 -1.456 1 98.88 116 ALA B C 1
ATOM 2498 O O . ALA B 1 116 ? 0.084 18.312 -2.141 1 98.88 116 ALA B O 1
ATOM 2499 N N . GLY B 1 117 ? 2.086 19.125 -1.706 1 98.62 117 GLY B N 1
ATOM 2500 C CA . GLY B 1 117 ? 2.049 20.016 -2.854 1 98.62 117 GLY B CA 1
ATOM 2501 C C . GLY B 1 117 ? 2.084 19.281 -4.18 1 98.62 117 GLY B C 1
ATOM 2502 O O . GLY B 1 117 ? 1.543 19.766 -5.176 1 98.62 117 GLY B O 1
ATOM 2503 N N . ALA B 1 118 ? 2.656 18.125 -4.18 1 98.5 118 ALA B N 1
ATOM 2504 C CA . ALA B 1 118 ? 2.898 17.438 -5.441 1 98.5 118 ALA B CA 1
ATOM 2505 C C . ALA B 1 118 ? 1.89 16.312 -5.648 1 98.5 118 ALA B C 1
ATOM 2507 O O . ALA B 1 118 ? 1.758 15.781 -6.758 1 98.5 118 ALA B O 1
ATOM 2508 N N . ALA B 1 119 ? 1.146 15.93 -4.664 1 98.56 119 ALA B N 1
ATOM 2509 C CA . ALA B 1 119 ? 0.321 14.727 -4.703 1 98.56 119 ALA B CA 1
ATOM 2510 C C . ALA B 1 119 ? -0.972 14.977 -5.477 1 98.56 119 ALA B C 1
ATOM 2512 O O . ALA B 1 119 ? -1.56 16.047 -5.387 1 98.56 119 ALA B O 1
ATOM 2513 N N . GLY B 1 120 ? -1.403 13.953 -6.152 1 98.19 120 GLY B N 1
ATOM 2514 C CA . GLY B 1 120 ? -2.699 13.992 -6.809 1 98.19 120 GLY B CA 1
ATOM 2515 C C . GLY B 1 120 ? -3.838 13.539 -5.914 1 98.19 120 GLY B C 1
ATOM 2516 O O . GLY B 1 120 ? -5.004 13.602 -6.309 1 98.19 120 GLY B O 1
ATOM 2517 N N . GLY B 1 121 ? -3.469 13.117 -4.668 1 98.56 121 GLY B N 1
ATOM 2518 C CA . GLY B 1 121 ? -4.5 12.586 -3.789 1 98.56 121 GLY B CA 1
ATOM 2519 C C . GLY B 1 121 ? -4.219 12.844 -2.32 1 98.56 121 GLY B C 1
ATOM 2520 O O . GLY B 1 121 ? -4.996 13.523 -1.646 1 98.56 121 GLY B O 1
ATOM 2521 N N . TRP B 1 122 ? -3.023 12.297 -1.854 1 98.88 122 TRP B N 1
ATOM 2522 C CA . TRP B 1 122 ? -2.773 12.336 -0.417 1 98.88 122 TRP B CA 1
ATOM 2523 C C . TRP B 1 122 ? -1.296 12.578 -0.129 1 98.88 122 TRP B C 1
ATOM 2525 O O . TRP B 1 122 ? -0.427 12.094 -0.859 1 98.88 122 TRP B O 1
ATOM 2535 N N . ALA B 1 123 ? -0.959 13.281 0.908 1 98.94 123 ALA B N 1
ATOM 2536 C CA . ALA B 1 123 ? 0.307 13.188 1.629 1 98.94 123 ALA B CA 1
ATOM 2537 C C . ALA B 1 123 ? 0.138 12.414 2.934 1 98.94 123 ALA B C 1
ATOM 2539 O O . ALA B 1 123 ? -0.744 12.727 3.738 1 98.94 123 ALA B O 1
ATOM 2540 N N . LEU B 1 124 ? 0.968 11.43 3.15 1 98.94 124 LEU B N 1
ATOM 2541 C CA . LEU B 1 124 ? 0.85 10.617 4.359 1 98.94 124 LEU B CA 1
ATOM 2542 C C . LEU B 1 124 ? 2.158 10.617 5.145 1 98.94 124 LEU B C 1
ATOM 2544 O O . LEU B 1 124 ? 3.24 10.648 4.555 1 98.94 124 LEU B O 1
ATOM 2548 N N . LEU B 1 125 ? 2.041 10.625 6.422 1 98.94 125 LEU B N 1
ATOM 2549 C CA . LEU B 1 125 ? 3.074 10.094 7.301 1 98.94 125 LEU B CA 1
ATOM 2550 C C . LEU B 1 125 ? 2.791 8.633 7.645 1 98.94 125 LEU B C 1
ATOM 2552 O O . LEU B 1 125 ? 1.699 8.297 8.109 1 98.94 125 LEU B O 1
ATOM 2556 N N . VAL B 1 126 ? 3.736 7.777 7.383 1 98.81 126 VAL B N 1
ATOM 2557 C CA . VAL B 1 126 ? 3.537 6.352 7.617 1 98.81 126 VAL B CA 1
ATOM 2558 C C . VAL B 1 126 ? 4.648 5.816 8.516 1 98.81 126 VAL B C 1
ATOM 2560 O O . VAL B 1 126 ? 5.715 6.43 8.633 1 98.81 126 VAL B O 1
ATOM 2563 N N . TYR B 1 127 ? 4.363 4.773 9.219 1 98.69 127 TYR B N 1
ATOM 2564 C CA . TYR B 1 127 ? 5.398 3.945 9.828 1 98.69 127 TYR B CA 1
ATOM 2565 C C . TYR B 1 127 ? 5.809 2.812 8.891 1 98.69 127 TYR B C 1
ATOM 2567 O O . TYR B 1 127 ? 4.988 1.958 8.547 1 98.69 127 TYR B O 1
ATOM 2575 N N . ASP B 1 128 ? 6.965 2.846 8.43 1 97.56 128 ASP B N 1
ATOM 2576 C CA . ASP B 1 128 ? 7.551 1.808 7.586 1 97.56 128 ASP B CA 1
ATOM 2577 C C . ASP B 1 128 ? 8.109 0.664 8.43 1 97.56 128 ASP B C 1
ATOM 2579 O O . ASP B 1 128 ? 9.18 0.79 9.023 1 97.56 128 ASP B O 1
ATOM 2583 N N . SER B 1 129 ? 7.441 -0.467 8.414 1 96 129 SER B N 1
ATOM 2584 C CA . SER B 1 129 ? 7.828 -1.57 9.289 1 96 129 SER B CA 1
ATOM 2585 C C . SER B 1 129 ? 9.031 -2.326 8.734 1 96 129 SER B C 1
ATOM 2587 O O . SER B 1 129 ? 9.672 -3.1 9.445 1 96 129 SER B O 1
ATOM 2589 N N . PHE B 1 130 ? 9.273 -2.146 7.441 1 94.88 130 PHE B N 1
ATOM 2590 C CA . PHE B 1 130 ? 10.438 -2.793 6.852 1 94.88 130 PHE B CA 1
ATOM 2591 C C . PHE B 1 130 ? 11.727 -2.188 7.395 1 94.88 130 PHE B C 1
ATOM 2593 O O . PHE B 1 130 ? 12.664 -2.914 7.746 1 94.88 130 PHE B O 1
ATOM 2600 N N . SER B 1 131 ? 11.727 -0.84 7.512 1 95.25 131 SER B N 1
ATOM 2601 C CA . SER B 1 131 ? 12.93 -0.14 7.934 1 95.25 131 SER B CA 1
ATOM 2602 C C . SER B 1 131 ? 12.82 0.35 9.375 1 95.25 131 SER B C 1
ATOM 2604 O O . SER B 1 131 ? 13.773 0.888 9.93 1 95.25 131 SER B O 1
ATOM 2606 N N . ASN B 1 132 ? 11.656 0.215 9.984 1 96.56 132 ASN B N 1
ATOM 2607 C CA . ASN B 1 132 ? 11.375 0.712 11.328 1 96.56 132 ASN B CA 1
ATOM 2608 C C . ASN B 1 132 ? 11.625 2.213 11.43 1 96.56 132 ASN B C 1
ATOM 2610 O O . ASN B 1 132 ? 12.352 2.664 12.32 1 96.56 132 ASN B O 1
ATOM 2614 N N . GLN B 1 133 ? 11 2.922 10.57 1 97.44 133 GLN B N 1
ATOM 2615 C CA . GLN B 1 133 ? 11.141 4.375 10.57 1 97.44 133 GLN B CA 1
ATOM 2616 C C . GLN B 1 133 ? 9.852 5.055 10.125 1 97.44 133 GLN B C 1
ATOM 2618 O O . GLN B 1 133 ? 8.992 4.418 9.508 1 97.44 133 GLN B O 1
ATOM 2623 N N . LEU B 1 134 ? 9.742 6.301 10.461 1 98.69 134 LEU B N 1
ATOM 2624 C CA . LEU B 1 134 ? 8.695 7.141 9.891 1 98.69 134 LEU B CA 1
ATOM 2625 C C . LEU B 1 134 ? 9.109 7.648 8.508 1 98.69 134 LEU B C 1
ATOM 2627 O O . LEU B 1 134 ? 10.273 7.984 8.289 1 98.69 134 LEU B O 1
ATOM 2631 N N . ARG B 1 135 ? 8.094 7.699 7.609 1 98.56 135 ARG B N 1
ATOM 2632 C CA . ARG B 1 135 ? 8.32 8.219 6.266 1 98.56 135 ARG B CA 1
ATOM 2633 C C . ARG B 1 135 ? 7.125 9.023 5.777 1 98.56 135 ARG B C 1
ATOM 2635 O O . ARG B 1 135 ? 5.977 8.695 6.086 1 98.56 135 ARG B O 1
ATOM 2642 N N . ASN B 1 136 ? 7.434 10.102 5.031 1 98.88 136 ASN B N 1
ATOM 2643 C CA . ASN B 1 136 ? 6.387 10.711 4.219 1 98.88 136 ASN B CA 1
ATOM 2644 C C . ASN B 1 136 ? 6.211 9.992 2.889 1 98.88 136 ASN B C 1
ATOM 2646 O O . ASN B 1 136 ? 7.184 9.492 2.311 1 98.88 136 ASN B O 1
ATOM 2650 N N . VAL B 1 137 ? 5.012 9.906 2.41 1 98.75 137 VAL B N 1
ATOM 2651 C CA . VAL B 1 137 ? 4.789 9.32 1.091 1 98.75 137 VAL B CA 1
ATOM 2652 C C . VAL B 1 137 ? 3.809 10.188 0.302 1 98.75 137 VAL B C 1
ATOM 2654 O O . VAL B 1 137 ? 2.916 10.805 0.881 1 98.75 137 VAL B O 1
ATOM 2657 N N . VAL B 1 138 ? 4.047 10.25 -0.988 1 98.88 138 VAL B N 1
ATOM 2658 C CA . VAL B 1 138 ? 3.16 10.906 -1.948 1 98.88 138 VAL B CA 1
ATOM 2659 C C . VAL B 1 138 ? 2.205 9.875 -2.551 1 98.88 138 VAL B C 1
ATOM 2661 O O . VAL B 1 138 ? 2.643 8.875 -3.121 1 98.88 138 VAL B O 1
ATOM 2664 N N . VAL B 1 139 ? 0.934 10.086 -2.438 1 98.69 139 VAL B N 1
ATOM 2665 C CA . VAL B 1 139 ? -0.046 9.133 -2.939 1 98.69 139 VAL B CA 1
ATOM 2666 C C . VAL B 1 139 ? -0.954 9.812 -3.963 1 98.69 139 VAL B C 1
ATOM 2668 O O . VAL B 1 139 ? -1.64 10.781 -3.646 1 98.69 139 VAL B O 1
ATOM 2671 N N . ASP B 1 140 ? -0.937 9.328 -5.188 1 98.25 140 ASP B N 1
ATOM 2672 C CA . ASP B 1 140 ? -1.879 9.766 -6.215 1 98.25 140 ASP B CA 1
ATOM 2673 C C . ASP B 1 140 ? -3.139 8.906 -6.207 1 98.25 140 ASP B C 1
ATOM 2675 O O . ASP B 1 140 ? -3.078 7.711 -5.902 1 98.25 140 ASP B O 1
ATOM 2679 N N . LYS B 1 141 ? -4.262 9.516 -6.473 1 96.56 141 LYS B N 1
ATOM 2680 C CA . LYS B 1 141 ? -5.555 8.852 -6.34 1 96.56 141 LYS B CA 1
ATOM 2681 C C . LYS B 1 141 ? -5.75 8.297 -4.93 1 96.56 141 LYS B C 1
ATOM 2683 O O . LYS B 1 141 ? -5.586 9.023 -3.947 1 96.56 141 LYS B O 1
ATOM 2688 N N . HIS B 1 142 ? -5.91 7.109 -4.684 1 98.31 142 HIS B N 1
ATOM 2689 C CA . HIS B 1 142 ? -6.035 6.512 -3.361 1 98.31 142 HIS B CA 1
ATOM 2690 C C . HIS B 1 142 ? -5.035 5.375 -3.172 1 98.31 142 HIS B C 1
ATOM 2692 O O . HIS B 1 142 ? -4.746 4.98 -2.041 1 98.31 142 HIS B O 1
ATOM 2698 N N . ASP B 1 143 ? -4.477 4.941 -4.289 1 98 143 ASP B N 1
ATOM 2699 C CA . ASP B 1 143 ? -3.805 3.65 -4.195 1 98 143 ASP B CA 1
ATOM 2700 C C . ASP B 1 143 ? -2.535 3.631 -5.043 1 98 143 ASP B C 1
ATOM 2702 O O . ASP B 1 143 ? -2.084 2.566 -5.473 1 98 143 ASP B O 1
ATOM 2706 N N . GLN B 1 144 ? -1.978 4.82 -5.387 1 98 144 GLN B N 1
ATOM 2707 C CA . GLN B 1 144 ? -0.738 4.926 -6.148 1 98 144 GLN B CA 1
ATOM 2708 C C . GLN B 1 144 ? 0.343 5.641 -5.344 1 98 144 GLN B C 1
ATOM 2710 O O . GLN B 1 144 ? 0.305 6.863 -5.191 1 98 144 GLN B O 1
ATOM 2715 N N . GLY B 1 145 ? 1.285 4.816 -4.852 1 97.81 145 GLY B N 1
ATOM 2716 C CA . GLY B 1 145 ? 2.369 5.422 -4.094 1 97.81 145 GLY B CA 1
ATOM 2717 C C . GLY B 1 145 ? 2.508 4.855 -2.695 1 97.81 145 GLY B C 1
ATOM 2718 O O . GLY B 1 145 ? 3.053 5.512 -1.805 1 97.81 145 GLY B O 1
ATOM 2719 N N . ALA B 1 146 ? 2.025 3.688 -2.479 1 96.5 146 ALA B N 1
ATOM 2720 C CA . ALA B 1 146 ? 2.186 3.033 -1.184 1 96.5 146 ALA B CA 1
ATOM 2721 C C . ALA B 1 146 ? 3.477 2.221 -1.137 1 96.5 146 ALA B C 1
ATOM 2723 O O . ALA B 1 146 ? 3.754 1.43 -2.041 1 96.5 146 ALA B O 1
ATOM 2724 N N . LEU B 1 147 ? 4.23 2.484 -0.144 1 97.94 147 LEU B N 1
ATOM 2725 C CA . LEU B 1 147 ? 5.344 1.595 0.166 1 97.94 147 LEU B CA 1
ATOM 2726 C C . LEU B 1 147 ? 4.852 0.34 0.881 1 97.94 147 LEU B C 1
ATOM 2728 O O . LEU B 1 147 ? 4.27 0.425 1.965 1 97.94 147 LEU B O 1
ATOM 2732 N N . TRP B 1 148 ? 5.062 -0.823 0.295 1 97.81 148 TRP B N 1
ATOM 2733 C CA . TRP B 1 148 ? 4.605 -2.062 0.915 1 97.81 148 TRP B CA 1
ATOM 2734 C C . TRP B 1 148 ? 5.215 -2.236 2.301 1 97.81 148 TRP B C 1
ATOM 2736 O O . TRP B 1 148 ? 6.418 -2.039 2.484 1 97.81 148 TRP B O 1
ATOM 2746 N N . GLY B 1 149 ? 4.352 -2.527 3.297 1 96 149 GLY B N 1
ATOM 2747 C CA . GLY B 1 149 ? 4.785 -2.664 4.676 1 96 149 GLY B CA 1
ATOM 2748 C C . GLY B 1 149 ? 4.668 -1.375 5.469 1 96 149 GLY B C 1
ATOM 2749 O O . GLY B 1 149 ? 5.004 -1.336 6.656 1 96 149 GLY B O 1
ATOM 2750 N N . SER B 1 150 ? 4.176 -0.371 4.84 1 97.5 150 SER B N 1
ATOM 2751 C CA . SER B 1 150 ? 4.004 0.896 5.543 1 97.5 150 SER B CA 1
ATOM 2752 C C . SER B 1 150 ? 2.598 1.024 6.117 1 97.5 150 SER B C 1
ATOM 2754 O O . SER B 1 150 ? 1.643 0.474 5.566 1 97.5 150 SER B O 1
ATOM 2756 N N . HIS B 1 151 ? 2.441 1.761 7.199 1 97.62 151 HIS B N 1
ATOM 2757 C CA . HIS B 1 151 ? 1.204 1.93 7.957 1 97.62 151 HIS B CA 1
ATOM 2758 C C . HIS B 1 151 ? 0.888 3.406 8.172 1 97.62 151 HIS B C 1
ATOM 2760 O O . HIS B 1 151 ? 1.604 4.098 8.898 1 97.62 151 HIS B O 1
ATOM 2766 N N . PRO B 1 152 ? -0.157 3.893 7.617 1 98.25 152 PRO B N 1
ATOM 2767 C CA . PRO B 1 152 ? -0.473 5.32 7.715 1 98.25 152 PRO B CA 1
ATOM 2768 C C . PRO B 1 152 ? -0.698 5.777 9.156 1 98.25 152 PRO B C 1
ATOM 2770 O O . PRO B 1 152 ? -1.373 5.09 9.93 1 98.25 152 PRO B O 1
ATOM 2773 N N . ILE B 1 153 ? -0.178 6.953 9.477 1 98.12 153 ILE B N 1
ATOM 2774 C CA . ILE B 1 153 ? -0.273 7.539 10.812 1 98.12 153 ILE B CA 1
ATOM 2775 C C . ILE B 1 153 ? -0.988 8.883 10.734 1 98.12 153 ILE B C 1
ATOM 2777 O O . ILE B 1 153 ? -1.784 9.227 11.609 1 98.12 153 ILE B O 1
ATOM 2781 N N . LEU B 1 154 ? -0.642 9.633 9.742 1 98.75 154 LEU B N 1
ATOM 2782 C CA . LEU B 1 154 ? -1.246 10.922 9.422 1 98.75 154 LEU B CA 1
ATOM 2783 C C . LEU B 1 154 ? -1.6 11.016 7.945 1 98.75 154 LEU B C 1
ATOM 2785 O O . LEU B 1 154 ? -0.811 10.609 7.09 1 98.75 154 LEU B O 1
ATOM 2789 N N . ALA B 1 155 ? -2.795 11.484 7.633 1 98.81 155 ALA B N 1
ATOM 2790 C CA . ALA B 1 155 ? -3.246 11.586 6.25 1 98.81 155 ALA B CA 1
ATOM 2791 C C . ALA B 1 155 ? -3.777 12.984 5.949 1 98.81 155 ALA B C 1
ATOM 2793 O O . ALA B 1 155 ? -4.59 13.523 6.703 1 98.81 155 ALA B O 1
ATOM 2794 N N . LEU B 1 156 ? -3.299 13.562 4.914 1 98.88 156 LEU B N 1
ATOM 2795 C CA . LEU B 1 156 ? -3.816 14.812 4.383 1 98.88 156 LEU B CA 1
ATOM 2796 C C . LEU B 1 156 ? -4.383 14.617 2.979 1 98.88 156 LEU B C 1
ATOM 2798 O O . LEU B 1 156 ? -3.646 14.266 2.053 1 98.88 156 LEU B O 1
ATOM 2802 N N . ASP B 1 157 ? -5.691 14.789 2.873 1 98.88 157 ASP B N 1
ATOM 2803 C CA . ASP B 1 157 ? -6.371 14.734 1.583 1 98.88 157 ASP B CA 1
ATOM 2804 C C . ASP B 1 157 ? -6.148 16.016 0.793 1 98.88 157 ASP B C 1
ATOM 2806 O O . ASP B 1 157 ? -6.57 17.094 1.222 1 98.88 157 ASP B O 1
ATOM 2810 N N . VAL B 1 158 ? -5.57 15.914 -0.385 1 98.75 158 VAL B N 1
ATOM 2811 C CA . VAL B 1 158 ? -5.34 17.141 -1.153 1 98.75 158 VAL B CA 1
ATOM 2812 C C . VAL B 1 158 ? -6.102 17.062 -2.475 1 98.75 158 VAL B C 1
ATOM 2814 O O . VAL B 1 158 ? -5.766 17.766 -3.43 1 98.75 158 VAL B O 1
ATOM 2817 N N . TRP B 1 159 ? -7.023 16.109 -2.627 1 98.44 159 TRP B N 1
ATOM 2818 C CA . TRP B 1 159 ? -7.98 16.219 -3.721 1 98.44 159 TRP B CA 1
ATOM 2819 C C . TRP B 1 159 ? -8.688 17.562 -3.697 1 98.44 159 TRP B C 1
ATOM 2821 O O . TRP B 1 159 ? -8.984 18.094 -2.627 1 98.44 159 TRP B O 1
ATOM 2831 N N . GLU B 1 160 ? -9.102 18.031 -4.781 1 98 160 GLU B N 1
ATOM 2832 C CA . GLU B 1 160 ? -9.688 19.359 -4.871 1 98 160 GLU B CA 1
ATOM 2833 C C . GLU B 1 160 ? -10.984 19.453 -4.062 1 98 160 GLU B C 1
ATOM 2835 O O . GLU B 1 160 ? -11.297 20.5 -3.498 1 98 160 GLU B O 1
ATOM 2840 N N . HIS B 1 161 ? -11.695 18.391 -3.973 1 98.19 161 HIS B N 1
ATOM 2841 C CA . HIS B 1 161 ? -12.945 18.438 -3.225 1 98.19 161 HIS B CA 1
ATOM 2842 C C . HIS B 1 161 ? -12.688 18.688 -1.741 1 98.19 161 HIS B C 1
ATOM 2844 O O . HIS B 1 161 ? -13.617 19.031 -0.996 1 98.19 161 HIS B O 1
ATOM 2850 N N . SER B 1 162 ? -11.484 18.516 -1.307 1 98.31 162 SER B N 1
ATOM 2851 C CA . SER B 1 162 ? -11.148 18.656 0.104 1 98.31 162 SER B CA 1
ATOM 2852 C C . SER B 1 162 ? -10.93 20.125 0.47 1 98.31 162 SER B C 1
ATOM 2854 O O . SER B 1 162 ? -10.977 20.484 1.646 1 98.31 162 SER B O 1
ATOM 2856 N N . TYR B 1 163 ? -10.656 20.969 -0.563 1 98.19 163 TYR B N 1
ATOM 2857 C CA . TYR B 1 163 ? -10.227 22.281 -0.097 1 98.19 163 TYR B CA 1
ATOM 2858 C C . TYR B 1 163 ? -10.641 23.359 -1.084 1 98.19 163 TYR B C 1
ATOM 2860 O O . TYR B 1 163 ? -10.617 24.547 -0.753 1 98.19 163 TYR B O 1
ATOM 2868 N N . TYR B 1 164 ? -11.062 23.016 -2.324 1 98.44 164 TYR B N 1
ATOM 2869 C CA . TYR B 1 164 ? -11.156 24.016 -3.393 1 98.44 164 TYR B CA 1
ATOM 2870 C C . TYR B 1 164 ? -12.273 25 -3.113 1 98.44 164 TYR B C 1
ATOM 2872 O O . TYR B 1 164 ? -12.172 26.188 -3.463 1 98.44 164 TYR B O 1
ATOM 2880 N N . HIS B 1 165 ? -13.328 24.562 -2.537 1 98.62 165 HIS B N 1
ATOM 2881 C CA . HIS B 1 165 ? -14.43 25.438 -2.166 1 98.62 165 HIS B CA 1
ATOM 2882 C C . HIS B 1 165 ? -13.953 26.562 -1.239 1 98.62 165 HIS B C 1
ATOM 2884 O O . HIS B 1 165 ? -14.375 27.703 -1.38 1 98.62 165 HIS B O 1
ATOM 2890 N N . ASP B 1 166 ? -13.109 26.328 -0.313 1 98.75 166 ASP B N 1
ATOM 2891 C CA . ASP B 1 166 ? -12.68 27.266 0.717 1 98.75 166 ASP B CA 1
ATOM 2892 C C . ASP B 1 166 ? -11.477 28.078 0.246 1 98.75 166 ASP B C 1
ATOM 2894 O O . ASP B 1 166 ? -11.352 29.266 0.581 1 98.75 166 ASP B O 1
ATOM 2898 N N . TYR B 1 167 ? -10.617 27.438 -0.605 1 98.75 167 TYR B N 1
ATOM 2899 C CA . TYR B 1 167 ? -9.312 28.047 -0.821 1 98.75 167 TYR B CA 1
ATOM 2900 C C . TYR B 1 167 ? -9.047 28.25 -2.307 1 98.75 167 TYR B C 1
ATOM 2902 O O . TYR B 1 167 ? -8.039 28.859 -2.686 1 98.75 167 TYR B O 1
ATOM 2910 N N . GLY B 1 168 ? -9.906 27.859 -3.174 1 98.38 168 GLY B N 1
ATOM 2911 C CA . GLY B 1 168 ? -9.617 27.922 -4.598 1 98.38 168 GLY B CA 1
ATOM 2912 C C . GLY B 1 168 ? -8.344 27.188 -4.977 1 98.38 168 GLY B C 1
ATOM 2913 O O . GLY B 1 168 ? -8.109 26.062 -4.543 1 98.38 168 GLY B O 1
ATOM 2914 N N . PRO B 1 169 ? -7.48 27.828 -5.844 1 97.94 169 PRO B N 1
ATOM 2915 C CA . PRO B 1 169 ? -6.262 27.156 -6.277 1 97.94 169 PRO B CA 1
ATOM 2916 C C . PRO B 1 169 ? -5.156 27.188 -5.223 1 97.94 169 PRO B C 1
ATOM 2918 O O . PRO B 1 169 ? -4.078 26.625 -5.43 1 97.94 169 PRO B O 1
ATOM 2921 N N . ALA B 1 170 ? -5.422 27.844 -4.047 1 98.5 170 ALA B N 1
ATOM 2922 C CA . ALA B 1 170 ? -4.387 28.047 -3.039 1 98.5 170 ALA B CA 1
ATOM 2923 C C . ALA B 1 170 ? -4.23 26.812 -2.148 1 98.5 170 ALA B C 1
ATOM 2925 O O . ALA B 1 170 ? -4.516 26.875 -0.951 1 98.5 170 ALA B O 1
ATOM 2926 N N . ARG B 1 171 ? -3.621 25.812 -2.686 1 98.44 171 ARG B N 1
ATOM 2927 C CA . ARG B 1 171 ? -3.414 24.547 -1.967 1 98.44 171 ARG B CA 1
ATOM 2928 C C . ARG B 1 171 ? -2.5 24.75 -0.765 1 98.44 171 ARG B C 1
ATOM 2930 O O . ARG B 1 171 ? -2.711 24.156 0.291 1 98.44 171 ARG B O 1
ATOM 2937 N N . GLY B 1 172 ? -1.506 25.484 -0.944 1 98.56 172 GLY B N 1
ATOM 2938 C CA . GLY B 1 172 ? -0.588 25.75 0.151 1 98.56 172 GLY B CA 1
ATOM 2939 C C . GLY B 1 172 ? -1.275 26.312 1.379 1 98.56 172 GLY B C 1
ATOM 2940 O O . GLY B 1 172 ? -0.956 25.938 2.506 1 98.56 172 GLY B O 1
ATOM 2941 N N . ASP B 1 173 ? -2.24 27.25 1.152 1 98.75 173 ASP B N 1
ATOM 2942 C CA . ASP B 1 173 ? -3.008 27.812 2.256 1 98.75 173 ASP B CA 1
ATOM 2943 C C . ASP B 1 173 ? -3.84 26.734 2.955 1 98.75 173 ASP B C 1
ATOM 2945 O O . ASP B 1 173 ? -3.975 26.75 4.18 1 98.75 173 ASP B O 1
ATOM 2949 N N . PHE B 1 174 ? -4.367 25.875 2.234 1 98.81 174 PHE B N 1
ATOM 2950 C CA . PHE B 1 174 ? -5.129 24.766 2.807 1 98.81 174 PHE B CA 1
ATOM 2951 C C . PHE B 1 174 ? -4.23 23.875 3.652 1 98.81 174 PHE B C 1
ATOM 2953 O O . PHE B 1 174 ? -4.602 23.484 4.762 1 98.81 174 PHE B O 1
ATOM 2960 N N . VAL B 1 175 ? -3.047 23.531 3.107 1 98.81 175 VAL B N 1
ATOM 2961 C CA . VAL B 1 175 ? -2.117 22.688 3.855 1 98.81 175 VAL B CA 1
ATOM 2962 C C . VAL B 1 175 ? -1.773 23.344 5.188 1 98.81 175 VAL B C 1
ATOM 2964 O O . VAL B 1 175 ? -1.739 22.688 6.227 1 98.81 175 VAL B O 1
ATOM 2967 N N . SER B 1 176 ? -1.566 24.656 5.125 1 98.38 176 SER B N 1
ATOM 2968 C CA . SER B 1 176 ? -1.312 25.406 6.352 1 98.38 176 SER B CA 1
ATOM 2969 C C . SER B 1 176 ? -2.5 25.328 7.305 1 98.38 176 SER B C 1
ATOM 2971 O O . SER B 1 176 ? -2.324 25.156 8.516 1 98.38 176 SER B O 1
ATOM 2973 N N . ALA B 1 177 ? -3.676 25.469 6.773 1 98.56 177 ALA B N 1
ATOM 2974 C CA . ALA B 1 177 ? -4.898 25.391 7.566 1 98.56 177 ALA B CA 1
ATOM 2975 C C . ALA B 1 177 ? -5.082 24.016 8.18 1 98.56 177 ALA B C 1
ATOM 2977 O O . ALA B 1 177 ? -5.57 23.875 9.305 1 98.56 177 ALA B O 1
ATOM 2978 N N . PHE B 1 178 ? -4.719 22.984 7.445 1 98.69 178 PHE B N 1
ATOM 2979 C CA . PHE B 1 178 ? -4.773 21.609 7.941 1 98.69 178 PHE B CA 1
ATOM 2980 C C . PHE B 1 178 ? -3.98 21.469 9.234 1 98.69 178 PHE B C 1
ATOM 2982 O O . PHE B 1 178 ? -4.461 20.875 10.203 1 98.69 178 PHE B O 1
ATOM 2989 N N . PHE B 1 179 ? -2.805 22.016 9.273 1 98.69 179 PHE B N 1
ATOM 2990 C CA . PHE B 1 179 ? -1.938 21.859 10.438 1 98.69 179 PHE B CA 1
ATOM 2991 C C . PHE B 1 179 ? -2.51 22.609 11.641 1 98.69 179 PHE B C 1
ATOM 2993 O O . PHE B 1 179 ? -2.086 22.375 12.773 1 98.69 179 PHE B O 1
ATOM 3000 N N . GLU B 1 180 ? -3.539 23.469 11.43 1 98.5 180 GLU B N 1
ATOM 3001 C CA . GLU B 1 180 ? -4.199 24.172 12.523 1 98.5 180 GLU B CA 1
ATOM 3002 C C . GLU B 1 180 ? -5.234 23.281 13.211 1 98.5 180 GLU B C 1
ATOM 3004 O O . GLU B 1 180 ? -5.707 23.594 14.305 1 98.5 180 GLU B O 1
ATOM 3009 N N . VAL B 1 181 ? -5.562 22.188 12.617 1 98.62 181 VAL B N 1
ATOM 3010 C CA . VAL B 1 181 ? -6.629 21.375 13.188 1 98.62 181 VAL B CA 1
ATOM 3011 C C . VAL B 1 181 ? -6.137 19.938 13.383 1 98.62 181 VAL B C 1
ATOM 3013 O O . VAL B 1 181 ? -6.891 19.078 13.828 1 98.62 181 VAL B O 1
ATOM 3016 N N . VAL B 1 182 ? -4.902 19.609 13.133 1 98.62 182 VAL B N 1
ATOM 3017 C CA . VAL B 1 182 ? -4.371 18.266 13.336 1 98.62 182 VAL B CA 1
ATOM 3018 C C . VAL B 1 182 ? -4.438 17.906 14.82 1 98.62 182 VAL B C 1
ATOM 3020 O O . VAL B 1 182 ? -3.949 18.656 15.672 1 98.62 182 VAL B O 1
ATOM 3023 N N . ASP B 1 183 ? -5.074 16.828 15.117 1 98.06 183 ASP B N 1
ATOM 3024 C CA . ASP B 1 183 ? -5.113 16.266 16.469 1 98.06 183 ASP B CA 1
ATOM 3025 C C . ASP B 1 183 ? -4 15.234 16.656 1 98.06 183 ASP B C 1
ATOM 3027 O O . ASP B 1 183 ? -4.227 14.031 16.5 1 98.06 183 ASP B O 1
ATOM 3031 N N . TRP B 1 184 ? -2.883 15.609 17.125 1 98.19 184 TRP B N 1
ATOM 3032 C CA . TRP B 1 184 ? -1.66 14.812 17.141 1 98.19 184 TRP B CA 1
ATOM 3033 C C . TRP B 1 184 ? -1.783 13.633 18.109 1 98.19 184 TRP B C 1
ATOM 3035 O O . TRP B 1 184 ? -0.965 12.711 18.078 1 98.19 184 TRP B O 1
ATOM 3045 N N . ASP B 1 185 ? -2.805 13.633 18.953 1 97.25 185 ASP B N 1
ATOM 3046 C CA . ASP B 1 185 ? -3.02 12.477 19.812 1 97.25 185 ASP B CA 1
ATOM 3047 C C . ASP B 1 185 ? -3.32 11.227 19 1 97.25 185 ASP B C 1
ATOM 3049 O O . ASP B 1 185 ? -2.893 10.125 19.359 1 97.25 185 ASP B O 1
ATOM 3053 N N . GLU B 1 186 ? -4.039 11.422 17.938 1 97.06 186 GLU B N 1
ATOM 3054 C CA . GLU B 1 186 ? -4.426 10.281 17.109 1 97.06 186 GLU B CA 1
ATOM 3055 C C . GLU B 1 186 ? -3.225 9.695 16.375 1 97.06 186 GLU B C 1
ATOM 3057 O O . GLU B 1 186 ? -2.957 8.492 16.469 1 97.06 186 GLU B O 1
ATOM 3062 N N . PRO B 1 187 ? -2.43 10.508 15.617 1 97.94 187 PRO B N 1
ATOM 3063 C CA . PRO B 1 187 ? -1.213 9.961 15.008 1 97.94 187 PRO B CA 1
ATOM 3064 C C . PRO B 1 187 ? -0.257 9.359 16.031 1 97.94 187 PRO B C 1
ATOM 3066 O O . PRO B 1 187 ? 0.391 8.344 15.758 1 97.94 187 PRO B O 1
ATOM 3069 N N . ALA B 1 188 ? -0.184 9.992 17.203 1 98.31 188 ALA B N 1
ATOM 3070 C CA . ALA B 1 188 ? 0.695 9.469 18.25 1 98.31 188 ALA B CA 1
ATOM 3071 C C . ALA B 1 188 ? 0.251 8.078 18.688 1 98.31 188 ALA B C 1
ATOM 3073 O O . ALA B 1 188 ? 1.079 7.18 18.859 1 98.31 188 ALA B O 1
ATOM 3074 N N . ALA B 1 189 ? -1.026 7.934 18.922 1 98.06 189 ALA B N 1
ATOM 3075 C CA . ALA B 1 189 ? -1.567 6.637 19.312 1 98.06 189 ALA B CA 1
ATOM 3076 C C . ALA B 1 189 ? -1.322 5.586 18.234 1 98.06 189 ALA B C 1
ATOM 3078 O O . ALA B 1 189 ? -0.956 4.449 18.547 1 98.06 189 ALA B O 1
ATOM 3079 N N . ARG B 1 190 ? -1.52 5.91 17.016 1 97.88 190 ARG B N 1
ATOM 3080 C CA . ARG B 1 190 ? -1.307 4.984 15.906 1 97.88 190 ARG B CA 1
ATOM 3081 C C . ARG B 1 190 ? 0.164 4.602 15.789 1 97.88 190 ARG B C 1
ATOM 3083 O O . ARG B 1 190 ? 0.489 3.451 15.484 1 97.88 190 ARG B O 1
ATOM 3090 N N . TYR B 1 191 ? 1.008 5.617 15.961 1 98.56 191 TYR B N 1
ATOM 3091 C CA . TYR B 1 191 ? 2.441 5.344 15.953 1 98.56 191 TYR B CA 1
ATOM 3092 C C . TYR B 1 191 ? 2.803 4.32 17.031 1 98.56 191 TYR B C 1
ATOM 3094 O O . TYR B 1 191 ? 3.516 3.35 16.75 1 98.56 191 TYR B O 1
ATOM 3102 N N . GLU B 1 192 ? 2.326 4.52 18.219 1 98.19 192 GLU B N 1
ATOM 3103 C CA . GLU B 1 192 ? 2.623 3.611 19.328 1 98.19 192 GLU B CA 1
ATOM 3104 C C . GLU B 1 192 ? 2.111 2.203 19.031 1 98.19 192 GLU B C 1
ATOM 3106 O O . GLU B 1 192 ? 2.777 1.217 19.359 1 98.19 192 GLU B O 1
ATOM 3111 N N . GLN B 1 193 ? 0.968 2.117 18.438 1 96.75 193 GLN B N 1
ATOM 3112 C CA . GLN B 1 193 ? 0.412 0.821 18.062 1 96.75 193 GLN B CA 1
ATOM 3113 C C . GLN B 1 193 ? 1.288 0.125 17.031 1 96.75 193 GLN B C 1
ATOM 3115 O O . GLN B 1 193 ? 1.511 -1.085 17.109 1 96.75 193 GLN B O 1
ATOM 3120 N N . ALA B 1 194 ? 1.714 0.878 16.047 1 96.56 194 ALA B N 1
ATOM 3121 C CA . ALA B 1 194 ? 2.572 0.316 15 1 96.56 194 ALA B CA 1
ATOM 3122 C C . ALA B 1 194 ? 3.881 -0.201 15.594 1 96.56 194 ALA B C 1
ATOM 3124 O O . ALA B 1 194 ? 4.336 -1.296 15.25 1 96.56 194 ALA B O 1
ATOM 3125 N N . VAL B 1 195 ? 4.43 0.627 16.453 1 97.12 195 VAL B N 1
ATOM 3126 C CA . VAL B 1 195 ? 5.684 0.24 17.094 1 97.12 195 VAL B CA 1
ATOM 3127 C C . VAL B 1 195 ? 5.477 -1.034 17.906 1 97.12 195 VAL B C 1
ATOM 3129 O O . VAL B 1 195 ? 6.312 -1.943 17.875 1 97.12 195 VAL B O 1
ATOM 3132 N N . GLU B 1 196 ? 4.422 -1.122 18.656 1 95.62 196 GLU B N 1
ATOM 3133 C CA . GLU B 1 196 ? 4.105 -2.297 19.469 1 95.62 196 GLU B CA 1
ATOM 3134 C C . GLU B 1 196 ? 3.963 -3.541 18.594 1 95.62 196 GLU B C 1
ATOM 3136 O O . GLU B 1 196 ? 4.379 -4.633 19 1 95.62 196 GLU B O 1
ATOM 3141 N N . LEU B 1 197 ? 3.467 -3.391 17.438 1 94 197 LEU B N 1
ATOM 3142 C CA . LEU B 1 197 ? 3.195 -4.52 16.562 1 94 197 LEU B CA 1
ATOM 3143 C C . LEU B 1 197 ? 4.465 -4.973 15.844 1 94 197 LEU B C 1
ATOM 3145 O O . LEU B 1 197 ? 4.668 -6.168 15.617 1 94 197 LEU B O 1
ATOM 3149 N N . PHE B 1 198 ? 5.391 -4.02 15.492 1 93.19 198 PHE B N 1
ATOM 3150 C CA . PHE B 1 198 ? 6.375 -4.371 14.477 1 93.19 198 PHE B CA 1
ATOM 3151 C C . PHE B 1 198 ? 7.789 -4.266 15.039 1 93.19 198 PHE B C 1
ATOM 3153 O O . PHE B 1 198 ? 8.758 -4.664 14.383 1 93.19 198 PHE B O 1
ATOM 3160 N N . GLU B 1 199 ? 7.84 -3.518 16.172 1 90.56 199 GLU B N 1
ATOM 3161 C CA . GLU B 1 199 ? 9.156 -3.475 16.812 1 90.56 199 GLU B CA 1
ATOM 3162 C C . GLU B 1 199 ? 9.219 -4.41 18.016 1 90.56 199 GLU B C 1
ATOM 3164 O O . GLU B 1 199 ? 8.203 -4.66 18.672 1 90.56 199 GLU B O 1
#